Protein AF-A0A7S3L034-F1 (afdb_monomer_lite)

Structure (mmCIF, N/CA/C/O backbone):
data_AF-A0A7S3L034-F1
#
_entry.id   AF-A0A7S3L034-F1
#
loop_
_atom_site.group_PDB
_atom_site.id
_atom_site.type_symbol
_atom_site.label_atom_id
_atom_site.label_alt_id
_atom_site.label_comp_id
_atom_site.label_asym_id
_atom_site.label_entity_id
_atom_site.label_seq_id
_atom_site.pdbx_PDB_ins_code
_atom_site.Cartn_x
_atom_site.Cartn_y
_atom_site.Cartn_z
_atom_site.occupancy
_atom_site.B_iso_or_equiv
_atom_site.auth_seq_id
_atom_site.auth_comp_id
_atom_site.auth_asym_id
_atom_site.auth_atom_id
_atom_site.pdbx_PDB_model_num
ATOM 1 N N . ILE A 1 1 ? -1.288 -29.792 -8.236 1.00 24.34 1 ILE A N 1
ATOM 2 C CA . ILE A 1 1 ? -2.499 -30.625 -8.458 1.00 24.34 1 ILE A CA 1
ATOM 3 C C . ILE A 1 1 ? -3.749 -30.104 -7.711 1.00 24.34 1 ILE A C 1
ATOM 5 O O . ILE A 1 1 ? -4.840 -30.564 -7.996 1.00 24.34 1 ILE A O 1
ATOM 9 N N . VAL A 1 2 ? -3.675 -29.027 -6.911 1.00 20.14 2 VAL A N 1
ATOM 10 C CA . VAL A 1 2 ? -4.875 -28.405 -6.285 1.00 20.14 2 VAL A CA 1
ATOM 11 C C . VAL A 1 2 ? -5.527 -27.287 -7.134 1.00 20.14 2 VAL A C 1
ATOM 13 O O . VAL A 1 2 ? -6.622 -26.829 -6.835 1.00 20.14 2 VAL A O 1
ATOM 16 N N . PHE A 1 3 ? -4.926 -26.879 -8.259 1.00 25.58 3 PHE A N 1
ATOM 17 C CA . PHE A 1 3 ? -5.417 -25.747 -9.068 1.00 25.58 3 PHE A CA 1
ATOM 18 C C . PHE A 1 3 ? -6.155 -26.114 -10.374 1.00 25.58 3 PHE A C 1
ATOM 20 O O . PHE A 1 3 ? -6.435 -25.217 -11.163 1.00 25.58 3 PHE A O 1
ATOM 27 N N . SER A 1 4 ? -6.496 -27.388 -10.631 1.00 20.00 4 SER A N 1
ATOM 28 C CA . SER A 1 4 ? -7.117 -27.790 -11.914 1.00 20.00 4 SER A CA 1
ATOM 29 C C . SER A 1 4 ? -8.645 -27.966 -11.914 1.00 20.00 4 SER A C 1
ATOM 31 O O . SER A 1 4 ? -9.200 -28.223 -12.977 1.00 20.00 4 SER A O 1
ATOM 33 N N . ARG A 1 5 ? -9.357 -27.818 -10.785 1.00 21.30 5 ARG A N 1
ATOM 34 C CA . ARG A 1 5 ? -10.782 -28.222 -10.687 1.00 21.30 5 ARG A CA 1
ATOM 35 C C . ARG A 1 5 ? -11.777 -27.138 -10.255 1.00 21.30 5 ARG A C 1
ATOM 37 O O . ARG A 1 5 ? -12.669 -27.405 -9.465 1.00 21.30 5 ARG A O 1
ATOM 44 N N . PHE A 1 6 ? -11.695 -25.938 -10.823 1.00 22.09 6 PHE A N 1
ATOM 45 C CA . PHE A 1 6 ? -12.828 -24.999 -10.780 1.00 22.09 6 PHE A CA 1
ATOM 46 C C . PHE A 1 6 ? -13.059 -24.358 -12.156 1.00 22.09 6 PHE A C 1
ATOM 48 O O . PHE A 1 6 ? -12.874 -23.161 -12.361 1.00 22.09 6 PHE A O 1
ATOM 55 N N . GLN A 1 7 ? -13.436 -25.199 -13.122 1.00 25.44 7 GLN A N 1
ATOM 56 C CA . GLN A 1 7 ? -14.254 -24.799 -14.268 1.00 25.44 7 GLN A CA 1
ATOM 57 C C . GLN A 1 7 ? -15.716 -24.958 -13.849 1.00 25.44 7 GLN A C 1
ATOM 59 O O . GLN A 1 7 ? -16.091 -26.069 -13.494 1.00 25.44 7 GLN A O 1
ATOM 64 N N . LEU A 1 8 ? -16.517 -23.889 -13.886 1.00 22.59 8 LEU A N 1
ATOM 65 C CA . LEU A 1 8 ? -17.940 -23.929 -14.250 1.00 22.59 8 LEU A CA 1
ATOM 66 C C . LEU A 1 8 ? -18.542 -22.511 -14.258 1.00 22.59 8 LEU A C 1
ATOM 68 O O . LEU A 1 8 ? -18.280 -21.701 -13.373 1.00 22.59 8 LEU A O 1
ATOM 72 N N . PHE A 1 9 ? -19.368 -22.286 -15.281 1.00 22.09 9 PHE A N 1
ATOM 73 C CA . PHE A 1 9 ? -20.230 -21.139 -15.590 1.00 22.09 9 PHE A CA 1
ATOM 74 C C . PHE A 1 9 ? -19.632 -19.950 -16.357 1.00 22.09 9 PHE A C 1
ATOM 76 O O . PHE A 1 9 ? -19.078 -18.990 -15.825 1.00 22.09 9 PHE A O 1
ATOM 83 N N . SER A 1 10 ? -19.853 -20.031 -17.673 1.00 24.48 10 SER A N 1
ATOM 84 C CA . SER A 1 10 ? -19.861 -18.933 -18.629 1.00 24.48 10 SER A CA 1
ATOM 85 C C . SER A 1 10 ? -21.014 -17.964 -18.362 1.00 24.48 10 SER A C 1
ATOM 87 O O . SER A 1 10 ? -22.153 -18.392 -18.191 1.00 24.48 10 SER A O 1
ATOM 89 N N . SER A 1 11 ? -20.757 -16.666 -18.488 1.00 20.98 11 SER A N 1
ATOM 90 C CA . SER A 1 11 ? -21.754 -15.732 -19.011 1.00 20.98 11 SER A CA 1
ATOM 91 C C . SER A 1 11 ? -21.038 -14.581 -19.709 1.00 20.98 11 SER A C 1
ATOM 93 O O . SER A 1 11 ? -20.194 -13.902 -19.121 1.00 20.98 11 SER A O 1
ATOM 95 N N . GLN A 1 12 ? -21.321 -14.425 -21.002 1.00 25.33 12 GLN A N 1
ATOM 96 C CA . GLN A 1 12 ? -20.890 -13.289 -21.805 1.00 25.33 12 GLN A CA 1
ATOM 97 C C . GLN A 1 12 ? -21.634 -12.026 -21.361 1.00 25.33 12 GLN A C 1
ATOM 99 O O . GLN A 1 12 ? -22.860 -12.071 -21.288 1.00 25.33 12 GLN A O 1
ATOM 104 N N . ARG A 1 13 ? -20.929 -10.892 -21.200 1.00 22.31 13 ARG A N 1
ATOM 105 C CA . ARG A 1 13 ? -21.230 -9.633 -21.921 1.00 22.31 13 ARG A CA 1
ATOM 106 C C . ARG A 1 13 ? -20.417 -8.411 -21.461 1.00 22.31 13 ARG A C 1
ATOM 108 O O . ARG A 1 13 ? -20.105 -8.243 -20.290 1.00 22.31 13 ARG A O 1
ATOM 115 N N . HIS A 1 14 ? -20.200 -7.559 -22.466 1.00 21.97 14 HIS A N 1
ATOM 116 C CA . HIS A 1 14 ? -19.805 -6.147 -22.512 1.00 21.97 14 HIS A CA 1
ATOM 117 C C . HIS A 1 14 ? -18.415 -5.718 -22.015 1.00 21.97 14 HIS A C 1
ATOM 119 O O . HIS A 1 14 ? -18.161 -5.418 -20.853 1.00 21.97 14 HIS A O 1
ATOM 125 N N . VAL A 1 15 ? -17.540 -5.590 -23.016 1.00 27.23 15 VAL A N 1
ATOM 126 C CA . VAL A 1 15 ? -16.259 -4.886 -23.014 1.00 27.23 15 VAL A CA 1
ATOM 127 C C . VAL A 1 15 ? -16.509 -3.390 -22.797 1.00 27.23 15 VAL A C 1
ATOM 129 O O . VAL A 1 15 ? -16.807 -2.658 -23.734 1.00 27.23 15 VAL A O 1
ATOM 132 N N . SER A 1 16 ? -16.372 -2.924 -21.559 1.00 23.70 16 SER A N 1
ATOM 133 C CA . SER A 1 16 ? -15.990 -1.539 -21.282 1.00 23.70 16 SER A CA 1
ATOM 134 C C . SER A 1 16 ? -14.504 -1.545 -20.933 1.00 23.70 16 SER A C 1
ATOM 136 O O . SER A 1 16 ? -14.104 -2.178 -19.952 1.00 23.70 16 SER A O 1
ATOM 138 N N . THR A 1 17 ? -13.688 -0.888 -21.752 1.00 30.31 17 THR A N 1
ATOM 139 C CA . THR A 1 17 ? -12.233 -0.727 -21.613 1.00 30.31 17 THR A CA 1
ATOM 140 C C . THR A 1 17 ? -11.869 0.002 -20.317 1.00 30.31 17 THR A C 1
ATOM 142 O O . THR A 1 17 ? -11.610 1.200 -20.296 1.00 30.31 17 THR A O 1
ATOM 145 N N . GLN A 1 18 ? -11.848 -0.735 -19.208 1.00 25.70 18 GLN A N 1
ATOM 146 C CA . GLN A 1 18 ? -11.147 -0.346 -17.988 1.00 25.70 18 GLN A CA 1
ATOM 147 C C . GLN A 1 18 ? -9.633 -0.439 -18.263 1.00 25.70 18 GLN A C 1
ATOM 149 O O . GLN A 1 18 ? -9.199 -1.430 -18.860 1.00 25.70 18 GLN A O 1
ATOM 154 N N . PRO A 1 19 ? -8.809 0.544 -17.855 1.00 35.78 19 PRO A N 1
ATOM 155 C CA . PRO A 1 19 ? -7.370 0.502 -18.099 1.00 35.78 19 PRO A CA 1
ATOM 156 C C . PRO A 1 19 ? -6.762 -0.776 -17.498 1.00 35.78 19 PRO A C 1
ATOM 158 O O . PRO A 1 19 ? -7.001 -1.132 -16.347 1.00 35.78 19 PRO A O 1
ATOM 161 N N . ILE A 1 20 ? -5.987 -1.500 -18.304 1.00 38.66 20 ILE A N 1
ATOM 162 C CA . ILE A 1 20 ? -5.485 -2.861 -18.031 1.00 38.66 20 ILE A CA 1
ATOM 163 C C . ILE A 1 20 ? -4.745 -2.960 -16.675 1.00 38.66 20 ILE A C 1
ATOM 165 O O . ILE A 1 20 ? -4.817 -3.982 -15.988 1.00 38.66 20 ILE A O 1
ATOM 169 N N . GLU A 1 21 ? -4.109 -1.874 -16.235 1.00 38.12 21 GLU A N 1
ATOM 170 C CA . GLU A 1 21 ? -3.391 -1.752 -14.959 1.00 38.12 21 GLU A CA 1
ATOM 171 C C . GLU A 1 21 ? -4.287 -1.848 -13.719 1.00 38.12 21 GLU A C 1
ATOM 173 O O . GLU A 1 21 ? -3.927 -2.519 -12.746 1.00 38.12 21 GLU A O 1
ATOM 178 N N . THR A 1 22 ? -5.474 -1.230 -13.734 1.00 34.91 22 THR A N 1
ATOM 179 C CA . THR A 1 22 ? -6.385 -1.262 -12.576 1.00 34.91 22 THR A CA 1
ATOM 180 C C . THR A 1 22 ? -6.895 -2.679 -12.351 1.00 34.91 22 THR A C 1
ATOM 182 O O . THR A 1 22 ? -6.917 -3.169 -11.221 1.00 34.91 22 THR A O 1
ATOM 185 N N . THR A 1 23 ? -7.196 -3.396 -13.433 1.00 35.91 23 THR A N 1
ATOM 186 C CA . THR A 1 23 ? -7.656 -4.789 -13.393 1.00 35.91 23 THR A CA 1
ATOM 187 C C . THR A 1 23 ? -6.585 -5.736 -12.832 1.00 35.91 23 THR A C 1
ATOM 189 O O . THR A 1 23 ? -6.899 -6.632 -12.041 1.00 35.91 23 THR A O 1
ATOM 192 N N . ILE A 1 24 ? -5.308 -5.524 -13.177 1.00 42.19 24 ILE A N 1
ATOM 193 C CA . ILE A 1 24 ? -4.173 -6.304 -12.649 1.00 42.19 24 ILE A CA 1
ATOM 194 C C . ILE A 1 24 ? -3.970 -6.038 -11.152 1.00 42.19 24 ILE A C 1
ATOM 196 O O . ILE A 1 24 ? -3.837 -6.994 -10.378 1.00 42.19 24 ILE A O 1
ATOM 200 N N . ASN A 1 25 ? -3.996 -4.768 -10.741 1.00 38.69 25 ASN A N 1
ATOM 201 C CA . ASN A 1 25 ? -3.818 -4.370 -9.345 1.00 38.69 25 ASN A CA 1
ATOM 202 C C . ASN A 1 25 ? -4.948 -4.905 -8.458 1.00 38.69 25 ASN A C 1
ATOM 204 O O . ASN A 1 25 ? -4.686 -5.518 -7.423 1.00 38.69 25 ASN A O 1
ATOM 208 N N . HIS A 1 26 ? -6.202 -4.796 -8.907 1.00 37.38 26 HIS A N 1
ATOM 209 C CA . HIS A 1 26 ? -7.336 -5.390 -8.202 1.00 37.38 26 HIS A CA 1
ATOM 210 C C . HIS A 1 26 ? -7.196 -6.916 -8.106 1.00 37.38 26 HIS A C 1
ATOM 212 O O . HIS A 1 26 ? -7.271 -7.466 -7.011 1.00 37.38 26 HIS A O 1
ATOM 218 N N . LYS A 1 27 ? -6.919 -7.637 -9.202 1.00 35.09 27 LYS A N 1
ATOM 219 C CA . LYS A 1 27 ? -6.802 -9.116 -9.204 1.00 35.09 27 LYS A CA 1
ATOM 220 C C . LYS A 1 27 ? -5.680 -9.653 -8.297 1.00 35.09 27 LYS A C 1
ATOM 222 O O . LYS A 1 27 ? -5.785 -10.768 -7.779 1.00 35.09 27 LYS A O 1
ATOM 227 N N . ARG A 1 28 ? -4.605 -8.889 -8.102 1.00 37.16 28 ARG A N 1
ATOM 228 C CA . ARG A 1 28 ? -3.519 -9.226 -7.167 1.00 37.16 28 ARG A CA 1
ATOM 229 C C . ARG A 1 28 ? -3.922 -9.014 -5.718 1.00 37.16 28 ARG A C 1
ATOM 231 O O . ARG A 1 28 ? -3.824 -9.955 -4.937 1.00 37.16 28 ARG A O 1
ATOM 238 N N . LYS A 1 29 ? -4.462 -7.834 -5.413 1.00 33.94 29 LYS A N 1
ATOM 239 C CA . LYS A 1 29 ? -4.985 -7.469 -4.090 1.00 33.94 29 LYS A CA 1
ATOM 240 C C . LYS A 1 29 ? -6.035 -8.472 -3.580 1.00 33.94 29 LYS A C 1
ATOM 242 O O . LYS A 1 29 ? -6.099 -8.779 -2.399 1.00 33.94 29 LYS A O 1
ATOM 247 N N . ASN A 1 30 ? -6.781 -9.061 -4.511 1.00 38.53 30 ASN A N 1
ATOM 248 C CA . ASN A 1 30 ? -7.777 -10.103 -4.276 1.00 38.53 30 ASN A CA 1
ATOM 249 C C . ASN A 1 30 ? -7.272 -11.465 -3.854 1.00 38.53 30 ASN A C 1
ATOM 251 O O . ASN A 1 30 ? -7.673 -11.985 -2.823 1.00 38.53 30 ASN A O 1
ATOM 255 N N . ARG A 1 31 ? -6.443 -12.084 -4.703 1.00 38.38 31 ARG A N 1
ATOM 256 C CA . ARG A 1 31 ? -5.922 -13.427 -4.420 1.00 38.38 31 ARG A CA 1
ATOM 257 C C . ARG A 1 31 ? -5.046 -13.388 -3.185 1.00 38.38 31 ARG A C 1
ATOM 259 O O . ARG A 1 31 ? -5.025 -14.349 -2.428 1.00 38.38 31 ARG A O 1
ATOM 266 N N . MET A 1 32 ? -4.418 -12.232 -2.971 1.00 41.75 32 MET A N 1
ATOM 267 C CA . MET A 1 32 ? -3.754 -11.930 -1.733 1.00 41.75 32 MET A CA 1
ATOM 268 C C . MET A 1 32 ? -4.695 -12.075 -0.543 1.00 41.75 32 MET A C 1
ATOM 270 O O . MET A 1 32 ? -4.474 -12.841 0.384 1.00 41.75 32 MET A O 1
ATOM 274 N N . GLN A 1 33 ? -5.804 -11.368 -0.599 1.00 42.47 33 GLN A N 1
ATOM 275 C CA . GLN A 1 33 ? -6.733 -11.390 0.495 1.00 42.47 33 GLN A CA 1
ATOM 276 C C . GLN A 1 33 ? -7.393 -12.748 0.725 1.00 42.47 33 GLN A C 1
ATOM 278 O O . GLN A 1 33 ? -7.470 -13.166 1.869 1.00 42.47 33 GLN A O 1
ATOM 283 N N . THR A 1 34 ? -7.839 -13.455 -0.316 1.00 44.03 34 THR A N 1
ATOM 284 C CA . THR A 1 34 ? -8.452 -14.783 -0.151 1.00 44.03 34 THR A CA 1
ATOM 285 C C . THR A 1 34 ? -7.504 -15.761 0.543 1.00 44.03 34 THR A C 1
ATOM 287 O O . THR A 1 34 ? -7.942 -16.585 1.336 1.00 44.03 34 THR A O 1
ATOM 290 N N . MET A 1 35 ? -6.200 -15.656 0.290 1.00 43.81 35 MET A N 1
ATOM 291 C CA . MET A 1 35 ? -5.200 -16.510 0.925 1.00 43.81 35 MET A CA 1
ATOM 292 C C . MET A 1 35 ? -4.834 -16.032 2.339 1.00 43.81 35 MET A C 1
ATOM 294 O O . MET A 1 35 ? -4.639 -16.858 3.222 1.00 43.81 35 MET A O 1
ATOM 298 N N . PHE A 1 36 ? -4.833 -14.718 2.588 1.00 45.84 36 PHE A N 1
ATOM 299 C CA . PHE A 1 36 ? -4.701 -14.150 3.937 1.00 45.84 36 PHE A CA 1
ATOM 300 C C . PHE A 1 36 ? -5.840 -14.605 4.861 1.00 45.84 36 PHE A C 1
ATOM 302 O O . PHE A 1 36 ? -5.627 -14.927 6.028 1.00 45.84 36 PHE A O 1
ATOM 309 N N . LEU A 1 37 ? -7.037 -14.656 4.286 1.00 48.78 37 LEU A N 1
ATOM 310 C CA . LEU A 1 37 ? -8.289 -15.082 4.889 1.00 48.78 37 LEU A CA 1
ATOM 311 C C . LEU A 1 37 ? -8.281 -16.585 5.186 1.00 48.78 37 LEU A C 1
ATOM 313 O O . LEU A 1 37 ? -8.595 -16.999 6.295 1.00 48.78 37 LEU A O 1
ATOM 317 N N . MET A 1 38 ? -7.824 -17.396 4.224 1.00 45.72 38 MET A N 1
ATOM 318 C CA . MET A 1 38 ? -7.611 -18.836 4.410 1.00 45.72 38 MET A CA 1
ATOM 319 C C . MET A 1 38 ? -6.559 -19.125 5.487 1.00 45.72 38 MET A C 1
ATOM 321 O O . MET A 1 38 ? -6.754 -20.021 6.295 1.00 45.72 38 MET A O 1
ATOM 325 N N . TYR A 1 39 ? -5.468 -18.363 5.553 1.00 44.69 39 TYR A N 1
ATOM 326 C CA . TYR A 1 39 ? -4.448 -18.551 6.587 1.00 44.69 39 TYR A CA 1
ATOM 327 C C . TYR A 1 39 ? -4.951 -18.299 7.996 1.00 44.69 39 TYR A C 1
ATOM 329 O O . TYR A 1 39 ? -4.699 -19.108 8.883 1.00 44.69 39 TYR A O 1
ATOM 337 N N . HIS A 1 40 ? -5.654 -17.187 8.191 1.00 49.03 40 HIS A N 1
ATOM 338 C CA . HIS A 1 40 ? -6.202 -16.851 9.495 1.00 49.03 40 HIS A CA 1
ATOM 339 C C . HIS A 1 40 ? -7.314 -17.820 9.904 1.00 49.03 40 HIS A C 1
ATOM 341 O O . HIS A 1 40 ? -7.424 -18.152 11.077 1.00 49.03 40 HIS A O 1
ATOM 347 N N . TYR A 1 41 ? -8.095 -18.317 8.939 1.00 46.38 41 TYR A N 1
ATOM 348 C CA . TYR A 1 41 ? -9.170 -19.269 9.207 1.00 46.38 41 TYR A CA 1
ATOM 349 C C . TYR A 1 41 ? -8.684 -20.706 9.468 1.00 46.38 41 TYR A C 1
ATOM 351 O O . TYR A 1 41 ? -9.276 -21.402 10.286 1.00 46.38 41 TYR A O 1
ATOM 359 N N . PHE A 1 42 ? -7.631 -21.166 8.780 1.00 45.81 42 PHE A N 1
ATOM 360 C CA . PHE A 1 42 ? -7.136 -22.548 8.877 1.00 45.81 42 PHE A CA 1
ATOM 361 C C . PHE A 1 42 ? -5.881 -22.718 9.753 1.00 45.81 42 PHE A C 1
ATOM 363 O O . PHE A 1 42 ? -5.394 -23.840 9.866 1.00 45.81 42 PHE A O 1
ATOM 370 N N . HIS A 1 43 ? -5.326 -21.642 10.332 1.00 42.66 43 HIS A N 1
ATOM 371 C CA . HIS A 1 43 ? -4.088 -21.645 11.144 1.00 42.66 43 HIS A CA 1
ATOM 372 C C . HIS A 1 43 ? -2.926 -22.449 10.524 1.00 42.66 43 HIS A C 1
ATOM 374 O O . HIS A 1 43 ? -2.109 -23.043 11.225 1.00 42.66 43 HIS A O 1
ATOM 380 N N . GLY A 1 44 ? -2.834 -22.478 9.191 1.00 47.09 44 GLY A N 1
ATOM 381 C CA . GLY A 1 44 ? -1.818 -23.258 8.488 1.00 47.09 44 GLY A CA 1
ATOM 382 C C . GLY A 1 44 ? -0.439 -22.617 8.615 1.00 47.09 44 GLY A C 1
ATOM 383 O O . GLY A 1 44 ? -0.175 -21.611 7.959 1.00 47.09 44 GLY A O 1
ATOM 384 N N . ILE A 1 45 ? 0.457 -23.210 9.411 1.00 50.47 45 ILE A N 1
ATOM 385 C CA . ILE A 1 45 ? 1.859 -22.767 9.566 1.00 50.47 45 ILE A CA 1
ATOM 386 C C . ILE A 1 45 ? 2.556 -22.683 8.192 1.00 50.47 45 ILE A C 1
ATOM 388 O O . ILE A 1 45 ? 3.304 -21.743 7.925 1.00 50.47 45 ILE A O 1
ATOM 392 N N . GLU A 1 46 ? 2.209 -23.591 7.275 1.00 58.50 46 GLU A N 1
ATOM 393 C CA . GLU A 1 46 ? 2.721 -23.660 5.898 1.00 58.50 46 GLU A CA 1
ATOM 394 C C . GLU A 1 46 ? 2.345 -22.456 5.012 1.00 58.50 46 GLU A C 1
ATOM 396 O O . GLU A 1 46 ? 2.934 -22.235 3.953 1.00 58.50 46 GLU A O 1
ATOM 401 N N . LEU A 1 47 ? 1.363 -21.647 5.420 1.00 67.56 47 LEU A N 1
ATOM 402 C CA . LEU A 1 47 ? 0.893 -20.502 4.638 1.00 67.56 47 LEU A CA 1
ATOM 403 C C . LEU A 1 47 ? 1.631 -19.199 4.980 1.00 67.56 47 LEU A C 1
ATOM 405 O O . LEU A 1 47 ? 1.440 -18.207 4.274 1.00 67.56 47 LEU A O 1
ATOM 409 N N . TYR A 1 48 ? 2.514 -19.189 5.987 1.00 77.75 48 TYR A N 1
ATOM 410 C CA . TYR A 1 48 ? 3.274 -17.992 6.360 1.00 77.75 48 TYR A CA 1
ATOM 411 C C . TYR A 1 48 ? 4.105 -17.440 5.188 1.00 77.75 48 TYR A C 1
ATOM 413 O O . TYR A 1 48 ? 3.937 -16.279 4.803 1.00 77.75 48 TYR A O 1
ATOM 421 N N . ASN A 1 49 ? 4.943 -18.275 4.561 1.00 83.06 49 ASN A N 1
ATOM 422 C CA . ASN A 1 49 ? 5.815 -17.863 3.453 1.00 83.06 49 ASN A CA 1
ATOM 423 C C . ASN A 1 49 ? 5.004 -17.321 2.248 1.00 83.06 49 ASN A C 1
ATOM 425 O O . ASN A 1 49 ? 5.302 -16.220 1.772 1.00 83.06 49 ASN A O 1
ATOM 429 N N . PRO A 1 50 ? 3.926 -17.991 1.778 1.00 79.38 50 PRO A N 1
ATOM 430 C CA . PRO A 1 50 ? 3.026 -17.430 0.766 1.00 79.38 50 PRO A CA 1
ATOM 431 C C . PRO A 1 50 ? 2.443 -16.055 1.110 1.00 79.38 50 PRO A C 1
ATOM 433 O O . PRO A 1 50 ? 2.364 -15.178 0.247 1.00 79.38 50 PRO A O 1
ATOM 436 N N . ILE A 1 51 ? 2.036 -15.847 2.363 1.00 80.50 51 ILE A N 1
ATOM 437 C CA . ILE A 1 51 ? 1.425 -14.587 2.803 1.00 80.50 51 ILE A CA 1
ATOM 438 C C . ILE A 1 51 ? 2.424 -13.451 2.797 1.00 80.50 51 ILE A C 1
ATOM 440 O O . ILE A 1 51 ? 2.088 -12.329 2.422 1.00 80.50 51 ILE A O 1
ATOM 444 N N . ARG A 1 52 ? 3.661 -13.735 3.186 1.00 86.12 52 ARG A N 1
ATOM 445 C CA . ARG A 1 52 ? 4.743 -12.762 3.125 1.00 86.12 52 ARG A CA 1
ATOM 446 C C . ARG A 1 52 ? 4.977 -12.299 1.685 1.00 86.12 52 ARG A C 1
ATOM 448 O O . ARG A 1 52 ? 4.960 -11.100 1.430 1.00 86.12 52 ARG A O 1
ATOM 455 N N . VAL A 1 53 ? 5.050 -13.217 0.714 1.00 85.38 53 VAL A N 1
ATOM 456 C CA . VAL A 1 53 ? 5.163 -12.870 -0.727 1.00 85.38 53 VAL A CA 1
ATOM 457 C C . VAL A 1 53 ? 3.998 -12.007 -1.204 1.00 85.38 53 VAL A C 1
ATOM 459 O O . VAL A 1 53 ? 4.157 -11.103 -2.021 1.00 85.38 53 VAL A O 1
ATOM 462 N N . MET A 1 54 ? 2.813 -12.270 -0.679 1.00 82.62 54 MET A N 1
ATOM 463 C CA . MET A 1 54 ? 1.619 -11.472 -0.911 1.00 82.62 54 MET A CA 1
ATOM 464 C C . MET A 1 54 ? 1.740 -10.035 -0.416 1.00 82.62 54 MET A C 1
ATOM 466 O O . MET A 1 54 ? 1.434 -9.107 -1.164 1.00 82.62 54 MET A O 1
ATOM 470 N N . ILE A 1 55 ? 2.169 -9.855 0.834 1.00 85.88 55 ILE A N 1
ATOM 471 C CA . ILE A 1 55 ? 2.350 -8.532 1.434 1.00 85.88 55 ILE A CA 1
ATOM 472 C C . ILE A 1 55 ? 3.399 -7.765 0.628 1.00 85.88 55 ILE A C 1
ATOM 474 O O . ILE A 1 55 ? 3.108 -6.653 0.184 1.00 85.88 55 ILE A O 1
ATOM 478 N N . ALA A 1 56 ? 4.526 -8.402 0.301 1.00 87.75 56 ALA A N 1
ATOM 479 C CA . ALA A 1 56 ? 5.542 -7.836 -0.579 1.00 87.75 56 ALA A CA 1
ATOM 480 C C . ALA A 1 56 ? 4.956 -7.431 -1.944 1.00 87.75 56 ALA A C 1
ATOM 482 O O . ALA A 1 56 ? 5.195 -6.326 -2.426 1.00 87.75 56 ALA A O 1
ATOM 483 N N . ALA A 1 57 ? 4.105 -8.267 -2.553 1.00 85.50 57 ALA A N 1
ATOM 484 C CA . ALA A 1 57 ? 3.420 -7.937 -3.805 1.00 85.50 57 ALA A CA 1
ATOM 485 C C . ALA A 1 57 ? 2.506 -6.709 -3.679 1.00 85.50 57 ALA A C 1
ATOM 487 O O . ALA A 1 57 ? 2.349 -5.949 -4.638 1.00 85.50 57 ALA A O 1
ATOM 488 N N . TYR A 1 58 ? 1.879 -6.507 -2.522 1.00 84.88 58 TYR A N 1
ATOM 489 C CA . TYR A 1 58 ? 1.012 -5.361 -2.281 1.00 84.88 58 TYR A CA 1
ATOM 490 C C . TYR A 1 58 ? 1.801 -4.084 -2.023 1.00 84.88 58 TYR A C 1
ATOM 492 O O . TYR A 1 58 ? 1.465 -3.050 -2.597 1.00 84.88 58 TYR A O 1
ATOM 500 N N . VAL A 1 59 ? 2.881 -4.161 -1.247 1.00 89.12 59 VAL A N 1
ATOM 501 C CA . VAL A 1 59 ? 3.815 -3.046 -1.037 1.00 89.12 59 VAL A CA 1
ATOM 502 C C . VAL A 1 59 ? 4.466 -2.649 -2.367 1.00 89.12 59 VAL A C 1
ATOM 504 O O . VAL A 1 59 ? 4.495 -1.470 -2.724 1.00 89.12 59 VAL A O 1
ATOM 507 N N . TRP A 1 60 ? 4.844 -3.630 -3.188 1.00 90.81 60 TRP A N 1
ATOM 508 C CA . TRP A 1 60 ? 5.301 -3.405 -4.558 1.00 90.81 60 TRP A CA 1
ATOM 509 C C . TRP A 1 60 ? 4.256 -2.677 -5.412 1.00 90.81 60 TRP A C 1
ATOM 511 O O . TRP A 1 60 ? 4.604 -1.751 -6.140 1.00 90.81 60 TRP A O 1
ATOM 521 N N . MET A 1 61 ? 2.966 -3.031 -5.311 1.00 85.38 61 MET A N 1
ATOM 522 C CA . MET A 1 61 ? 1.894 -2.318 -6.025 1.00 85.38 61 MET A CA 1
ATOM 523 C C . MET A 1 61 ? 1.733 -0.874 -5.535 1.00 85.38 61 MET A C 1
ATOM 525 O O . MET A 1 61 ? 1.425 0.003 -6.345 1.00 85.38 61 MET A O 1
ATOM 529 N N . THR A 1 62 ? 1.955 -0.610 -4.244 1.00 88.19 62 THR A N 1
ATOM 530 C CA . THR A 1 62 ? 1.996 0.755 -3.702 1.00 88.19 62 THR A CA 1
ATOM 531 C C . THR A 1 62 ? 3.132 1.556 -4.330 1.00 88.19 62 THR A C 1
ATOM 533 O O . THR A 1 62 ? 2.881 2.676 -4.774 1.00 88.19 62 THR A O 1
ATOM 536 N N . GLY A 1 63 ? 4.335 0.985 -4.438 1.00 88.69 63 GLY A N 1
ATOM 537 C CA . GLY A 1 63 ? 5.463 1.606 -5.139 1.00 88.69 63 GLY A CA 1
ATOM 538 C C . GLY A 1 63 ? 5.167 1.845 -6.620 1.00 88.69 63 GLY A C 1
ATOM 539 O O . GLY A 1 63 ? 5.198 2.982 -7.086 1.00 88.69 63 GLY A O 1
ATOM 540 N N . PHE A 1 64 ? 4.793 0.785 -7.341 1.00 88.94 64 PHE A N 1
ATOM 541 C CA . PHE A 1 64 ? 4.519 0.801 -8.779 1.00 88.94 64 PHE A CA 1
ATOM 542 C C . PHE A 1 64 ? 3.420 1.799 -9.164 1.00 88.94 64 PHE A C 1
ATOM 544 O O . PHE A 1 64 ? 3.646 2.689 -9.979 1.00 88.94 64 PHE A O 1
ATOM 551 N N . GLY A 1 65 ? 2.227 1.672 -8.575 1.00 85.31 65 GLY A N 1
ATOM 552 C CA . GLY A 1 65 ? 1.059 2.444 -8.998 1.00 85.31 65 GLY A CA 1
ATOM 553 C C . GLY A 1 65 ? 1.167 3.930 -8.666 1.00 85.31 65 GLY A C 1
ATOM 554 O O . GLY A 1 65 ? 0.802 4.775 -9.484 1.00 85.31 65 GLY A O 1
ATOM 555 N N . ASN A 1 66 ? 1.689 4.269 -7.482 1.00 88.12 66 ASN A N 1
ATOM 556 C CA . ASN A 1 66 ? 1.842 5.671 -7.096 1.00 88.12 66 ASN A CA 1
ATOM 557 C C . ASN A 1 66 ? 2.973 6.343 -7.873 1.00 88.12 66 ASN A C 1
ATOM 559 O O . ASN A 1 66 ? 2.773 7.451 -8.367 1.00 88.12 66 ASN A O 1
ATOM 563 N N . PHE A 1 67 ? 4.115 5.671 -8.046 1.00 89.50 67 PHE A N 1
ATOM 564 C CA . PHE A 1 67 ? 5.218 6.203 -8.843 1.00 89.50 67 PHE A CA 1
ATOM 565 C C . PHE A 1 67 ? 4.818 6.403 -10.302 1.00 89.50 67 PHE A C 1
ATOM 567 O O . PHE A 1 67 ? 5.023 7.491 -10.831 1.00 89.50 67 PHE A O 1
ATOM 574 N N . LEU A 1 68 ? 4.191 5.403 -10.937 1.00 86.50 68 LEU A N 1
ATOM 575 C CA . LEU A 1 68 ? 3.739 5.507 -12.326 1.00 86.50 68 LEU A CA 1
ATOM 576 C C . LEU A 1 68 ? 2.764 6.672 -12.508 1.00 86.50 68 LEU A C 1
ATOM 578 O O . LEU A 1 68 ? 2.856 7.410 -13.488 1.00 86.50 68 LEU A O 1
ATOM 582 N N . TRP A 1 69 ? 1.855 6.873 -11.551 1.00 83.25 69 TRP A N 1
ATOM 583 C CA . TRP A 1 69 ? 0.941 8.005 -11.598 1.00 83.25 69 TRP A CA 1
ATOM 584 C C . TRP A 1 69 ? 1.680 9.345 -11.486 1.00 83.25 69 TRP A C 1
ATOM 586 O O . TRP A 1 69 ? 1.450 10.216 -12.318 1.00 83.25 69 TRP A O 1
ATOM 596 N N . PHE A 1 70 ? 2.588 9.511 -10.515 1.00 83.25 70 PHE A N 1
ATOM 597 C CA . PHE A 1 70 ? 3.354 10.758 -10.368 1.00 83.25 70 PHE A CA 1
ATOM 598 C C . PHE A 1 70 ? 4.276 11.015 -11.561 1.00 83.25 70 PHE A C 1
ATOM 600 O O . PHE A 1 70 ? 4.435 12.158 -11.968 1.00 83.25 70 PHE A O 1
ATOM 607 N N . TYR A 1 71 ? 4.850 9.966 -12.143 1.00 82.62 71 TYR A N 1
ATOM 608 C CA . TYR A 1 71 ? 5.716 10.064 -13.312 1.00 82.62 71 TYR A CA 1
ATOM 609 C C . TYR A 1 71 ? 4.935 10.456 -14.577 1.00 82.62 71 TYR A C 1
ATOM 611 O O . TYR A 1 71 ? 5.350 11.348 -15.306 1.00 82.62 71 TYR A O 1
ATOM 619 N N . SER A 1 72 ? 3.769 9.844 -14.810 1.00 78.19 72 SER A N 1
ATOM 620 C CA . SER A 1 72 ? 2.925 10.137 -15.981 1.00 78.19 72 SER A CA 1
ATOM 621 C C . SER A 1 72 ? 2.181 11.469 -15.872 1.00 78.19 72 SER A C 1
ATOM 623 O O . SER A 1 72 ? 2.175 12.254 -16.815 1.00 78.19 72 SER A O 1
ATOM 625 N N . HIS A 1 73 ? 1.560 11.746 -14.724 1.00 71.25 73 HIS A N 1
ATOM 626 C CA . HIS A 1 73 ? 0.736 12.941 -14.529 1.00 71.25 73 HIS A CA 1
ATOM 627 C C . HIS A 1 73 ? 1.554 14.138 -14.044 1.00 71.25 73 HIS A C 1
ATOM 629 O O . HIS A 1 73 ? 1.111 15.269 -14.202 1.00 71.25 73 HIS A O 1
ATOM 635 N N . GLY A 1 74 ? 2.757 13.930 -13.499 1.00 60.84 74 GLY A N 1
ATOM 636 C CA . GLY A 1 74 ? 3.685 15.016 -13.169 1.00 60.84 74 GLY A CA 1
ATOM 637 C C . GLY A 1 74 ? 4.102 15.841 -14.387 1.00 60.84 74 GLY A C 1
ATOM 638 O O . GLY A 1 74 ? 4.462 16.998 -14.224 1.00 60.84 74 GLY A O 1
ATOM 639 N N . SER A 1 75 ? 3.992 15.278 -15.598 1.00 50.72 75 SER A N 1
ATOM 640 C CA . SER A 1 75 ? 4.327 15.967 -16.845 1.00 50.72 75 SER A CA 1
ATOM 641 C C . SER A 1 75 ? 3.213 16.854 -17.410 1.00 50.72 75 SER A C 1
ATOM 643 O O . SER A 1 75 ? 3.500 17.688 -18.265 1.00 50.72 75 SER A O 1
ATOM 645 N N . SER A 1 76 ? 1.958 16.680 -16.985 1.00 48.06 76 SER A N 1
ATOM 646 C CA . SER A 1 76 ? 0.825 17.461 -17.493 1.00 48.06 76 SER A CA 1
ATOM 647 C C . SER A 1 76 ? 0.520 18.594 -16.516 1.00 48.06 76 SER A C 1
ATOM 649 O O . SER A 1 76 ? -0.301 18.461 -15.612 1.00 48.06 76 SER A O 1
ATOM 651 N N . ASN A 1 77 ? 1.226 19.714 -16.685 1.00 49.72 77 ASN A N 1
ATOM 652 C CA . ASN A 1 77 ? 0.928 20.976 -16.001 1.00 49.72 77 ASN A CA 1
ATOM 653 C C . ASN A 1 77 ? -0.170 21.782 -16.738 1.00 49.72 77 ASN A C 1
ATOM 655 O O . ASN A 1 77 ? -0.420 22.939 -16.409 1.00 49.72 77 ASN A O 1
ATOM 659 N N . ASP A 1 78 ? -0.840 21.173 -17.726 1.00 43.22 78 ASP A N 1
ATOM 660 C CA . ASP A 1 78 ? -1.699 21.855 -18.709 1.00 43.22 78 ASP A CA 1
ATOM 661 C C . ASP A 1 78 ? -3.027 22.389 -18.153 1.00 43.22 78 ASP A C 1
ATOM 663 O O . ASP A 1 78 ? -3.718 23.127 -18.842 1.00 43.22 78 ASP A O 1
ATOM 667 N N . ASN A 1 79 ? -3.390 22.073 -16.905 1.00 42.22 79 ASN A N 1
ATOM 668 C CA . ASN A 1 79 ? -4.653 22.528 -16.303 1.00 42.22 79 ASN A CA 1
ATOM 669 C C . ASN A 1 79 ? -4.489 23.271 -14.965 1.00 42.22 79 ASN A C 1
ATOM 671 O O . ASN A 1 79 ? -5.451 23.379 -14.206 1.00 42.22 79 ASN A O 1
ATOM 675 N N . GLY A 1 80 ? -3.284 23.741 -14.617 1.00 46.44 80 GLY A N 1
ATOM 676 C CA . GLY A 1 80 ? -3.042 24.493 -13.371 1.00 46.44 80 GLY A CA 1
ATOM 677 C C . GLY A 1 80 ? -3.251 23.698 -12.068 1.00 46.44 80 GLY A C 1
ATOM 678 O O . GLY A 1 80 ? -2.995 24.206 -10.976 1.00 46.44 80 GLY A O 1
ATOM 679 N N . ASN A 1 81 ? -3.666 22.431 -12.154 1.00 51.06 81 ASN A N 1
ATOM 680 C CA . ASN A 1 81 ? -3.738 21.516 -11.025 1.00 51.06 81 ASN A CA 1
ATOM 681 C C . ASN A 1 81 ? -2.373 20.861 -10.826 1.00 51.06 81 ASN A C 1
ATOM 683 O O . ASN A 1 81 ? -1.987 19.962 -11.566 1.00 51.06 81 ASN A O 1
ATOM 687 N N . ASN A 1 82 ? -1.661 21.294 -9.787 1.00 56.72 82 ASN A N 1
ATOM 688 C CA . ASN A 1 82 ? -0.395 20.701 -9.377 1.00 56.72 82 ASN A CA 1
ATOM 689 C C . ASN A 1 82 ? -0.586 19.190 -9.144 1.00 56.72 82 ASN A C 1
ATOM 691 O O . ASN A 1 82 ? -1.252 18.788 -8.187 1.00 56.72 82 ASN A O 1
ATOM 695 N N . SER A 1 83 ? 0.005 18.345 -9.992 1.00 57.66 83 SER A N 1
ATOM 696 C CA . SER A 1 83 ? -0.072 16.877 -9.881 1.00 57.66 83 SER A CA 1
ATOM 697 C C . SER A 1 83 ? 0.433 16.357 -8.529 1.00 57.66 83 SER A C 1
ATOM 699 O O . SER A 1 83 ? 0.053 15.279 -8.079 1.00 57.66 83 SER A O 1
ATOM 701 N N . TYR A 1 84 ? 1.200 17.172 -7.806 1.00 65.75 84 TYR A N 1
ATOM 702 C CA . TYR A 1 84 ? 1.656 16.930 -6.440 1.00 65.75 84 TYR A CA 1
ATOM 703 C C . TYR A 1 84 ? 0.761 17.604 -5.395 1.00 65.75 84 TYR A C 1
ATOM 705 O O . TYR A 1 84 ? 1.241 18.081 -4.367 1.00 65.75 84 TYR A O 1
ATOM 713 N N . SER A 1 85 ? -0.540 17.692 -5.667 1.00 73.94 85 SER A N 1
ATOM 714 C CA . SER A 1 85 ? -1.501 18.286 -4.748 1.00 73.94 85 SER A CA 1
ATOM 715 C C . SER A 1 85 ? -1.579 17.491 -3.446 1.00 73.94 85 SER A C 1
ATOM 717 O O . SER A 1 85 ? -1.825 16.281 -3.437 1.00 73.94 85 SER A O 1
ATOM 719 N N . THR A 1 86 ? -1.459 18.204 -2.328 1.00 81.00 86 THR A N 1
ATOM 720 C CA . THR A 1 86 ? -1.660 17.667 -0.979 1.00 81.00 86 THR A CA 1
ATOM 721 C C . THR A 1 86 ? -3.047 17.035 -0.818 1.00 81.00 86 THR A C 1
ATOM 723 O O . THR A 1 86 ? -3.191 16.065 -0.080 1.00 81.00 86 THR A O 1
ATOM 726 N N . VAL A 1 87 ? -4.061 17.496 -1.565 1.00 82.88 87 VAL A N 1
ATOM 727 C CA . VAL A 1 87 ? -5.415 16.908 -1.545 1.00 82.88 87 VAL A CA 1
ATOM 728 C C . VAL A 1 87 ? -5.385 15.435 -1.957 1.00 82.88 87 VAL A C 1
ATOM 730 O O . VAL A 1 87 ? -6.036 14.602 -1.331 1.00 82.88 87 VAL A O 1
ATOM 733 N N . ARG A 1 88 ? -4.572 15.076 -2.958 1.00 83.38 88 ARG A N 1
ATOM 734 C CA . ARG A 1 88 ? -4.407 13.679 -3.381 1.00 83.38 88 ARG A CA 1
ATOM 735 C C . ARG A 1 88 ? -3.772 12.836 -2.278 1.00 83.38 88 ARG A C 1
ATOM 737 O O . ARG A 1 88 ? -4.208 11.711 -2.045 1.00 83.38 88 ARG A O 1
ATOM 744 N N . VAL A 1 89 ? -2.748 13.370 -1.613 1.00 87.62 89 VAL A N 1
ATOM 745 C CA . VAL A 1 89 ? -2.080 12.695 -0.488 1.00 87.62 89 VAL A CA 1
ATOM 746 C C . VAL A 1 89 ? -3.096 12.416 0.617 1.00 87.62 89 VAL A C 1
ATOM 748 O O . VAL A 1 89 ? -3.214 11.272 1.048 1.00 87.62 89 VAL A O 1
ATOM 751 N N . LEU A 1 90 ? -3.910 13.410 0.985 1.00 89.00 90 LEU A N 1
ATOM 752 C CA . LEU A 1 90 ? -4.990 13.247 1.960 1.00 89.00 90 LEU A CA 1
ATOM 753 C C . LEU A 1 90 ? -6.014 12.191 1.522 1.00 89.00 90 LEU A C 1
ATOM 755 O O . LEU A 1 90 ? -6.390 11.340 2.320 1.00 89.00 90 LEU A O 1
ATOM 759 N N . GLN A 1 91 ? -6.431 12.183 0.253 1.00 87.56 91 GLN A N 1
ATOM 760 C CA . GLN A 1 91 ? -7.369 11.181 -0.272 1.00 87.56 91 GLN A CA 1
ATOM 761 C C . GLN A 1 91 ? -6.807 9.753 -0.225 1.00 87.56 91 GLN A C 1
ATOM 763 O O . GLN A 1 91 ? -7.557 8.807 0.035 1.00 87.56 91 GLN A O 1
ATOM 768 N N . MET A 1 92 ? -5.507 9.580 -0.481 1.00 86.50 92 MET A N 1
ATOM 769 C CA . MET A 1 92 ? -4.851 8.272 -0.403 1.00 86.50 92 MET A CA 1
ATOM 770 C C . MET A 1 92 ? -4.675 7.818 1.045 1.00 86.50 92 MET A C 1
ATOM 772 O O . MET A 1 92 ? -5.020 6.680 1.361 1.00 86.50 92 MET A O 1
ATOM 776 N N . LEU A 1 93 ? -4.228 8.707 1.937 1.00 90.19 93 LEU A N 1
ATOM 777 C CA . LEU A 1 93 ? -4.119 8.417 3.369 1.00 90.19 93 LEU A CA 1
ATOM 778 C C . LEU A 1 93 ? -5.484 8.106 3.988 1.00 90.19 93 LEU A C 1
ATOM 780 O O . LEU A 1 93 ? -5.592 7.176 4.782 1.00 90.19 93 LEU A O 1
ATOM 784 N N . TRP A 1 94 ? -6.538 8.814 3.577 1.00 90.00 94 TRP A N 1
ATOM 785 C CA . TRP A 1 94 ? -7.911 8.504 3.967 1.00 90.00 94 TRP A CA 1
ATOM 786 C C . TRP A 1 94 ? -8.283 7.076 3.574 1.00 90.00 94 TRP A C 1
ATOM 788 O O . TRP A 1 94 ? -8.709 6.284 4.411 1.00 90.00 94 TRP A O 1
ATOM 798 N N . ARG A 1 95 ? -8.079 6.722 2.300 1.00 86.69 95 ARG A N 1
ATOM 799 C CA . ARG A 1 95 ? -8.424 5.395 1.781 1.00 86.69 95 ARG A CA 1
ATOM 800 C C . ARG A 1 95 ? -7.694 4.271 2.518 1.00 86.69 95 ARG A C 1
ATOM 802 O O . ARG A 1 95 ? -8.265 3.198 2.656 1.00 86.69 95 ARG A O 1
ATOM 809 N N . LEU A 1 96 ? -6.442 4.489 2.919 1.00 86.31 96 LEU A N 1
ATOM 810 C CA . LEU A 1 96 ? -5.621 3.468 3.570 1.00 86.31 96 LEU A CA 1
ATOM 811 C C . LEU A 1 96 ? -5.891 3.344 5.072 1.00 86.31 96 LEU A C 1
ATOM 813 O O . LEU A 1 96 ? -5.775 2.241 5.595 1.00 86.31 96 LEU A O 1
ATOM 817 N N . ASN A 1 97 ? -6.246 4.441 5.751 1.00 90.25 97 ASN A N 1
ATOM 818 C CA . ASN A 1 97 ? -6.218 4.480 7.215 1.00 90.25 97 ASN A CA 1
ATOM 819 C C . ASN A 1 97 ? -7.579 4.703 7.877 1.00 90.25 97 ASN A C 1
ATOM 821 O O . ASN A 1 97 ? -7.719 4.340 9.042 1.00 90.25 97 ASN A O 1
ATOM 825 N N . PHE A 1 98 ? -8.577 5.269 7.186 1.00 89.06 98 PHE A N 1
ATOM 826 C CA . PHE A 1 98 ? -9.848 5.659 7.813 1.00 89.06 98 PHE A CA 1
ATOM 827 C C . PHE A 1 98 ? -10.509 4.486 8.553 1.00 89.06 98 PHE A C 1
ATOM 829 O O . PHE A 1 98 ? -10.710 4.555 9.763 1.00 89.06 98 PHE A O 1
ATOM 836 N N . SER A 1 99 ? -10.739 3.369 7.855 1.00 86.31 99 SER A N 1
ATOM 837 C CA . SER A 1 99 ? -11.371 2.180 8.439 1.00 86.31 99 SER A CA 1
ATOM 838 C C . SER A 1 99 ? -10.565 1.602 9.611 1.00 86.31 99 SER A C 1
ATOM 840 O O . SER A 1 99 ? -11.143 1.220 10.625 1.00 86.31 99 SER A O 1
ATOM 842 N N . SER A 1 100 ? -9.231 1.561 9.510 1.00 87.06 100 SER A N 1
ATOM 843 C CA . SER A 1 100 ? -8.378 1.059 10.596 1.00 87.06 100 SER A CA 1
ATOM 844 C C . SER A 1 100 ? -8.370 1.982 11.812 1.00 87.06 100 SER A C 1
ATOM 846 O O . SER A 1 100 ? -8.388 1.482 12.929 1.00 87.06 100 SER A O 1
ATOM 848 N N . VAL A 1 101 ? -8.387 3.306 11.625 1.00 87.88 101 VAL A N 1
ATOM 849 C CA . VAL A 1 101 ? -8.454 4.271 12.734 1.00 87.88 101 VAL A CA 1
ATOM 850 C C . VAL A 1 101 ? -9.794 4.154 13.456 1.00 87.88 101 VAL A C 1
ATOM 852 O O . VAL A 1 101 ? -9.807 4.067 14.680 1.00 87.88 101 VAL A O 1
ATOM 855 N N . CYS A 1 102 ? -10.907 4.059 12.722 1.00 85.38 102 CYS A N 1
ATOM 856 C CA . CYS A 1 102 ? -12.222 3.830 13.323 1.00 85.38 102 CYS A CA 1
ATOM 857 C C . CYS A 1 102 ? -12.262 2.528 14.138 1.00 85.38 102 CYS A C 1
ATOM 859 O O . CYS A 1 102 ? -12.758 2.536 15.258 1.00 85.38 102 CYS A O 1
ATOM 861 N N . LEU A 1 103 ? -11.677 1.437 13.630 1.00 83.94 103 LEU A N 1
ATOM 862 C CA . LEU A 1 103 ? -11.572 0.173 14.371 1.00 83.94 103 LEU A CA 1
ATOM 863 C C . LEU A 1 103 ? -10.683 0.279 15.615 1.00 83.94 103 LEU A C 1
ATOM 865 O O . LEU A 1 103 ? -11.001 -0.323 16.635 1.00 83.94 103 LEU A O 1
ATOM 869 N N . CYS A 1 104 ? -9.587 1.041 15.558 1.00 84.06 104 CYS A N 1
ATOM 870 C CA . CYS A 1 104 ? -8.742 1.285 16.732 1.00 84.06 104 CYS A CA 1
ATOM 871 C C . CYS A 1 104 ? -9.503 2.031 17.826 1.00 84.06 104 CYS A C 1
ATOM 873 O O . CYS A 1 104 ? -9.402 1.659 18.990 1.00 84.06 104 CYS A O 1
ATOM 875 N N . LEU A 1 105 ? -10.279 3.051 17.446 1.00 82.38 105 LEU A N 1
ATOM 876 C CA . LEU A 1 105 ? -11.101 3.825 18.375 1.00 82.38 105 LEU A CA 1
ATOM 877 C C . LEU A 1 105 ? -12.248 2.986 18.951 1.00 82.38 105 LEU A C 1
ATOM 879 O O . LEU A 1 105 ? -12.484 3.029 20.153 1.00 82.38 105 LEU A O 1
ATOM 883 N N . ALA A 1 106 ? -12.928 2.197 18.114 1.00 79.62 106 ALA A N 1
ATOM 884 C CA . ALA A 1 106 ? -14.055 1.367 18.534 1.00 79.62 106 ALA A CA 1
ATOM 885 C C . ALA A 1 106 ? -13.634 0.232 19.480 1.00 79.62 106 ALA A C 1
ATOM 887 O O . ALA A 1 106 ? -14.321 -0.050 20.456 1.00 79.62 106 ALA A O 1
ATOM 888 N N . LEU A 1 107 ? -12.494 -0.408 19.205 1.00 78.62 107 LEU A N 1
ATOM 889 C CA . LEU A 1 107 ? -12.015 -1.569 19.962 1.00 78.62 107 LEU A CA 1
ATOM 890 C C . LEU A 1 107 ? -10.972 -1.212 21.027 1.00 78.62 107 LEU A C 1
ATOM 892 O O . LEU A 1 107 ? -10.509 -2.097 21.741 1.00 78.62 107 LEU A O 1
ATOM 896 N N . ASN A 1 108 ? -10.595 0.066 21.129 1.00 79.69 108 ASN A N 1
ATOM 897 C CA . ASN A 1 108 ? -9.544 0.565 22.013 1.00 79.69 108 ASN A CA 1
ATOM 898 C C . ASN A 1 108 ? -8.234 -0.247 21.903 1.00 79.69 108 ASN A C 1
ATOM 900 O O . ASN A 1 108 ? -7.665 -0.698 22.899 1.00 79.69 108 ASN A O 1
ATOM 904 N N . VAL A 1 109 ? -7.777 -0.468 20.667 1.00 81.81 109 VAL A N 1
ATOM 905 C CA . VAL A 1 109 ? -6.548 -1.219 20.352 1.00 81.81 109 VAL A CA 1
ATOM 906 C C . VAL A 1 109 ? -5.500 -0.316 19.699 1.00 81.81 109 VAL A C 1
ATOM 908 O O . VAL A 1 109 ? -5.862 0.623 18.984 1.00 81.81 109 VAL A O 1
ATOM 911 N N . PRO A 1 110 ? -4.193 -0.582 19.897 1.00 83.06 110 PRO A N 1
ATOM 912 C CA . PRO A 1 110 ? -3.146 0.223 19.282 1.00 83.06 110 PRO A CA 1
ATOM 913 C C . PRO A 1 110 ? -3.150 0.079 17.756 1.00 83.06 110 PRO A C 1
ATOM 915 O O . PRO A 1 110 ? -3.338 -1.008 17.209 1.00 83.06 110 PRO A O 1
ATOM 918 N N . TYR A 1 111 ? -2.849 1.178 17.062 1.00 82.69 111 TYR A N 1
ATOM 919 C CA . TYR A 1 111 ? -2.850 1.243 15.597 1.00 82.69 111 TYR A CA 1
ATOM 920 C C . TYR A 1 111 ? -1.899 0.242 14.925 1.00 82.69 111 TYR A C 1
ATOM 922 O O . TYR A 1 111 ? -2.202 -0.290 13.855 1.00 82.69 111 TYR A O 1
ATOM 930 N N . LEU A 1 112 ? -0.780 -0.077 15.585 1.00 82.50 112 LEU A N 1
ATOM 931 C CA . LEU A 1 112 ? 0.210 -1.032 15.089 1.00 82.50 112 LEU A CA 1
ATOM 932 C C . LEU A 1 112 ? -0.356 -2.453 14.927 1.00 82.50 112 LEU A C 1
ATOM 934 O O . LEU A 1 112 ? 0.170 -3.224 14.130 1.00 82.50 112 LEU A O 1
ATOM 938 N N . LEU A 1 113 ? -1.468 -2.789 15.592 1.00 80.81 113 LEU A N 1
ATOM 939 C CA . LEU A 1 113 ? -2.160 -4.061 15.372 1.00 80.81 113 LEU A CA 1
ATOM 940 C C . LEU A 1 113 ? -2.600 -4.220 13.903 1.00 80.81 113 LEU A C 1
ATOM 942 O O . LEU A 1 113 ? -2.534 -5.313 13.342 1.00 80.81 113 LEU A O 1
ATOM 946 N N . TYR A 1 114 ? -2.959 -3.116 13.239 1.00 84.44 114 TYR A N 1
ATOM 947 C CA . TYR A 1 114 ? -3.279 -3.067 11.809 1.00 84.44 114 TYR A CA 1
ATOM 948 C C . TYR A 1 114 ? -2.089 -2.575 10.975 1.00 84.44 114 TYR A C 1
ATOM 950 O O . TYR A 1 114 ? -2.246 -1.747 10.073 1.00 84.44 114 TYR A O 1
ATOM 958 N N . TYR A 1 115 ? -0.891 -3.104 11.252 1.00 85.38 115 TYR A N 1
ATOM 959 C CA . TYR A 1 115 ? 0.364 -2.621 10.664 1.00 85.38 115 TYR A CA 1
ATOM 960 C C . TYR A 1 115 ? 0.361 -2.554 9.133 1.00 85.38 115 TYR A C 1
ATOM 962 O O . TYR A 1 115 ? 1.057 -1.712 8.584 1.00 85.38 115 TYR A O 1
ATOM 970 N N . ILE A 1 116 ? -0.405 -3.395 8.422 1.00 85.50 116 ILE A N 1
ATOM 971 C CA . ILE A 1 116 ? -0.467 -3.353 6.952 1.00 85.50 116 ILE A CA 1
ATOM 972 C C . ILE A 1 116 ? -0.913 -1.962 6.468 1.00 85.50 116 ILE A C 1
ATOM 974 O O . ILE A 1 116 ? -0.288 -1.405 5.568 1.00 85.50 116 ILE A O 1
ATOM 978 N N . CYS A 1 117 ? -1.927 -1.349 7.090 1.00 88.00 117 CYS A N 1
ATOM 979 C CA . CYS A 1 117 ? -2.369 0.009 6.742 1.00 88.00 117 CYS A CA 1
ATOM 980 C C . CYS A 1 117 ? -1.252 1.043 6.960 1.00 88.00 117 CYS A C 1
ATOM 982 O O . CYS A 1 117 ? -0.982 1.876 6.087 1.00 88.00 117 CYS A O 1
ATOM 984 N N . ALA A 1 118 ? -0.561 0.939 8.099 1.00 89.00 118 ALA A N 1
ATOM 985 C CA . ALA A 1 118 ? 0.580 1.782 8.441 1.00 89.00 118 ALA A CA 1
ATOM 986 C C . ALA A 1 118 ? 1.732 1.612 7.436 1.00 89.00 118 ALA A C 1
ATOM 988 O O . ALA A 1 118 ? 2.269 2.601 6.943 1.00 89.00 118 ALA A O 1
ATOM 989 N N . LEU A 1 119 ? 2.044 0.369 7.062 1.00 90.12 119 LEU A N 1
ATOM 990 C CA . LEU A 1 119 ? 3.093 -0.007 6.117 1.00 90.12 119 LEU A CA 1
ATOM 991 C C . LEU A 1 119 ? 2.854 0.615 4.737 1.00 90.12 119 LEU A C 1
ATOM 993 O O . LEU A 1 119 ? 3.749 1.248 4.177 1.00 90.12 119 LEU A O 1
ATOM 997 N N . HIS A 1 120 ? 1.632 0.511 4.204 1.00 88.75 120 HIS A N 1
ATOM 998 C CA . HIS A 1 120 ? 1.298 1.131 2.917 1.00 88.75 120 HIS A CA 1
ATOM 999 C C . HIS A 1 120 ? 1.354 2.649 2.966 1.00 88.75 120 HIS A C 1
ATOM 1001 O O . HIS A 1 120 ? 1.826 3.261 2.011 1.00 88.75 120 HIS A O 1
ATOM 1007 N N . SER A 1 121 ? 0.881 3.255 4.053 1.00 91.69 121 SER A N 1
ATOM 1008 C CA . SER A 1 121 ? 0.933 4.707 4.223 1.00 91.69 121 SER A CA 1
ATOM 1009 C C . SER A 1 121 ? 2.370 5.206 4.298 1.00 91.69 121 SER A C 1
ATOM 1011 O O . SER A 1 121 ? 2.712 6.184 3.640 1.00 91.69 121 SER A O 1
ATOM 1013 N N . TYR A 1 122 ? 3.223 4.488 5.023 1.00 91.44 122 TYR A N 1
ATOM 1014 C CA . TYR A 1 122 ? 4.637 4.795 5.158 1.00 91.44 122 TYR A CA 1
ATOM 1015 C C . TYR A 1 122 ? 5.369 4.744 3.810 1.00 91.44 122 TYR A C 1
ATOM 1017 O O . TYR A 1 122 ? 5.936 5.746 3.374 1.00 91.44 122 TYR A O 1
ATOM 1025 N N . PHE A 1 123 ? 5.280 3.627 3.079 1.00 91.75 123 PHE A N 1
ATOM 1026 C CA . PHE A 1 123 ? 5.924 3.516 1.766 1.00 91.75 123 PHE A CA 1
ATOM 1027 C C . PHE A 1 123 ? 5.306 4.440 0.713 1.00 91.75 123 PHE A C 1
ATOM 1029 O O . PHE A 1 123 ? 6.018 4.942 -0.155 1.00 91.75 123 PHE A O 1
ATOM 1036 N N . PHE A 1 124 ? 4.003 4.722 0.791 1.00 91.81 124 PHE A N 1
ATOM 1037 C CA . PHE A 1 124 ? 3.374 5.739 -0.049 1.00 91.81 124 PHE A CA 1
ATOM 1038 C C . PHE A 1 124 ? 3.978 7.128 0.192 1.00 91.81 124 PHE A C 1
ATOM 1040 O O . PHE A 1 124 ? 4.292 7.824 -0.774 1.00 91.81 124 PHE A O 1
ATOM 1047 N N . LEU A 1 125 ? 4.162 7.523 1.455 1.00 92.69 125 LEU A N 1
ATOM 1048 C CA . LEU A 1 125 ? 4.773 8.803 1.811 1.00 92.69 125 LEU A CA 1
ATOM 1049 C C . LEU A 1 125 ? 6.235 8.878 1.368 1.00 92.69 125 LEU A C 1
ATOM 1051 O O . LEU A 1 125 ? 6.644 9.924 0.871 1.00 92.69 125 LEU A O 1
ATOM 1055 N N . LEU A 1 126 ? 6.990 7.779 1.458 1.00 92.31 126 LEU A N 1
ATOM 1056 C CA . LEU A 1 126 ? 8.348 7.706 0.912 1.00 92.31 126 LEU A CA 1
ATOM 1057 C C . LEU A 1 126 ? 8.362 7.928 -0.606 1.00 92.31 126 LEU A C 1
ATOM 1059 O O . LEU A 1 126 ? 9.073 8.807 -1.084 1.00 92.31 126 LEU A O 1
ATOM 1063 N N . VAL A 1 127 ? 7.515 7.216 -1.360 1.00 91.81 127 VAL A N 1
ATOM 1064 C CA . VAL A 1 127 ? 7.386 7.396 -2.821 1.00 91.81 127 VAL A CA 1
ATOM 1065 C C . VAL A 1 127 ? 6.989 8.833 -3.165 1.00 91.81 127 VAL A C 1
ATOM 1067 O O . VAL A 1 127 ? 7.558 9.436 -4.077 1.00 91.81 127 VAL A O 1
ATOM 1070 N N . TYR A 1 128 ? 6.022 9.397 -2.436 1.00 90.31 128 TYR A N 1
ATOM 1071 C CA . TYR A 1 128 ? 5.602 10.785 -2.608 1.00 90.31 128 TYR A CA 1
ATOM 1072 C C . TYR A 1 128 ? 6.753 11.757 -2.327 1.00 90.31 128 TYR A C 1
ATOM 1074 O O . TYR A 1 128 ? 6.991 12.652 -3.135 1.00 90.31 128 TYR A O 1
ATOM 1082 N N . GLY A 1 129 ? 7.500 11.557 -1.239 1.00 90.19 129 GLY A N 1
ATOM 1083 C CA . GLY A 1 129 ? 8.673 12.350 -0.879 1.00 90.19 129 GLY A CA 1
ATOM 1084 C C . GLY A 1 129 ? 9.741 12.326 -1.970 1.00 90.19 129 GLY A C 1
ATOM 1085 O O . GLY A 1 129 ? 10.134 13.385 -2.459 1.00 90.19 129 GLY A O 1
ATOM 1086 N N . THR A 1 130 ? 10.135 11.137 -2.439 1.00 90.06 130 THR A N 1
ATOM 1087 C CA . THR A 1 130 ? 11.121 10.972 -3.521 1.00 90.06 130 THR A CA 1
ATOM 1088 C C . THR A 1 130 ? 10.704 11.703 -4.796 1.00 90.06 130 THR A C 1
ATOM 1090 O O . THR A 1 130 ? 11.530 12.351 -5.438 1.00 90.06 130 THR A O 1
ATOM 1093 N N . MET A 1 131 ? 9.420 11.637 -5.162 1.00 86.44 131 MET A N 1
ATOM 1094 C CA . MET A 1 131 ? 8.913 12.288 -6.373 1.00 86.44 131 MET A CA 1
ATOM 1095 C C . MET A 1 131 ? 8.675 13.792 -6.198 1.00 86.44 131 MET A C 1
ATOM 1097 O O . MET A 1 131 ? 8.755 14.538 -7.176 1.00 86.44 131 MET A O 1
ATOM 1101 N N . ARG A 1 132 ? 8.383 14.254 -4.977 1.00 85.25 132 ARG A N 1
ATOM 1102 C CA . ARG A 1 132 ? 8.191 15.673 -4.651 1.00 85.25 132 ARG A CA 1
ATOM 1103 C C . ARG A 1 132 ? 9.516 16.432 -4.669 1.00 85.25 132 ARG A C 1
ATOM 1105 O O . ARG A 1 132 ? 9.555 17.567 -5.147 1.00 85.25 132 ARG A O 1
ATOM 1112 N N . ILE A 1 133 ? 10.594 15.812 -4.187 1.00 83.88 133 ILE A N 1
ATOM 1113 C CA . ILE A 1 133 ? 11.947 16.377 -4.250 1.00 83.88 133 ILE A CA 1
ATOM 1114 C C . ILE A 1 133 ? 12.314 16.606 -5.719 1.00 83.88 133 ILE A C 1
ATOM 1116 O O . ILE A 1 133 ? 12.209 15.701 -6.541 1.00 83.88 133 ILE A O 1
ATOM 1120 N N . GLY A 1 134 ? 12.732 17.822 -6.075 1.00 71.50 134 GLY A N 1
ATOM 1121 C CA . GLY A 1 134 ? 13.130 18.166 -7.445 1.00 71.50 134 GLY A CA 1
ATOM 1122 C C . GLY A 1 134 ? 11.980 18.309 -8.451 1.00 71.50 134 GLY A C 1
ATOM 1123 O O . GLY A 1 134 ? 12.252 18.439 -9.642 1.00 71.50 134 GLY A O 1
ATOM 1124 N N . HIS A 1 135 ? 10.713 18.305 -8.011 1.00 74.19 135 HIS A N 1
ATOM 1125 C CA . HIS A 1 135 ? 9.581 18.596 -8.902 1.00 74.19 135 HIS A CA 1
ATOM 1126 C C . HIS A 1 135 ? 9.656 20.020 -9.478 1.00 74.19 135 HIS A C 1
ATOM 1128 O O . HIS A 1 135 ? 9.437 20.209 -10.666 1.00 74.19 135 HIS A O 1
ATOM 1134 N N . LEU A 1 136 ? 10.035 21.007 -8.657 1.00 67.38 136 LEU A N 1
ATOM 1135 C CA . LEU A 1 136 ? 10.134 22.415 -9.070 1.00 67.38 136 LEU A CA 1
ATOM 1136 C C . LEU A 1 136 ? 11.216 22.672 -10.133 1.00 67.38 136 LEU A C 1
ATOM 1138 O O . LEU A 1 136 ? 11.147 23.668 -10.841 1.00 67.38 136 LEU A O 1
ATOM 1142 N N . TYR A 1 137 ? 12.193 21.771 -10.255 1.00 66.44 137 TYR A N 1
ATOM 1143 C CA . TYR A 1 137 ? 13.315 21.883 -11.190 1.00 66.44 137 TYR A CA 1
ATOM 1144 C C . TYR A 1 137 ? 13.160 20.969 -12.417 1.00 66.44 137 TYR A C 1
ATOM 1146 O O . TYR A 1 137 ? 14.136 20.711 -13.115 1.00 66.44 137 TYR A O 1
ATOM 1154 N N . ASN A 1 138 ? 11.962 20.421 -12.668 1.00 70.81 138 ASN A N 1
ATOM 1155 C CA . ASN A 1 138 ? 11.672 19.488 -13.768 1.00 70.81 138 ASN A CA 1
ATOM 1156 C C . ASN A 1 138 ? 12.533 18.206 -13.793 1.00 70.81 138 ASN A C 1
ATOM 1158 O O . ASN A 1 138 ? 12.557 17.483 -14.789 1.00 70.81 138 ASN A O 1
ATOM 1162 N N . TRP A 1 139 ? 13.175 17.834 -12.680 1.00 74.88 139 TRP A N 1
ATOM 1163 C CA . TRP A 1 139 ? 14.018 16.628 -12.593 1.00 74.88 139 TRP A CA 1
ATOM 1164 C C . TRP A 1 139 ? 13.246 15.320 -12.780 1.00 74.88 139 TRP A C 1
ATOM 1166 O O . TRP A 1 139 ? 13.846 14.266 -12.946 1.00 74.88 139 TRP A O 1
ATOM 1176 N N . ASN A 1 140 ? 11.916 15.361 -12.717 1.00 77.38 140 ASN A N 1
ATOM 1177 C CA . ASN A 1 140 ? 11.081 14.188 -12.960 1.00 77.38 140 ASN A CA 1
ATOM 1178 C C . ASN A 1 140 ? 10.922 13.871 -14.456 1.00 77.38 140 ASN A C 1
ATOM 1180 O O . ASN A 1 140 ? 10.505 12.764 -14.784 1.00 77.38 140 ASN A O 1
ATOM 1184 N N . HIS A 1 141 ? 11.286 14.799 -15.348 1.00 74.81 141 HIS A N 1
ATOM 1185 C CA . HIS A 1 141 ? 11.246 14.589 -16.796 1.00 74.81 141 HIS A CA 1
ATOM 1186 C C . HIS A 1 141 ? 12.514 13.922 -17.332 1.00 74.81 141 HIS A C 1
ATOM 1188 O O . HIS A 1 141 ? 12.448 13.148 -18.286 1.00 74.81 141 HIS A O 1
ATOM 1194 N N . ASP A 1 142 ? 13.665 14.185 -16.712 1.00 82.25 142 ASP A N 1
ATOM 1195 C CA . ASP A 1 142 ? 14.917 13.556 -17.116 1.00 82.25 142 ASP A CA 1
ATOM 1196 C C . ASP A 1 142 ? 15.040 12.142 -16.529 1.00 82.25 142 ASP A C 1
ATOM 1198 O O . ASP A 1 142 ? 15.068 11.927 -15.313 1.00 82.25 142 ASP A O 1
ATOM 1202 N N . ALA A 1 143 ? 15.170 11.155 -17.417 1.00 81.31 143 ALA A N 1
ATOM 1203 C CA . ALA A 1 143 ? 15.365 9.763 -17.045 1.00 81.31 143 ALA A CA 1
ATOM 1204 C C . ALA A 1 143 ? 16.639 9.550 -16.210 1.00 81.31 143 ALA A C 1
ATOM 1206 O O . ALA A 1 143 ? 16.665 8.636 -15.385 1.00 81.31 143 ALA A O 1
ATOM 1207 N N . LYS A 1 144 ? 17.693 10.356 -16.403 1.00 86.12 144 LYS A N 1
ATOM 1208 C CA . LYS A 1 144 ? 18.925 10.247 -15.603 1.00 86.12 144 LYS A CA 1
ATOM 1209 C C . LYS A 1 144 ? 18.694 10.744 -14.179 1.00 86.12 144 LYS A C 1
ATOM 1211 O O . LYS A 1 144 ? 19.013 10.027 -13.233 1.00 86.12 144 LYS A O 1
ATOM 1216 N N . ALA A 1 145 ? 18.070 11.909 -14.022 1.00 87.38 145 ALA A N 1
ATOM 1217 C CA . ALA A 1 145 ? 17.734 12.461 -12.713 1.00 87.38 145 ALA A CA 1
ATOM 1218 C C . ALA A 1 145 ? 16.809 11.531 -11.904 1.00 87.38 145 ALA A C 1
ATOM 1220 O O . ALA A 1 145 ? 17.053 11.298 -10.720 1.00 87.38 145 ALA A O 1
ATOM 1221 N N . VAL A 1 146 ? 15.803 10.916 -12.537 1.00 88.81 146 VAL A N 1
ATOM 1222 C CA . VAL A 1 146 ? 14.934 9.931 -11.867 1.00 88.81 146 VAL A CA 1
ATOM 1223 C C . VAL A 1 146 ? 15.711 8.682 -11.433 1.00 88.81 146 VAL A C 1
ATOM 1225 O O . VAL A 1 146 ? 15.507 8.202 -10.319 1.00 88.81 146 VAL A O 1
ATOM 1228 N N . ARG A 1 147 ? 16.647 8.174 -12.248 1.00 90.69 147 ARG A N 1
ATOM 1229 C CA . ARG A 1 147 ? 17.512 7.047 -11.846 1.00 90.69 147 ARG A CA 1
ATOM 1230 C C . ARG A 1 147 ? 18.388 7.399 -10.649 1.00 90.69 147 ARG A C 1
ATOM 1232 O O . ARG A 1 147 ? 18.482 6.592 -9.733 1.00 90.69 147 ARG A O 1
ATOM 1239 N N . ILE A 1 148 ? 18.964 8.602 -10.618 1.00 91.62 148 ILE A N 1
ATOM 1240 C CA . ILE A 1 148 ? 19.750 9.075 -9.470 1.00 91.62 148 ILE A CA 1
ATOM 1241 C C . ILE A 1 148 ? 18.879 9.110 -8.209 1.00 91.62 148 ILE A C 1
ATOM 1243 O O . ILE A 1 148 ? 19.300 8.604 -7.173 1.00 91.62 148 ILE A O 1
ATOM 1247 N N . LYS A 1 149 ? 17.641 9.614 -8.292 1.00 91.62 149 LYS A N 1
ATOM 1248 C CA . LYS A 1 149 ? 16.701 9.594 -7.156 1.00 91.62 149 LYS A CA 1
ATOM 1249 C C . LYS A 1 149 ? 16.406 8.180 -6.665 1.00 91.62 149 LYS A C 1
ATOM 1251 O O . LYS A 1 149 ? 16.365 7.966 -5.458 1.00 91.62 149 LYS A O 1
ATOM 1256 N N . LEU A 1 150 ? 16.220 7.221 -7.574 1.00 93.25 150 LEU A N 1
ATOM 1257 C CA . LEU A 1 150 ? 16.020 5.817 -7.206 1.00 93.25 150 LEU A CA 1
ATOM 1258 C C . LEU A 1 150 ? 17.271 5.213 -6.558 1.00 93.25 150 LEU A C 1
ATOM 1260 O O . LEU A 1 150 ? 17.134 4.480 -5.586 1.00 93.25 150 LEU A O 1
ATOM 1264 N N . CYS A 1 151 ? 18.474 5.554 -7.030 1.00 94.25 151 CYS A N 1
ATOM 1265 C CA . CYS A 1 151 ? 19.722 5.136 -6.388 1.00 94.25 151 CYS A CA 1
ATOM 1266 C C . CYS A 1 151 ? 19.856 5.721 -4.976 1.00 94.25 151 CYS A C 1
ATOM 1268 O O . CYS A 1 151 ? 20.156 4.986 -4.042 1.00 94.25 151 CYS A O 1
ATOM 1270 N N . VAL A 1 152 ? 19.576 7.015 -4.790 1.00 93.88 152 VAL A N 1
ATOM 1271 C CA . VAL A 1 152 ? 19.575 7.651 -3.460 1.00 93.88 152 VAL A CA 1
ATOM 1272 C C . VAL A 1 152 ? 18.531 7.003 -2.551 1.00 93.88 152 VAL A C 1
ATOM 1274 O O . VAL A 1 152 ? 18.814 6.732 -1.389 1.00 93.88 152 VAL A O 1
ATOM 1277 N N . PHE A 1 153 ? 17.343 6.696 -3.078 1.00 93.56 153 PHE A N 1
ATOM 1278 C CA . PHE A 1 153 ? 16.304 5.992 -2.331 1.00 93.56 153 PHE A CA 1
ATOM 1279 C C . PHE A 1 153 ? 16.725 4.563 -1.949 1.00 93.56 153 PHE A C 1
ATOM 1281 O O . PHE A 1 153 ? 16.453 4.131 -0.835 1.00 93.56 153 PHE A O 1
ATOM 1288 N N . ALA A 1 154 ? 17.443 3.854 -2.824 1.00 94.06 154 ALA A N 1
ATOM 1289 C CA . ALA A 1 154 ? 18.010 2.538 -2.531 1.00 94.06 154 ALA A CA 1
ATOM 1290 C C . ALA A 1 154 ? 19.075 2.601 -1.425 1.00 94.06 154 ALA A C 1
ATOM 1292 O O . ALA A 1 154 ? 19.047 1.789 -0.506 1.00 94.06 154 ALA A O 1
ATOM 1293 N N . VAL A 1 155 ? 19.970 3.595 -1.476 1.00 93.50 155 VAL A N 1
ATOM 1294 C CA . VAL A 1 155 ? 20.965 3.836 -0.418 1.00 93.50 155 VAL A CA 1
ATOM 1295 C C . VAL A 1 155 ? 20.272 4.181 0.898 1.00 93.50 155 VAL A C 1
ATOM 1297 O O . VAL A 1 155 ? 20.643 3.643 1.933 1.00 93.50 155 VAL A O 1
ATOM 1300 N N . PHE A 1 156 ? 19.234 5.019 0.871 1.00 91.44 156 PHE A N 1
ATOM 1301 C CA . PHE A 1 156 ? 18.436 5.328 2.057 1.00 91.44 156 PHE A CA 1
ATOM 1302 C C . PHE A 1 156 ? 17.803 4.069 2.664 1.00 91.44 156 PHE A C 1
ATOM 1304 O O . PHE A 1 156 ? 17.907 3.862 3.869 1.00 91.44 156 PHE A O 1
ATOM 1311 N N . ILE A 1 157 ? 17.198 3.206 1.841 1.00 91.38 157 ILE A N 1
ATOM 1312 C CA . ILE A 1 157 ? 16.625 1.932 2.295 1.00 91.38 157 ILE A CA 1
ATOM 1313 C C . ILE A 1 157 ? 17.704 1.047 2.940 1.00 91.38 157 ILE A C 1
ATOM 1315 O O . ILE A 1 157 ? 17.520 0.575 4.058 1.00 91.38 157 ILE A O 1
ATOM 1319 N N . TYR A 1 158 ? 18.848 0.881 2.279 1.00 91.06 158 TYR A N 1
ATOM 1320 C CA . TYR A 1 158 ? 19.961 0.094 2.809 1.00 91.06 158 TYR A CA 1
ATOM 1321 C C . TYR A 1 158 ? 20.463 0.641 4.156 1.00 91.06 158 TYR A C 1
ATOM 1323 O O . TYR A 1 158 ? 20.638 -0.095 5.120 1.00 91.06 158 TYR A O 1
ATOM 1331 N N . VAL A 1 159 ? 20.630 1.959 4.260 1.00 89.44 159 VAL A N 1
ATOM 1332 C CA . VAL A 1 159 ? 21.133 2.616 5.472 1.00 89.44 159 VAL A CA 1
ATOM 1333 C C . VAL A 1 159 ? 20.146 2.536 6.646 1.00 89.44 159 VAL A C 1
ATOM 1335 O O . VAL A 1 159 ? 20.576 2.487 7.796 1.00 89.44 159 VAL A O 1
ATOM 1338 N N . VAL A 1 160 ? 18.835 2.538 6.384 1.00 87.19 160 VAL A N 1
ATOM 1339 C CA . VAL A 1 160 ? 17.805 2.523 7.437 1.00 87.19 160 VAL A CA 1
ATOM 1340 C C . VAL A 1 160 ? 17.478 1.112 7.933 1.00 87.19 160 VAL A C 1
ATOM 1342 O O . VAL A 1 160 ? 17.200 0.967 9.124 1.00 87.19 160 VAL A O 1
ATOM 1345 N N . TRP A 1 161 ? 17.484 0.100 7.056 1.00 88.12 161 TRP A N 1
ATOM 1346 C CA . TRP A 1 161 ? 17.051 -1.265 7.399 1.00 88.12 161 TRP A CA 1
ATOM 1347 C C . TRP A 1 161 ? 18.167 -2.318 7.408 1.00 88.12 161 TRP A C 1
ATOM 1349 O O . TRP A 1 161 ? 18.084 -3.227 8.227 1.00 88.12 161 TRP A O 1
ATOM 1359 N N . ASP A 1 162 ? 19.187 -2.206 6.550 1.00 86.50 162 ASP A N 1
ATOM 1360 C CA . ASP A 1 162 ? 20.241 -3.233 6.417 1.00 86.50 162 ASP A CA 1
ATOM 1361 C C . ASP A 1 162 ? 21.511 -2.897 7.215 1.00 86.50 162 ASP A C 1
ATOM 1363 O O . ASP A 1 162 ? 22.272 -3.787 7.594 1.00 86.50 162 ASP A O 1
ATOM 1367 N N . LEU A 1 163 ? 21.752 -1.615 7.501 1.00 83.50 163 LEU A N 1
ATOM 1368 C CA . LEU A 1 163 ? 22.817 -1.194 8.407 1.00 83.50 163 LEU A CA 1
ATOM 1369 C C . LEU A 1 163 ? 22.362 -1.375 9.859 1.00 83.50 163 LEU A C 1
ATOM 1371 O O . LEU A 1 163 ? 21.504 -0.640 10.348 1.00 83.50 163 LEU A O 1
ATOM 1375 N N . ASP A 1 164 ? 23.011 -2.299 10.567 1.00 65.44 164 ASP A N 1
ATOM 1376 C CA . ASP A 1 164 ? 22.744 -2.689 11.965 1.00 65.44 164 ASP A CA 1
ATOM 1377 C C . ASP A 1 164 ? 23.028 -1.578 13.003 1.00 65.44 164 ASP A C 1
ATOM 1379 O O . ASP A 1 164 ? 23.148 -1.806 14.202 1.00 65.44 164 ASP A O 1
ATOM 1383 N N . ASN A 1 165 ? 23.147 -0.325 12.559 1.00 65.50 165 ASN A N 1
ATOM 1384 C CA . ASN A 1 165 ? 23.469 0.795 13.428 1.00 65.50 165 ASN A CA 1
ATOM 1385 C C . ASN A 1 165 ? 22.330 1.126 14.397 1.00 65.50 165 ASN A C 1
ATOM 1387 O O . ASN A 1 165 ? 22.596 1.791 15.394 1.00 65.50 165 ASN A O 1
ATOM 1391 N N . GLY A 1 166 ? 21.077 0.740 14.099 1.00 66.69 166 GLY A N 1
ATOM 1392 C CA . GLY A 1 166 ? 19.866 0.971 14.910 1.00 66.69 166 GLY A CA 1
ATOM 1393 C C . GLY A 1 166 ? 19.494 2.447 15.155 1.00 66.69 166 GLY A C 1
ATOM 1394 O O . GLY A 1 166 ? 18.327 2.790 15.339 1.00 66.69 166 GLY A O 1
ATOM 1395 N N . PHE A 1 167 ? 20.474 3.346 15.112 1.00 74.38 167 PHE A N 1
ATOM 1396 C CA . PHE A 1 167 ? 20.431 4.750 15.476 1.00 74.38 167 PHE A CA 1
ATOM 1397 C C . PHE A 1 167 ? 19.574 5.561 14.513 1.00 74.38 167 PHE A C 1
ATOM 1399 O O . PHE A 1 167 ? 18.739 6.347 14.942 1.00 74.38 167 PHE A O 1
ATOM 1406 N N . LEU A 1 168 ? 19.719 5.349 13.204 1.00 77.25 168 LEU A N 1
ATOM 1407 C CA . LEU A 1 168 ? 18.894 6.058 12.226 1.00 77.25 168 LEU A CA 1
ATOM 1408 C C . LEU A 1 168 ? 17.433 5.625 12.324 1.00 77.25 168 LEU A C 1
ATOM 1410 O O . LEU A 1 168 ? 16.542 6.472 12.356 1.00 77.25 168 LEU A O 1
ATOM 1414 N N . PHE A 1 169 ? 17.181 4.321 12.453 1.00 80.94 169 PHE A N 1
ATOM 1415 C CA . PHE A 1 169 ? 15.823 3.811 12.590 1.00 80.94 169 PHE A CA 1
ATOM 1416 C C . PHE A 1 169 ? 15.137 4.356 13.851 1.00 80.94 169 PHE A C 1
ATOM 1418 O O . PHE A 1 169 ? 14.027 4.884 13.768 1.00 80.94 169 PHE A O 1
ATOM 1425 N N . THR A 1 170 ? 15.817 4.274 14.998 1.00 79.38 170 THR A N 1
ATOM 1426 C CA . THR A 1 170 ? 15.343 4.785 16.296 1.00 79.38 170 THR A CA 1
ATOM 1427 C C . THR A 1 170 ? 15.202 6.303 16.312 1.00 79.38 170 THR A C 1
ATOM 1429 O O . THR A 1 170 ? 14.235 6.801 16.869 1.00 79.38 170 THR A O 1
ATOM 1432 N N . THR A 1 171 ? 16.082 7.053 15.651 1.00 80.88 171 THR A N 1
ATOM 1433 C CA . THR A 1 171 ? 15.970 8.518 15.578 1.00 80.88 171 THR A CA 1
ATOM 1434 C C . THR A 1 171 ? 14.754 8.942 14.754 1.00 80.88 171 THR A C 1
ATOM 1436 O O . THR A 1 171 ? 13.983 9.795 15.187 1.00 80.88 171 THR A O 1
ATOM 1439 N N . PHE A 1 172 ? 14.531 8.327 13.587 1.00 77.94 172 PHE A N 1
ATOM 1440 C CA . PHE A 1 172 ? 13.396 8.679 12.728 1.00 77.94 172 PHE A CA 1
ATOM 1441 C C . PHE A 1 172 ? 12.047 8.195 13.275 1.00 77.94 172 PHE A C 1
ATOM 1443 O O . PHE A 1 172 ? 11.037 8.873 13.091 1.00 77.94 172 PHE A O 1
ATOM 1450 N N . HIS A 1 173 ? 12.008 7.034 13.936 1.00 81.88 173 HIS A N 1
ATOM 1451 C CA . HIS A 1 173 ? 10.753 6.407 14.367 1.00 81.88 173 HIS A CA 1
ATOM 1452 C C . HIS A 1 173 ? 10.488 6.498 15.873 1.00 81.88 173 HIS A C 1
ATOM 1454 O O . HIS A 1 173 ? 9.329 6.451 16.282 1.00 81.88 173 HIS A O 1
ATOM 1460 N N . GLY A 1 174 ? 11.515 6.680 16.702 1.00 73.69 174 GLY A N 1
ATOM 1461 C CA . GLY A 1 174 ? 11.401 6.764 18.163 1.00 73.69 174 GLY A CA 1
ATOM 1462 C C . GLY A 1 174 ? 10.683 8.018 18.663 1.00 73.69 174 GLY A C 1
ATOM 1463 O O . GLY A 1 174 ? 10.187 8.025 19.783 1.00 73.69 174 GLY A O 1
ATOM 1464 N N . MET A 1 175 ? 10.545 9.055 17.827 1.00 73.88 175 MET A N 1
ATOM 1465 C CA . MET A 1 175 ? 9.697 10.215 18.139 1.00 73.88 175 MET A CA 1
ATOM 1466 C C . MET A 1 175 ? 8.200 9.858 18.151 1.00 73.88 175 MET A C 1
ATOM 1468 O O . MET A 1 175 ? 7.417 10.493 18.852 1.00 73.88 175 MET A O 1
ATOM 1472 N N . PHE A 1 176 ? 7.797 8.848 17.376 1.00 74.69 176 PHE A N 1
ATOM 1473 C CA . PHE A 1 176 ? 6.394 8.458 17.200 1.00 74.69 176 PHE A CA 1
ATOM 1474 C C . PHE A 1 176 ? 6.048 7.117 17.855 1.00 74.69 176 PHE A C 1
ATOM 1476 O O . PHE A 1 176 ? 4.879 6.856 18.133 1.00 74.69 176 PHE A O 1
ATOM 1483 N N . LEU A 1 177 ? 7.041 6.255 18.079 1.00 79.75 177 LEU A N 1
ATOM 1484 C CA . LEU A 1 177 ? 6.871 4.900 18.594 1.00 79.75 177 LEU A CA 1
ATOM 1485 C C . LEU A 1 177 ? 7.674 4.709 19.877 1.00 79.75 177 LEU A C 1
ATOM 1487 O O . LEU A 1 177 ? 8.820 5.132 19.984 1.00 79.75 177 LEU A O 1
ATOM 1491 N N . SER A 1 178 ? 7.066 4.023 20.841 1.00 74.19 178 SER A N 1
ATOM 1492 C CA . SER A 1 178 ? 7.659 3.756 22.150 1.00 74.19 178 SER A CA 1
ATOM 1493 C C . SER A 1 178 ? 8.227 2.338 22.244 1.00 74.19 178 SER A C 1
ATOM 1495 O O . SER A 1 178 ? 7.729 1.403 21.607 1.00 74.19 178 SER A O 1
ATOM 1497 N N . ASN A 1 179 ? 9.234 2.168 23.102 1.00 75.44 179 ASN A N 1
ATOM 1498 C CA . ASN A 1 179 ? 9.781 0.863 23.485 1.00 75.44 179 ASN A CA 1
ATOM 1499 C C . ASN A 1 179 ? 8.921 0.143 24.537 1.00 75.44 179 ASN A C 1
ATOM 1501 O O . ASN A 1 179 ? 9.195 -1.004 24.873 1.00 75.44 179 ASN A O 1
ATOM 1505 N N . GLN A 1 180 ? 7.875 0.795 25.052 1.00 72.75 180 GLN A N 1
ATOM 1506 C CA . GLN A 1 180 ? 6.967 0.190 26.024 1.00 72.75 180 GLN A CA 1
ATOM 1507 C C . GLN A 1 180 ? 6.104 -0.907 25.376 1.00 72.75 180 GLN A C 1
ATOM 1509 O O . GLN A 1 180 ? 5.615 -0.711 24.252 1.00 72.75 180 GLN A O 1
ATOM 1514 N N . PRO A 1 181 ? 5.886 -2.044 26.063 1.00 72.94 181 PRO A N 1
ATOM 1515 C CA . PRO A 1 181 ? 5.055 -3.124 25.556 1.00 72.94 181 PRO A CA 1
ATOM 1516 C C . PRO A 1 181 ? 3.605 -2.653 25.415 1.00 72.94 181 PRO A C 1
ATOM 1518 O O . PRO A 1 181 ? 3.052 -1.990 26.291 1.00 72.94 181 PRO A O 1
ATOM 1521 N N . THR A 1 182 ? 2.975 -3.005 24.299 1.00 71.31 182 THR A N 1
ATOM 1522 C CA . THR A 1 182 ? 1.567 -2.683 24.019 1.00 71.31 182 THR A CA 1
ATOM 1523 C C . THR A 1 182 ? 0.829 -3.933 23.552 1.00 71.31 182 THR A C 1
ATOM 1525 O O . THR A 1 182 ? 1.446 -4.948 23.220 1.00 71.31 182 THR A O 1
ATOM 1528 N N . VAL A 1 183 ? -0.506 -3.900 23.544 1.00 66.00 183 VAL A N 1
ATOM 1529 C CA . VAL A 1 183 ? -1.326 -5.039 23.101 1.00 66.00 183 VAL A CA 1
ATOM 1530 C C . VAL A 1 183 ? -0.969 -5.396 21.651 1.00 66.00 183 VAL A C 1
ATOM 1532 O O . VAL A 1 183 ? -1.221 -4.618 20.738 1.00 66.00 183 VAL A O 1
ATOM 1535 N N . GLY A 1 184 ? -0.367 -6.570 21.439 1.00 61.16 184 GLY A N 1
ATOM 1536 C CA . GLY A 1 184 ? 0.114 -7.014 20.123 1.00 61.16 184 GLY A CA 1
ATOM 1537 C C . GLY A 1 184 ? 1.585 -6.696 19.810 1.00 61.16 184 GLY A C 1
ATOM 1538 O O . GLY A 1 184 ? 2.062 -7.127 18.767 1.00 61.16 184 GLY A O 1
ATOM 1539 N N . ALA A 1 185 ? 2.310 -6.017 20.705 1.00 67.00 185 ALA A N 1
ATOM 1540 C CA . ALA A 1 185 ? 3.749 -5.764 20.605 1.00 67.00 185 ALA A CA 1
ATOM 1541 C C . ALA A 1 185 ? 4.422 -5.967 21.977 1.00 67.00 185 ALA A C 1
ATOM 1543 O O . ALA A 1 185 ? 4.609 -5.022 22.747 1.00 67.00 185 ALA A O 1
ATOM 1544 N N . SER A 1 186 ? 4.774 -7.219 22.289 1.00 63.97 186 SER A N 1
ATOM 1545 C CA . SER A 1 186 ? 5.380 -7.611 23.574 1.00 63.97 186 SER A CA 1
ATOM 1546 C C . SER A 1 186 ? 6.775 -7.024 23.792 1.00 63.97 186 SER A C 1
ATOM 1548 O O . SER A 1 186 ? 7.155 -6.775 24.928 1.00 63.97 186 SER A O 1
ATOM 1550 N N . SER A 1 187 ? 7.514 -6.777 22.709 1.00 71.56 187 SER A N 1
ATOM 1551 C CA . SER A 1 187 ? 8.875 -6.214 22.729 1.00 71.56 187 SER A CA 1
ATOM 1552 C C . SER A 1 187 ? 8.901 -4.692 22.529 1.00 71.56 187 SER A C 1
ATOM 1554 O O . SER A 1 187 ? 9.962 -4.112 22.320 1.00 71.56 187 SER A O 1
ATOM 1556 N N . GLY A 1 188 ? 7.732 -4.046 22.548 1.00 80.62 188 GLY A N 1
ATOM 1557 C CA . GLY A 1 188 ? 7.580 -2.620 22.285 1.00 80.62 188 GLY A CA 1
ATOM 1558 C C . GLY A 1 188 ? 7.151 -2.297 20.854 1.00 80.62 188 GLY A C 1
ATOM 1559 O O . GLY A 1 188 ? 7.438 -3.025 19.901 1.00 80.62 188 GLY A O 1
ATOM 1560 N N . SER A 1 189 ? 6.440 -1.179 20.701 1.00 82.50 189 SER A N 1
ATOM 1561 C CA . SER A 1 189 ? 5.885 -0.755 19.406 1.00 82.50 189 SER A CA 1
ATOM 1562 C C . SER A 1 189 ? 6.961 -0.408 18.368 1.00 82.50 189 SER A C 1
ATOM 1564 O O . SER A 1 189 ? 6.758 -0.632 17.175 1.00 82.50 189 SER A O 1
ATOM 1566 N N . LEU A 1 190 ? 8.123 0.083 18.811 1.00 85.06 190 LEU A N 1
ATOM 1567 C CA . LEU A 1 190 ? 9.241 0.418 17.928 1.00 85.06 190 LEU A CA 1
ATOM 1568 C C . LEU A 1 190 ? 9.885 -0.830 17.313 1.00 85.06 190 LEU A C 1
ATOM 1570 O O . LEU A 1 190 ? 10.094 -0.873 16.101 1.00 85.06 190 LEU A O 1
ATOM 1574 N N . TRP A 1 191 ? 10.169 -1.848 18.131 1.00 83.94 191 TRP A N 1
ATOM 1575 C CA . TRP A 1 191 ? 10.768 -3.096 17.654 1.00 83.94 191 TRP A CA 1
ATOM 1576 C C . TRP A 1 191 ? 9.815 -3.855 16.733 1.00 83.94 191 TRP A C 1
ATOM 1578 O O . TRP A 1 191 ? 10.224 -4.342 15.683 1.00 83.94 191 TRP A O 1
ATOM 1588 N N . GLU A 1 192 ? 8.528 -3.902 17.081 1.00 84.44 192 GLU A N 1
ATOM 1589 C CA . GLU A 1 192 ? 7.526 -4.536 16.226 1.00 84.44 192 GLU A CA 1
ATOM 1590 C C . GLU A 1 192 ? 7.432 -3.806 14.875 1.00 84.44 192 GLU A C 1
ATOM 1592 O O . GLU A 1 192 ? 7.406 -4.447 13.826 1.00 84.44 192 GLU A O 1
ATOM 1597 N N . TRP A 1 193 ? 7.466 -2.469 14.857 1.00 88.00 193 TRP A N 1
ATOM 1598 C CA . TRP A 1 193 ? 7.501 -1.710 13.604 1.00 88.00 193 TRP A CA 1
ATOM 1599 C C . TRP A 1 193 ? 8.777 -1.955 12.789 1.00 88.00 193 TRP A C 1
ATOM 1601 O O . TRP A 1 193 ? 8.692 -2.139 11.571 1.00 88.00 193 TRP A O 1
ATOM 1611 N N . TYR A 1 194 ? 9.941 -2.001 13.443 1.00 88.38 194 TYR A N 1
ATOM 1612 C CA . TYR A 1 194 ? 11.206 -2.377 12.810 1.00 88.38 194 TYR A CA 1
ATOM 1613 C C . TYR A 1 194 ? 11.070 -3.736 12.134 1.00 88.38 194 TYR A C 1
ATOM 1615 O O . TYR A 1 194 ? 11.105 -3.815 10.911 1.00 88.38 194 TYR A O 1
ATOM 1623 N N . PHE A 1 195 ? 10.752 -4.773 12.906 1.00 87.56 195 PHE A N 1
ATOM 1624 C CA . PHE A 1 195 ? 10.596 -6.133 12.409 1.00 87.56 195 PHE A CA 1
ATOM 1625 C C . PHE A 1 195 ? 9.634 -6.216 11.215 1.00 87.56 195 PHE A C 1
ATOM 1627 O O . PHE A 1 195 ? 9.943 -6.851 10.211 1.00 87.56 195 PHE A O 1
ATOM 1634 N N . ARG A 1 196 ? 8.475 -5.548 11.272 1.00 88.19 196 ARG A N 1
ATOM 1635 C CA . ARG A 1 196 ? 7.483 -5.591 10.182 1.00 88.19 196 ARG A CA 1
ATOM 1636 C C . ARG A 1 196 ? 7.933 -4.841 8.932 1.00 88.19 196 ARG A C 1
ATOM 1638 O O . ARG A 1 196 ? 7.657 -5.313 7.831 1.00 88.19 196 ARG A O 1
ATOM 1645 N N . SER A 1 197 ? 8.587 -3.691 9.090 1.00 88.81 197 SER A N 1
ATOM 1646 C CA . SER A 1 197 ? 9.048 -2.871 7.964 1.00 88.81 197 SER A CA 1
ATOM 1647 C C . SER A 1 197 ? 10.292 -3.455 7.284 1.00 88.81 197 SER A C 1
ATOM 1649 O O . SER A 1 197 ? 10.353 -3.451 6.052 1.00 88.81 197 SER A O 1
ATOM 1651 N N . THR A 1 198 ? 11.207 -4.069 8.044 1.00 90.06 198 THR A N 1
ATOM 1652 C CA . THR A 1 198 ? 12.392 -4.774 7.524 1.00 90.06 198 THR A CA 1
ATOM 1653 C C . THR A 1 198 ? 12.024 -5.952 6.624 1.00 90.06 198 THR A C 1
ATOM 1655 O O . THR A 1 198 ? 12.778 -6.306 5.732 1.00 90.06 198 THR A O 1
ATOM 1658 N N . LEU A 1 199 ? 10.848 -6.562 6.752 1.00 89.94 199 LEU A N 1
ATOM 1659 C CA . LEU A 1 199 ? 10.517 -7.700 5.887 1.00 89.94 199 LEU A CA 1
ATOM 1660 C C . LEU A 1 199 ? 10.167 -7.290 4.440 1.00 89.94 199 LEU A C 1
ATOM 1662 O O . LEU A 1 199 ? 10.316 -8.102 3.533 1.00 89.94 199 LEU A O 1
ATOM 1666 N N . ASP A 1 200 ? 9.713 -6.052 4.202 1.00 89.62 200 ASP A N 1
ATOM 1667 C CA . ASP A 1 200 ? 9.180 -5.598 2.899 1.00 89.62 200 ASP A CA 1
ATOM 1668 C C . ASP A 1 200 ? 9.883 -4.347 2.327 1.00 89.62 200 ASP A C 1
ATOM 1670 O O . ASP A 1 200 ? 9.451 -3.806 1.304 1.00 89.62 200 ASP A O 1
ATOM 1674 N N . HIS A 1 201 ? 10.960 -3.870 2.958 1.00 89.88 201 HIS A N 1
ATOM 1675 C CA . HIS A 1 201 ? 11.617 -2.592 2.639 1.00 89.88 201 HIS A CA 1
ATOM 1676 C C . HIS A 1 201 ? 12.071 -2.443 1.174 1.00 89.88 201 HIS A C 1
ATOM 1678 O O . HIS A 1 201 ? 11.866 -1.384 0.574 1.00 89.88 201 HIS A O 1
ATOM 1684 N N . TRP A 1 202 ? 12.575 -3.507 0.540 1.00 92.75 202 TRP A N 1
ATOM 1685 C CA . TRP A 1 202 ? 12.977 -3.487 -0.876 1.00 92.75 202 TRP A CA 1
ATOM 1686 C C . TRP A 1 202 ? 11.808 -3.531 -1.871 1.00 92.75 202 TRP A C 1
ATOM 1688 O O . TRP A 1 202 ? 11.955 -3.107 -3.023 1.00 92.75 202 TRP A O 1
ATOM 1698 N N . ALA A 1 203 ? 10.631 -4.021 -1.467 1.00 91.88 203 ALA A N 1
ATOM 1699 C CA . ALA A 1 203 ? 9.517 -4.268 -2.385 1.00 91.88 203 ALA A CA 1
ATOM 1700 C C . ALA A 1 203 ? 9.029 -2.979 -3.071 1.00 91.88 203 ALA A C 1
ATOM 1702 O O . ALA A 1 203 ? 8.725 -2.979 -4.269 1.00 91.88 203 ALA A O 1
ATOM 1703 N N . THR A 1 204 ? 9.006 -1.864 -2.333 1.00 93.31 204 THR A N 1
ATOM 1704 C CA . THR A 1 204 ? 8.602 -0.548 -2.853 1.00 93.31 204 THR A CA 1
ATOM 1705 C C . THR A 1 204 ? 9.555 -0.049 -3.935 1.00 93.31 204 THR A C 1
ATOM 1707 O O . THR A 1 204 ? 9.092 0.375 -4.997 1.00 93.31 204 THR A O 1
ATOM 1710 N N . LEU A 1 205 ? 10.872 -0.142 -3.705 1.00 94.38 205 LEU A N 1
ATOM 1711 C CA . LEU A 1 205 ? 11.892 0.281 -4.669 1.00 94.38 205 LEU A CA 1
ATOM 1712 C C . LEU A 1 205 ? 11.753 -0.494 -5.981 1.00 94.38 205 LEU A C 1
ATOM 1714 O O . LEU A 1 205 ? 11.690 0.110 -7.052 1.00 94.38 205 LEU A O 1
ATOM 1718 N N . TRP A 1 206 ? 11.630 -1.821 -5.908 1.00 93.19 206 TRP A N 1
ATOM 1719 C CA . TRP A 1 206 ? 11.424 -2.648 -7.096 1.00 93.19 206 TRP A CA 1
ATOM 1720 C C . TRP A 1 206 ? 10.136 -2.296 -7.849 1.00 93.19 206 TRP A C 1
ATOM 1722 O O . TRP A 1 206 ? 10.095 -2.382 -9.079 1.00 93.19 206 TRP A O 1
ATOM 1732 N N . GLY A 1 207 ? 9.091 -1.868 -7.134 1.00 90.94 207 GLY A N 1
ATOM 1733 C CA . GLY A 1 207 ? 7.865 -1.331 -7.727 1.00 90.94 207 GLY A CA 1
ATOM 1734 C C . GLY A 1 207 ? 8.119 -0.068 -8.546 1.00 90.94 207 GLY A C 1
ATOM 1735 O O . GLY A 1 207 ? 7.665 0.029 -9.687 1.00 90.94 207 GLY A O 1
ATOM 1736 N N . MET A 1 208 ? 8.888 0.873 -7.997 1.00 92.06 208 MET A N 1
ATOM 1737 C CA . MET A 1 208 ? 9.254 2.124 -8.671 1.00 92.06 208 MET A CA 1
ATOM 1738 C C . MET A 1 208 ? 10.150 1.878 -9.892 1.00 92.06 208 MET A C 1
ATOM 1740 O O . MET A 1 208 ? 9.895 2.426 -10.964 1.00 92.06 208 MET A O 1
ATOM 1744 N N . VAL A 1 209 ? 11.159 1.008 -9.765 1.00 93.38 209 VAL A N 1
ATOM 1745 C CA . VAL A 1 209 ? 12.045 0.622 -10.878 1.00 93.38 209 VAL A CA 1
ATOM 1746 C C . VAL A 1 209 ? 11.235 -0.004 -12.013 1.00 93.38 209 VAL A C 1
ATOM 1748 O O . VAL A 1 209 ? 11.388 0.376 -13.174 1.00 93.38 209 VAL A O 1
ATOM 1751 N N . PHE A 1 210 ? 10.316 -0.920 -11.693 1.00 90.62 210 PHE A N 1
ATOM 1752 C CA . PHE A 1 210 ? 9.452 -1.520 -12.706 1.00 90.62 210 PHE A CA 1
ATOM 1753 C C . PHE A 1 210 ? 8.540 -0.482 -13.372 1.00 90.62 210 PHE A C 1
ATOM 1755 O O . PHE A 1 210 ? 8.375 -0.513 -14.589 1.00 90.62 210 PHE A O 1
ATOM 1762 N N . ALA A 1 211 ? 7.987 0.466 -12.610 1.00 89.06 211 ALA A N 1
ATOM 1763 C CA . ALA A 1 211 ? 7.166 1.547 -13.153 1.00 89.06 211 ALA A CA 1
ATOM 1764 C C . ALA A 1 211 ? 7.941 2.452 -14.126 1.00 89.06 211 ALA A C 1
ATOM 1766 O O . ALA A 1 211 ? 7.396 2.822 -15.164 1.00 89.06 211 ALA A O 1
ATOM 1767 N N . LEU A 1 212 ? 9.214 2.749 -13.848 1.00 90.19 212 LEU A N 1
ATOM 1768 C CA . LEU A 1 212 ? 10.072 3.520 -14.754 1.00 90.19 21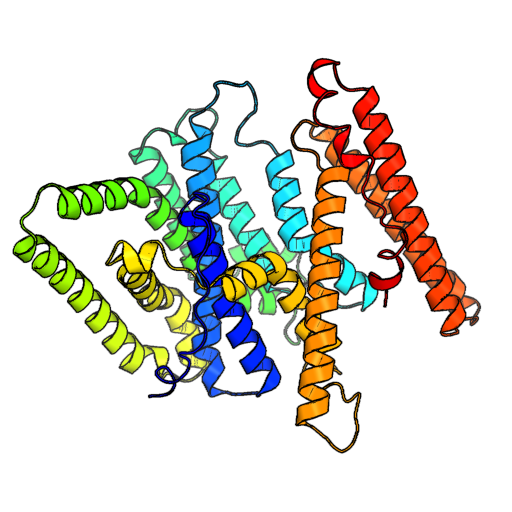2 LEU A CA 1
ATOM 1769 C C . LEU A 1 212 ? 10.276 2.807 -16.104 1.00 90.19 212 LEU A C 1
ATOM 1771 O O . LEU A 1 212 ? 10.242 3.435 -17.160 1.00 90.19 212 LEU A O 1
ATOM 1775 N N . HIS A 1 213 ? 10.463 1.485 -16.082 1.00 89.50 213 HIS A N 1
ATOM 1776 C CA . HIS A 1 213 ? 10.690 0.676 -17.286 1.00 89.50 213 HIS A CA 1
ATOM 1777 C C . HIS A 1 213 ? 9.406 0.159 -17.948 1.00 89.50 213 HIS A C 1
ATOM 1779 O O . HIS A 1 213 ? 9.459 -0.440 -19.027 1.00 89.50 213 HIS A O 1
ATOM 1785 N N . TYR A 1 214 ? 8.245 0.389 -17.341 1.00 87.12 214 TYR A N 1
ATOM 1786 C CA . TYR A 1 214 ? 6.971 -0.136 -17.815 1.00 87.12 214 TYR A CA 1
ATOM 1787 C C . TYR A 1 214 ? 6.591 0.346 -19.231 1.00 87.12 214 TYR A C 1
ATOM 1789 O O . TYR A 1 214 ? 6.272 -0.516 -20.057 1.00 87.12 214 TYR A O 1
ATOM 1797 N N . PRO A 1 215 ? 6.700 1.646 -19.593 1.00 85.94 215 PRO A N 1
ATOM 1798 C CA . PRO A 1 215 ? 6.401 2.099 -20.956 1.00 85.94 215 PRO A CA 1
ATOM 1799 C C . PRO A 1 215 ? 7.307 1.444 -22.006 1.00 85.94 215 PRO A C 1
ATOM 1801 O O . PRO A 1 215 ? 6.837 0.990 -23.048 1.00 85.94 215 PRO A O 1
ATOM 1804 N N . VAL A 1 216 ? 8.604 1.317 -21.702 1.00 87.00 216 VAL A N 1
ATOM 1805 C CA . VAL A 1 216 ? 9.589 0.660 -22.578 1.00 87.00 216 VAL A CA 1
ATOM 1806 C C . VAL A 1 216 ? 9.247 -0.817 -22.763 1.00 87.00 216 VAL A C 1
ATOM 1808 O O . VAL A 1 216 ? 9.286 -1.329 -23.881 1.00 87.00 216 VAL A O 1
ATOM 1811 N N . THR A 1 217 ? 8.852 -1.491 -21.683 1.00 86.31 217 THR A N 1
ATOM 1812 C CA . THR A 1 217 ? 8.453 -2.904 -21.707 1.00 86.31 217 THR A CA 1
ATOM 1813 C C . THR A 1 217 ? 7.180 -3.112 -22.530 1.00 86.31 217 THR A C 1
ATOM 1815 O O . THR A 1 217 ? 7.104 -4.058 -23.313 1.00 86.31 217 THR A O 1
ATOM 1818 N N . CYS A 1 218 ? 6.20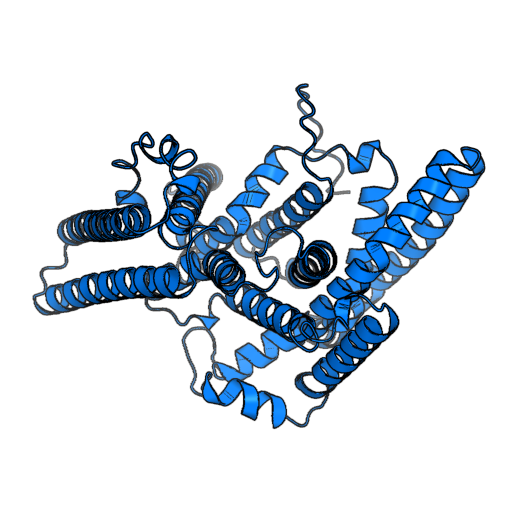1 -2.209 -22.417 1.00 85.06 218 CYS A N 1
ATOM 1819 C CA . CYS A 1 218 ? 4.979 -2.244 -23.223 1.00 85.06 218 CYS A CA 1
ATOM 1820 C C . CYS A 1 218 ? 5.281 -2.066 -24.715 1.00 85.06 218 CYS A C 1
ATOM 1822 O O . CYS A 1 218 ? 4.793 -2.842 -25.535 1.00 85.06 218 CYS A O 1
ATOM 1824 N N . LEU A 1 219 ? 6.136 -1.100 -25.066 1.00 86.69 219 LEU A N 1
ATOM 1825 C CA . LEU A 1 219 ? 6.566 -0.874 -26.448 1.00 86.69 219 LEU A CA 1
ATOM 1826 C C . LEU A 1 219 ? 7.346 -2.065 -27.010 1.00 86.69 219 LEU A C 1
ATOM 1828 O O . LEU A 1 219 ? 7.153 -2.440 -28.165 1.00 86.69 219 LEU A O 1
ATOM 1832 N N . TRP A 1 220 ? 8.223 -2.673 -26.208 1.00 86.69 220 TRP A N 1
ATOM 1833 C CA . TRP A 1 220 ? 8.939 -3.885 -26.596 1.00 86.69 220 TRP A CA 1
ATOM 1834 C C . TRP A 1 220 ? 7.969 -5.037 -26.874 1.00 86.69 220 TRP A C 1
ATOM 1836 O O . TRP A 1 220 ? 8.047 -5.659 -27.932 1.00 86.69 220 TRP A O 1
ATOM 1846 N N . LEU A 1 221 ? 7.003 -5.267 -25.980 1.00 84.31 221 LEU A N 1
ATOM 1847 C CA . LEU A 1 221 ? 6.008 -6.324 -26.141 1.00 84.31 221 LEU A CA 1
ATOM 1848 C C . LEU A 1 221 ? 5.135 -6.097 -27.381 1.00 84.31 221 LEU A C 1
ATOM 1850 O O . LEU A 1 221 ? 4.904 -7.033 -28.142 1.00 84.31 221 LEU A O 1
ATOM 1854 N N . GLN A 1 222 ? 4.722 -4.853 -27.631 1.00 84.81 222 GLN A N 1
ATOM 1855 C CA . GLN A 1 222 ? 3.969 -4.488 -28.828 1.00 84.81 222 GLN A CA 1
ATOM 1856 C C . GLN A 1 222 ? 4.785 -4.720 -30.109 1.00 84.81 222 GLN A C 1
ATOM 1858 O O . GLN A 1 222 ? 4.262 -5.271 -31.075 1.00 84.81 222 GLN A O 1
ATOM 1863 N N . LYS A 1 223 ? 6.076 -4.362 -30.121 1.00 86.12 223 LYS A N 1
ATOM 1864 C CA . LYS A 1 223 ? 6.970 -4.640 -31.259 1.00 86.12 223 LYS A CA 1
ATOM 1865 C C . LYS A 1 223 ? 7.108 -6.141 -31.517 1.00 86.12 223 LYS A C 1
ATOM 1867 O O . LYS A 1 223 ? 7.058 -6.550 -32.672 1.00 86.12 223 LYS A O 1
ATOM 1872 N N . VAL A 1 224 ? 7.248 -6.950 -30.465 1.00 84.81 224 VAL A N 1
ATOM 1873 C CA . VAL A 1 224 ? 7.348 -8.417 -30.568 1.00 84.81 224 VAL A CA 1
ATOM 1874 C C . VAL A 1 224 ? 6.051 -9.026 -31.107 1.00 84.81 224 VAL A C 1
ATOM 1876 O O . VAL A 1 224 ? 6.108 -9.934 -31.927 1.00 84.81 224 VAL A O 1
ATOM 1879 N N . GLU A 1 225 ? 4.892 -8.523 -30.675 1.00 84.19 225 GLU A N 1
ATOM 1880 C CA . GLU A 1 225 ? 3.579 -9.039 -31.085 1.00 84.19 225 GLU A CA 1
ATOM 1881 C C . GLU A 1 225 ? 3.158 -8.592 -32.496 1.00 84.19 225 GLU A C 1
ATOM 1883 O O . GLU A 1 225 ? 2.456 -9.340 -33.168 1.00 84.19 225 GLU A O 1
ATOM 1888 N N . GLN A 1 226 ? 3.565 -7.399 -32.948 1.00 84.19 226 GLN A N 1
ATOM 1889 C CA . GLN A 1 226 ? 3.092 -6.815 -34.215 1.00 84.19 226 GLN A CA 1
ATOM 1890 C C . GLN A 1 226 ? 4.080 -6.932 -35.381 1.00 84.19 226 GLN A C 1
ATOM 1892 O O . GLN A 1 226 ? 3.649 -6.890 -36.529 1.00 84.19 226 GLN A O 1
ATOM 1897 N N . ARG A 1 227 ? 5.394 -7.017 -35.125 1.00 76.12 227 ARG A N 1
ATOM 1898 C CA . ARG A 1 227 ? 6.419 -6.937 -36.187 1.00 76.12 227 ARG A CA 1
ATOM 1899 C C . ARG A 1 227 ? 7.120 -8.256 -36.507 1.00 76.12 227 ARG A C 1
ATOM 1901 O O . ARG A 1 227 ? 7.881 -8.295 -37.467 1.00 76.12 227 ARG A O 1
ATOM 1908 N N . LEU A 1 228 ? 6.940 -9.299 -35.697 1.00 83.06 228 LEU A N 1
ATOM 1909 C CA . LEU A 1 228 ? 7.624 -10.583 -35.873 1.00 83.06 228 LEU A CA 1
ATOM 1910 C C . LEU A 1 228 ? 6.648 -11.689 -36.274 1.00 83.06 228 LEU A C 1
ATOM 1912 O O . LEU A 1 228 ? 5.496 -11.702 -35.846 1.00 83.06 228 LEU A O 1
ATOM 1916 N N . ASP A 1 229 ? 7.162 -12.675 -37.011 1.00 86.19 229 ASP A N 1
ATOM 1917 C CA . ASP A 1 229 ? 6.443 -13.916 -37.289 1.00 86.19 229 ASP A CA 1
ATOM 1918 C C . ASP A 1 229 ? 6.012 -14.603 -35.990 1.00 86.19 229 ASP A C 1
ATOM 1920 O O . ASP A 1 229 ? 6.772 -14.661 -35.014 1.00 86.19 229 ASP A O 1
ATOM 1924 N N . TRP A 1 230 ? 4.830 -15.226 -36.008 1.00 83.19 230 TRP A N 1
ATOM 1925 C CA . TRP A 1 230 ? 4.270 -15.957 -34.866 1.00 83.19 230 TRP A CA 1
ATOM 1926 C C . TRP A 1 230 ? 5.284 -16.907 -34.206 1.00 83.19 230 TRP A C 1
ATOM 1928 O O . TRP A 1 230 ? 5.429 -16.905 -32.984 1.00 83.19 230 TRP A O 1
ATOM 1938 N N . ARG A 1 231 ? 6.051 -17.667 -35.006 1.00 86.81 231 ARG A N 1
ATOM 1939 C CA . ARG A 1 231 ? 7.065 -18.613 -34.501 1.00 86.81 231 ARG A CA 1
ATOM 1940 C C . ARG A 1 231 ? 8.165 -17.913 -33.699 1.00 86.81 231 ARG A C 1
ATOM 1942 O O . ARG A 1 231 ? 8.536 -18.390 -32.630 1.00 86.81 231 ARG A O 1
ATOM 1949 N N . ARG A 1 232 ? 8.660 -16.769 -34.183 1.00 86.75 232 ARG A N 1
ATOM 1950 C CA . ARG A 1 232 ? 9.709 -15.988 -33.507 1.00 86.75 232 ARG A CA 1
ATOM 1951 C C . ARG A 1 232 ? 9.166 -15.298 -32.257 1.00 86.75 232 ARG A C 1
ATOM 1953 O O . ARG A 1 232 ? 9.832 -15.303 -31.227 1.00 86.75 232 ARG A O 1
ATOM 1960 N N . CYS A 1 233 ? 7.939 -14.776 -32.311 1.00 86.06 233 CYS A N 1
ATOM 1961 C CA . CYS A 1 233 ? 7.253 -14.219 -31.144 1.00 86.06 233 CYS A CA 1
ATOM 1962 C C . CYS A 1 233 ? 7.099 -15.267 -30.030 1.00 86.06 233 CYS A C 1
ATOM 1964 O O . CYS A 1 233 ? 7.458 -15.006 -28.880 1.00 86.06 233 CYS A O 1
ATOM 1966 N N . VAL A 1 234 ? 6.606 -16.467 -30.360 1.00 87.44 234 VAL A N 1
ATOM 1967 C CA . VAL A 1 234 ? 6.470 -17.565 -29.392 1.00 87.44 234 VAL A CA 1
ATOM 1968 C C . VAL A 1 234 ? 7.833 -17.992 -28.855 1.00 87.44 234 VAL A C 1
ATOM 1970 O O . VAL A 1 234 ? 7.954 -18.154 -27.647 1.00 87.44 234 VAL A O 1
ATOM 1973 N N . ALA A 1 235 ? 8.863 -18.104 -29.699 1.00 90.31 235 ALA A N 1
ATOM 1974 C CA . ALA A 1 235 ? 10.210 -18.467 -29.259 1.00 90.31 235 ALA A CA 1
ATOM 1975 C C . ALA A 1 235 ? 10.785 -17.457 -28.251 1.00 90.31 235 ALA A C 1
ATOM 1977 O O . ALA A 1 235 ? 11.203 -17.849 -27.165 1.00 90.31 235 ALA A O 1
ATOM 1978 N N . ILE A 1 236 ? 10.736 -16.154 -28.553 1.00 89.00 236 ILE A N 1
ATOM 1979 C CA . ILE A 1 236 ? 11.222 -15.101 -27.645 1.00 89.00 236 ILE A CA 1
ATOM 1980 C C . ILE A 1 236 ? 10.456 -15.139 -26.318 1.00 89.00 236 ILE A C 1
ATOM 1982 O O . ILE A 1 236 ? 11.058 -15.078 -25.245 1.00 89.00 236 ILE A O 1
ATOM 1986 N N . LYS A 1 237 ? 9.126 -15.282 -26.373 1.00 89.50 237 LYS A N 1
ATOM 1987 C CA . LYS A 1 237 ? 8.303 -15.381 -25.164 1.00 89.50 237 LYS A CA 1
ATOM 1988 C C . LYS A 1 237 ? 8.595 -16.658 -24.364 1.00 89.50 237 LYS A C 1
ATOM 1990 O O . LYS A 1 237 ? 8.670 -16.624 -23.140 1.00 89.50 237 LYS A O 1
ATOM 1995 N N . ALA A 1 238 ? 8.812 -17.783 -25.035 1.00 91.00 238 ALA A N 1
ATOM 1996 C CA . ALA A 1 238 ? 9.154 -19.043 -24.388 1.00 91.00 238 ALA A CA 1
ATOM 1997 C C . ALA A 1 238 ? 10.517 -18.970 -23.687 1.00 91.00 238 ALA A C 1
ATOM 1999 O O . ALA A 1 238 ? 10.631 -19.445 -22.563 1.00 91.00 238 ALA A O 1
ATOM 2000 N N . VAL A 1 239 ? 11.518 -18.319 -24.292 1.00 93.81 239 VAL A N 1
ATOM 2001 C CA . VAL A 1 239 ? 12.843 -18.129 -23.678 1.00 93.81 239 VAL A CA 1
ATOM 2002 C C . VAL A 1 239 ? 12.740 -17.284 -22.407 1.00 93.81 239 VAL A C 1
ATOM 2004 O O . VAL A 1 239 ? 13.185 -17.718 -21.346 1.00 93.81 239 VAL A O 1
ATOM 2007 N N . VAL A 1 240 ? 12.094 -16.114 -22.475 1.00 91.25 240 VAL A N 1
ATOM 2008 C CA . VAL A 1 240 ? 11.927 -15.241 -21.298 1.00 91.25 240 VAL A CA 1
ATOM 2009 C C . VAL A 1 240 ? 11.098 -15.935 -20.211 1.00 91.25 240 VAL A C 1
ATOM 2011 O O . VAL A 1 240 ? 11.467 -15.915 -19.036 1.00 91.25 240 VAL A O 1
ATOM 2014 N N . GLY A 1 241 ? 10.005 -16.599 -20.595 1.00 92.88 241 GLY A N 1
ATOM 2015 C CA . GLY A 1 241 ? 9.180 -17.381 -19.676 1.00 92.88 241 GLY A CA 1
ATOM 2016 C C . GLY A 1 241 ? 9.938 -18.541 -19.034 1.00 92.88 241 GLY A C 1
ATOM 2017 O O . GLY A 1 241 ? 9.788 -18.770 -17.838 1.00 92.88 241 GLY A O 1
ATOM 2018 N N . GLY A 1 242 ? 10.785 -19.232 -19.799 1.00 95.00 242 GLY A N 1
ATOM 2019 C CA . GLY A 1 242 ? 11.635 -20.319 -19.323 1.00 95.00 242 GLY A CA 1
ATOM 2020 C C . GLY A 1 242 ? 12.625 -19.849 -18.262 1.00 95.00 242 GLY A C 1
ATOM 2021 O O . GLY A 1 242 ? 12.686 -20.443 -17.189 1.00 95.00 242 GLY A O 1
ATOM 2022 N N . VAL A 1 243 ? 13.325 -18.734 -18.501 1.00 95.44 243 VAL A N 1
ATOM 2023 C CA . VAL A 1 243 ? 14.249 -18.135 -17.518 1.00 95.44 243 VAL A CA 1
ATOM 2024 C C . VAL A 1 243 ? 13.526 -17.767 -16.219 1.00 95.44 243 VAL A C 1
ATOM 2026 O O . VAL A 1 243 ? 13.992 -18.112 -15.133 1.00 95.44 243 VAL A O 1
ATOM 2029 N N . LEU A 1 244 ? 12.350 -17.137 -16.309 1.00 93.56 244 LEU A N 1
ATOM 2030 C CA . LEU A 1 244 ? 11.556 -16.771 -15.131 1.00 93.56 244 LEU A CA 1
ATOM 2031 C C . LEU A 1 244 ? 11.024 -17.995 -14.369 1.00 93.56 244 LEU A C 1
ATOM 2033 O O . LEU A 1 244 ? 11.020 -18.005 -13.135 1.00 93.56 244 LEU A O 1
ATOM 2037 N N . LEU A 1 245 ? 10.608 -19.051 -15.076 1.00 94.06 245 LEU A N 1
ATOM 2038 C CA . LEU A 1 245 ? 10.202 -20.309 -14.444 1.00 94.06 245 LEU A CA 1
ATOM 2039 C C . LEU A 1 245 ? 11.371 -21.002 -13.758 1.00 94.06 245 LEU A C 1
ATOM 2041 O O . LEU A 1 245 ? 11.190 -21.472 -12.641 1.00 94.06 245 LEU A O 1
ATOM 2045 N N . MET A 1 246 ? 12.556 -21.030 -14.372 1.00 95.19 246 MET A N 1
ATOM 2046 C CA . MET A 1 246 ? 13.755 -21.594 -13.750 1.00 95.19 246 MET A CA 1
ATOM 2047 C C . MET A 1 246 ? 14.120 -20.838 -12.470 1.00 95.19 246 MET A C 1
ATOM 2049 O O . MET A 1 246 ? 14.297 -21.467 -11.429 1.00 95.19 246 MET A O 1
ATOM 2053 N N . ALA A 1 247 ? 14.127 -19.502 -12.507 1.00 94.50 247 ALA A N 1
ATOM 2054 C CA . ALA A 1 247 ? 14.370 -18.678 -11.322 1.00 94.50 247 ALA A CA 1
ATOM 2055 C C . ALA A 1 247 ? 13.328 -18.929 -10.217 1.00 94.50 247 ALA A C 1
ATOM 2057 O O . ALA A 1 247 ? 13.669 -19.055 -9.043 1.00 94.50 247 ALA A O 1
ATOM 2058 N N . THR A 1 248 ? 12.053 -19.070 -10.589 1.00 91.81 248 THR A N 1
ATOM 2059 C CA . THR A 1 248 ? 10.976 -19.370 -9.631 1.00 91.81 248 THR A CA 1
ATOM 2060 C C . THR A 1 248 ? 11.092 -20.783 -9.075 1.00 91.81 248 THR A C 1
ATOM 2062 O O . THR A 1 248 ? 10.855 -20.993 -7.893 1.00 91.81 248 THR A O 1
ATOM 2065 N N . ALA A 1 249 ? 11.479 -21.757 -9.894 1.00 92.75 249 ALA A N 1
ATOM 2066 C CA . ALA A 1 249 ? 11.672 -23.135 -9.468 1.00 92.75 249 ALA A CA 1
ATOM 2067 C C . ALA A 1 249 ? 12.887 -23.280 -8.540 1.00 92.75 249 ALA A C 1
ATOM 2069 O O . ALA A 1 249 ? 12.852 -24.096 -7.623 1.00 92.75 249 ALA A O 1
ATOM 2070 N N . TRP A 1 250 ? 13.936 -22.483 -8.753 1.00 94.50 250 TRP A N 1
ATOM 2071 C CA . TRP A 1 250 ? 15.053 -22.352 -7.819 1.00 94.50 250 TRP A CA 1
ATOM 2072 C C . TRP A 1 250 ? 14.594 -21.715 -6.500 1.00 94.50 250 TRP A C 1
ATOM 2074 O O . TRP A 1 250 ? 14.817 -22.284 -5.435 1.00 94.50 250 TRP A O 1
ATOM 2084 N N . TRP A 1 251 ? 13.848 -20.609 -6.568 1.00 93.12 251 TRP A N 1
ATOM 2085 C CA . TRP A 1 251 ? 13.307 -19.933 -5.386 1.00 93.12 251 TRP A CA 1
ATOM 2086 C C . TRP A 1 251 ? 12.369 -20.828 -4.552 1.00 93.12 251 TRP A C 1
ATOM 2088 O O . TRP A 1 251 ? 12.478 -20.851 -3.327 1.00 93.12 251 TRP A O 1
ATOM 2098 N N . ILE A 1 252 ? 11.494 -21.607 -5.206 1.00 88.94 252 ILE A N 1
ATOM 2099 C CA . ILE A 1 252 ? 10.579 -22.560 -4.551 1.00 88.94 252 ILE A CA 1
ATOM 2100 C C . ILE A 1 252 ? 11.339 -23.683 -3.844 1.00 88.94 252 ILE A C 1
ATOM 2102 O O . ILE A 1 252 ? 10.845 -24.170 -2.835 1.00 88.94 252 ILE A O 1
ATOM 2106 N N . ARG A 1 253 ? 12.484 -24.130 -4.379 1.00 88.31 253 ARG A N 1
ATOM 2107 C CA . ARG A 1 253 ? 13.273 -25.234 -3.805 1.00 88.31 253 ARG A CA 1
ATOM 2108 C C . ARG A 1 253 ? 14.255 -24.791 -2.724 1.00 88.31 253 ARG A C 1
ATOM 2110 O O . ARG A 1 253 ? 14.594 -25.607 -1.881 1.00 88.31 253 ARG A O 1
ATOM 2117 N N . GLY A 1 254 ? 14.732 -23.550 -2.782 1.00 89.00 254 GLY A N 1
ATOM 2118 C CA . GLY A 1 254 ? 15.666 -22.993 -1.806 1.00 89.00 254 GLY A CA 1
ATOM 2119 C C . GLY A 1 254 ? 14.950 -22.077 -0.811 1.00 89.00 254 GLY A C 1
ATOM 2120 O O . GLY A 1 254 ? 14.299 -22.588 0.099 1.00 89.00 254 GLY A O 1
ATOM 2121 N N . PRO A 1 255 ? 15.018 -20.740 -0.989 1.00 86.88 255 PRO A N 1
ATOM 2122 C CA . PRO A 1 255 ? 14.529 -19.771 -0.006 1.00 86.88 255 PRO A CA 1
ATOM 2123 C C . PRO A 1 255 ? 13.107 -20.028 0.501 1.00 86.88 255 PRO A C 1
ATOM 2125 O O . PRO A 1 255 ? 12.842 -19.896 1.684 1.00 86.88 255 PRO A O 1
ATOM 2128 N N . PHE A 1 256 ? 12.168 -20.421 -0.361 1.00 85.88 256 PHE A N 1
ATOM 2129 C CA . PHE A 1 256 ? 10.768 -20.585 0.039 1.00 85.88 256 PHE A CA 1
ATOM 2130 C C . PHE A 1 256 ? 10.503 -21.756 1.004 1.00 85.88 256 PHE A C 1
ATOM 2132 O O . PHE A 1 256 ? 9.505 -21.706 1.720 1.00 85.88 256 PHE A O 1
ATOM 2139 N N . GLN A 1 257 ? 11.355 -22.789 1.030 1.00 85.62 257 GLN A N 1
ATOM 2140 C CA . GLN A 1 257 ? 11.218 -23.936 1.949 1.00 85.62 257 GLN A CA 1
ATOM 2141 C C . GLN A 1 257 ? 11.891 -23.697 3.303 1.00 85.62 257 GLN A C 1
ATOM 2143 O O . GLN A 1 257 ? 11.802 -24.549 4.181 1.00 85.62 257 GLN A O 1
ATOM 2148 N N . GLN A 1 258 ? 12.582 -22.568 3.473 1.00 86.44 258 GLN A N 1
ATOM 2149 C CA . GLN A 1 258 ? 13.260 -22.258 4.724 1.00 86.44 258 GLN A CA 1
ATOM 2150 C C . GLN A 1 258 ? 12.262 -22.075 5.867 1.00 86.44 258 GLN A C 1
ATOM 2152 O O . GLN A 1 258 ? 11.130 -21.608 5.674 1.00 86.44 258 GLN A O 1
ATOM 2157 N N . GLU A 1 259 ? 12.717 -22.401 7.075 1.00 85.62 259 GLU A N 1
ATOM 2158 C CA . GLU A 1 259 ? 11.963 -22.115 8.286 1.00 85.62 259 GLU A CA 1
ATOM 2159 C C . GLU A 1 259 ? 11.733 -20.611 8.451 1.00 85.62 259 GLU A C 1
ATOM 2161 O O . GLU A 1 259 ? 12.471 -19.770 7.932 1.00 85.62 259 GLU A O 1
ATOM 2166 N N . ARG A 1 260 ? 10.702 -20.259 9.226 1.00 82.69 260 ARG A N 1
ATOM 2167 C CA . ARG A 1 260 ? 10.236 -18.878 9.407 1.00 82.69 260 ARG A CA 1
ATOM 2168 C C . ARG A 1 260 ? 11.364 -17.888 9.717 1.00 82.69 260 ARG A C 1
ATOM 2170 O O . ARG A 1 260 ? 11.319 -16.764 9.227 1.00 82.69 260 ARG A O 1
ATOM 2177 N N . PHE A 1 261 ? 12.324 -18.268 10.558 1.00 85.44 261 PHE A N 1
ATOM 2178 C CA . PHE A 1 261 ? 13.402 -17.372 10.977 1.00 85.44 261 PHE A CA 1
ATOM 2179 C C . PHE A 1 261 ? 14.373 -17.060 9.832 1.00 85.44 261 PHE A C 1
ATOM 2181 O O . PHE A 1 261 ? 14.588 -15.891 9.521 1.00 85.44 261 PHE A O 1
ATOM 2188 N N . GLU A 1 262 ? 14.886 -18.089 9.158 1.00 87.69 262 GLU A N 1
ATOM 2189 C CA . GLU A 1 262 ? 15.788 -17.933 8.011 1.00 87.69 262 GLU A CA 1
ATOM 2190 C C . GLU A 1 262 ? 15.088 -17.264 6.826 1.00 87.69 262 GLU A C 1
ATOM 2192 O O . GLU A 1 262 ? 15.635 -16.358 6.195 1.00 87.69 262 GLU A O 1
ATOM 2197 N N . TYR A 1 263 ? 13.834 -17.645 6.567 1.00 88.38 263 TYR A N 1
ATOM 2198 C CA . TYR A 1 263 ? 13.041 -17.050 5.499 1.00 88.38 263 TYR A CA 1
ATOM 2199 C C . TYR A 1 263 ? 12.878 -15.542 5.688 1.00 88.38 263 TYR A C 1
ATOM 2201 O O . TYR A 1 263 ? 12.967 -14.784 4.727 1.00 88.38 263 TYR A O 1
ATOM 2209 N N . ASN A 1 264 ? 12.677 -15.077 6.922 1.00 89.06 264 ASN A N 1
ATOM 2210 C CA . ASN A 1 264 ? 12.515 -13.652 7.207 1.00 89.06 264 ASN A CA 1
ATOM 2211 C C . ASN A 1 264 ? 13.748 -12.818 6.840 1.00 89.06 264 ASN A C 1
ATOM 2213 O O . ASN A 1 264 ? 13.588 -11.667 6.441 1.00 89.06 264 ASN A O 1
ATOM 2217 N N . GLN A 1 265 ? 14.948 -13.392 6.924 1.00 87.50 265 GLN A N 1
ATOM 2218 C CA . GLN A 1 265 ? 16.191 -12.708 6.560 1.00 87.50 265 GLN A CA 1
ATOM 2219 C C . GLN A 1 265 ? 16.358 -12.596 5.039 1.00 87.50 265 GLN A C 1
ATOM 2221 O O . GLN A 1 265 ? 16.845 -11.593 4.527 1.00 87.50 265 GLN A O 1
ATOM 2226 N N . THR A 1 266 ? 15.925 -13.613 4.291 1.00 89.50 266 THR A N 1
ATOM 2227 C CA . THR A 1 266 ? 16.125 -13.680 2.834 1.00 89.50 266 THR A CA 1
ATOM 2228 C C . THR A 1 266 ? 14.939 -13.113 2.041 1.00 89.50 266 THR A C 1
ATOM 2230 O O . THR A 1 266 ? 15.089 -12.665 0.898 1.00 89.50 266 THR A O 1
ATOM 2233 N N . HIS A 1 267 ? 13.745 -13.086 2.637 1.00 90.19 267 HIS A N 1
ATOM 2234 C CA . HIS A 1 267 ? 12.480 -12.751 1.984 1.00 90.19 267 HIS A CA 1
ATOM 2235 C C . HIS A 1 267 ? 12.483 -11.381 1.295 1.00 90.19 267 HIS A C 1
ATOM 2237 O O . HIS A 1 267 ? 12.025 -11.276 0.150 1.00 90.19 267 HIS A O 1
ATOM 2243 N N . ALA A 1 268 ? 13.013 -10.348 1.955 1.00 89.69 268 ALA A N 1
ATOM 2244 C CA . ALA A 1 268 ? 13.012 -8.984 1.427 1.00 89.69 268 ALA A CA 1
ATOM 2245 C C . ALA A 1 268 ? 13.716 -8.892 0.058 1.00 89.69 268 ALA A C 1
ATOM 2247 O O . ALA A 1 268 ? 13.258 -8.165 -0.825 1.00 89.69 268 ALA A O 1
ATOM 2248 N N . TYR A 1 269 ? 14.758 -9.702 -0.157 1.00 90.62 269 TYR A N 1
ATOM 2249 C CA . TYR A 1 269 ? 15.547 -9.724 -1.389 1.00 90.62 269 TYR A CA 1
ATOM 2250 C C . TYR A 1 269 ? 14.932 -10.612 -2.479 1.00 90.62 269 TYR A C 1
ATOM 2252 O O . TYR A 1 269 ? 14.855 -10.216 -3.643 1.00 90.62 269 TYR A O 1
ATOM 2260 N N . PHE A 1 270 ? 14.456 -11.811 -2.124 1.00 90.81 270 PHE A N 1
ATOM 2261 C CA . PHE A 1 270 ? 14.008 -12.801 -3.114 1.00 90.81 270 PHE A CA 1
ATOM 2262 C C . PHE A 1 270 ? 12.513 -12.746 -3.456 1.00 90.81 270 PHE A C 1
ATOM 2264 O O . PHE A 1 270 ? 12.089 -13.351 -4.445 1.00 90.81 270 PHE A O 1
ATOM 2271 N N . SER A 1 271 ? 11.696 -12.003 -2.700 1.00 87.81 271 SER A N 1
ATOM 2272 C CA . SER A 1 271 ? 10.245 -11.871 -2.936 1.00 87.81 271 SER A CA 1
ATOM 2273 C C . SER A 1 271 ? 9.880 -11.327 -4.328 1.00 87.81 271 SER A C 1
ATOM 2275 O O . SER A 1 271 ? 8.769 -11.558 -4.818 1.00 87.81 271 SER A O 1
ATOM 2277 N N . ILE A 1 272 ? 10.819 -10.665 -5.011 1.00 90.12 272 ILE A N 1
ATOM 2278 C CA . ILE A 1 272 ? 10.633 -10.116 -6.358 1.00 90.12 272 ILE A CA 1
ATOM 2279 C C . ILE A 1 272 ? 10.545 -11.193 -7.450 1.00 90.12 272 ILE A C 1
ATOM 2281 O O . ILE A 1 272 ? 9.869 -10.989 -8.461 1.00 90.12 272 ILE A O 1
ATOM 2285 N N . ILE A 1 273 ? 11.169 -12.357 -7.245 1.00 91.19 273 ILE A N 1
ATOM 2286 C CA . ILE A 1 273 ? 11.220 -13.455 -8.223 1.00 91.19 273 ILE A CA 1
ATOM 2287 C C . ILE A 1 273 ? 9.813 -13.978 -8.556 1.00 91.19 273 ILE A C 1
ATOM 2289 O O . ILE A 1 273 ? 9.397 -13.863 -9.715 1.00 91.19 273 ILE A O 1
ATOM 2293 N N . PRO A 1 274 ? 9.024 -14.498 -7.588 1.00 88.69 274 PRO A N 1
ATOM 2294 C CA . PRO A 1 274 ? 7.672 -14.977 -7.878 1.00 88.69 274 PRO A CA 1
ATOM 2295 C C . PRO A 1 274 ? 6.766 -13.856 -8.405 1.00 88.69 274 PRO A C 1
ATOM 2297 O O . PRO A 1 274 ? 5.845 -14.108 -9.190 1.00 88.69 274 PRO A O 1
ATOM 2300 N N . LEU A 1 275 ? 7.037 -12.604 -8.020 1.00 86.31 275 LEU A N 1
ATOM 2301 C CA . LEU A 1 275 ? 6.277 -11.453 -8.479 1.00 86.31 275 LEU A CA 1
ATOM 2302 C C . LEU A 1 275 ? 6.475 -11.193 -9.974 1.00 86.31 275 LEU A C 1
ATOM 2304 O O . LEU A 1 275 ? 5.476 -11.069 -10.687 1.00 86.31 275 LEU A O 1
ATOM 2308 N N . MET A 1 276 ? 7.724 -11.134 -10.443 1.00 87.00 276 MET A N 1
ATOM 2309 C CA . MET A 1 276 ? 8.069 -10.897 -11.850 1.00 87.00 276 MET A CA 1
ATOM 2310 C C . MET A 1 276 ? 7.548 -12.014 -12.747 1.00 87.00 276 MET A C 1
ATOM 2312 O O . MET A 1 276 ? 6.893 -11.744 -13.756 1.00 87.00 276 MET A O 1
ATOM 2316 N N . THR A 1 277 ? 7.729 -13.265 -12.323 1.00 88.00 277 THR A N 1
ATOM 2317 C CA . THR A 1 277 ? 7.183 -14.439 -13.010 1.00 88.00 277 THR A CA 1
ATOM 2318 C C . THR A 1 277 ? 5.673 -14.333 -13.160 1.00 88.00 277 THR A C 1
ATOM 2320 O O . THR A 1 277 ? 5.140 -14.486 -14.261 1.00 88.00 277 THR A O 1
ATOM 2323 N N . TYR A 1 278 ? 4.958 -13.981 -12.088 1.00 84.69 278 TYR A N 1
ATOM 2324 C CA . TYR A 1 278 ? 3.514 -13.806 -12.170 1.00 84.69 278 TYR A CA 1
ATOM 2325 C C . TYR A 1 278 ? 3.101 -12.680 -13.139 1.00 84.69 278 TYR A C 1
ATOM 2327 O O . TYR A 1 278 ? 2.152 -12.875 -13.902 1.00 84.69 278 TYR A O 1
ATOM 2335 N N . ILE A 1 279 ? 3.779 -11.518 -13.142 1.00 83.25 279 ILE A N 1
ATOM 2336 C CA . ILE A 1 279 ? 3.479 -10.422 -14.096 1.00 83.25 279 ILE A CA 1
ATOM 2337 C C . ILE A 1 279 ? 3.634 -10.920 -15.521 1.00 83.25 279 ILE A C 1
ATOM 2339 O O . ILE A 1 279 ? 2.752 -10.692 -16.349 1.00 83.25 279 ILE A O 1
ATOM 2343 N N . TYR A 1 280 ? 4.748 -11.590 -15.790 1.00 86.25 280 TYR A N 1
ATOM 234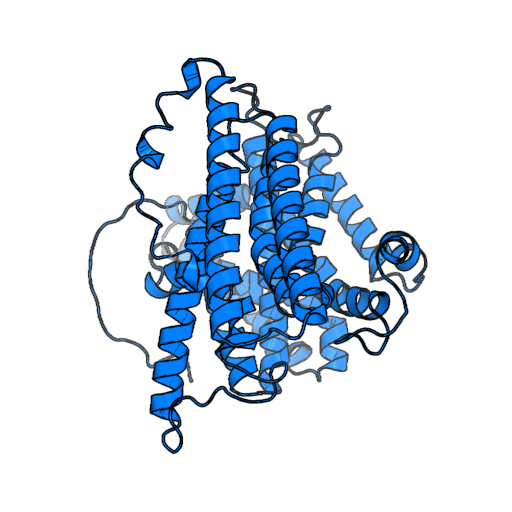4 C CA . TYR A 1 280 ? 5.094 -12.049 -17.118 1.00 86.25 280 TYR A CA 1
ATOM 2345 C C . TYR A 1 280 ? 4.047 -13.020 -17.666 1.00 86.25 280 TYR A C 1
ATOM 2347 O O . TYR A 1 280 ? 3.419 -12.743 -18.688 1.00 86.25 280 TYR A O 1
ATOM 2355 N N . PHE A 1 281 ? 3.762 -14.103 -16.934 1.00 84.62 281 PHE A N 1
ATOM 2356 C CA . PHE A 1 281 ? 2.781 -15.100 -17.369 1.00 84.62 281 PHE A CA 1
ATOM 2357 C C . PHE A 1 281 ? 1.375 -14.524 -17.478 1.00 84.62 281 PHE A C 1
ATOM 2359 O O . PHE A 1 281 ? 0.636 -14.858 -18.402 1.00 84.62 281 PHE A O 1
ATOM 2366 N N . ARG A 1 282 ? 1.006 -13.597 -16.588 1.00 80.94 282 ARG A N 1
ATOM 2367 C CA . ARG A 1 282 ? -0.290 -12.919 -16.661 1.00 80.94 282 ARG A CA 1
ATOM 2368 C C . ARG A 1 282 ? -0.446 -12.067 -17.926 1.00 80.94 282 ARG A C 1
ATOM 2370 O O . ARG A 1 282 ? -1.577 -11.867 -18.362 1.00 80.94 282 ARG A O 1
ATOM 2377 N N . ASN A 1 283 ? 0.654 -11.586 -18.502 1.00 80.94 283 ASN A N 1
ATOM 2378 C CA . ASN A 1 283 ? 0.672 -10.725 -19.684 1.00 80.94 283 ASN A CA 1
ATOM 2379 C C . ASN A 1 283 ? 1.152 -11.431 -20.966 1.00 80.94 283 ASN A C 1
ATOM 2381 O O . ASN A 1 283 ? 1.281 -10.765 -21.996 1.00 80.94 283 ASN A O 1
ATOM 2385 N N . LEU A 1 284 ? 1.371 -12.752 -20.916 1.00 81.50 284 LEU A N 1
ATOM 2386 C CA . LEU A 1 284 ? 1.970 -13.550 -21.991 1.00 81.50 284 LEU A CA 1
ATOM 2387 C C . LEU A 1 284 ? 1.164 -13.511 -23.299 1.00 81.50 284 LEU A C 1
ATOM 2389 O O . LEU A 1 284 ? 1.738 -13.414 -24.388 1.00 81.50 284 LEU A O 1
ATOM 2393 N N . THR A 1 285 ? -0.165 -13.578 -23.192 1.00 79.50 285 THR A N 1
ATOM 2394 C CA . THR A 1 285 ? -1.083 -13.533 -24.337 1.00 79.50 285 THR A CA 1
ATOM 2395 C C . THR A 1 285 ? -2.163 -12.465 -24.146 1.00 79.50 285 THR A C 1
ATOM 2397 O O . THR A 1 285 ? -2.541 -12.165 -23.006 1.00 79.50 285 THR A O 1
ATOM 2400 N N . PRO A 1 286 ? -2.723 -11.918 -25.243 1.00 76.56 286 PRO A N 1
ATOM 2401 C CA . PRO A 1 286 ? -3.853 -10.990 -25.173 1.00 76.56 286 PRO A CA 1
ATOM 2402 C C . PRO A 1 286 ? -5.070 -11.582 -24.450 1.00 76.56 286 PRO A C 1
ATOM 2404 O O . PRO A 1 286 ? -5.769 -10.871 -23.727 1.00 76.56 286 PRO A O 1
ATOM 2407 N N . TRP A 1 287 ? -5.295 -12.895 -24.578 1.00 77.81 287 TRP A N 1
ATOM 2408 C CA . TRP A 1 287 ? -6.362 -13.602 -23.866 1.00 77.81 287 TRP A CA 1
ATOM 2409 C C . TRP A 1 287 ? -6.148 -13.570 -22.348 1.00 77.81 287 TRP A C 1
ATOM 2411 O O . TRP A 1 287 ? -7.031 -13.131 -21.609 1.00 77.81 287 TRP A O 1
ATOM 2421 N N . LEU A 1 288 ? -4.947 -13.931 -21.873 1.00 74.75 288 LEU A N 1
ATOM 2422 C CA . LEU A 1 288 ? -4.626 -13.839 -20.448 1.00 74.75 288 LEU A CA 1
ATOM 2423 C C . LEU A 1 288 ? -4.690 -12.387 -19.954 1.00 74.75 288 LEU A C 1
ATOM 2425 O O . LEU A 1 288 ? -5.165 -12.160 -18.846 1.00 74.75 288 LEU A O 1
ATOM 2429 N N . ARG A 1 289 ? -4.283 -11.399 -20.756 1.00 75.50 289 ARG A N 1
ATOM 2430 C CA . ARG A 1 289 ? -4.339 -9.977 -20.377 1.00 75.50 289 ARG A CA 1
ATOM 2431 C C . ARG A 1 289 ? -5.777 -9.475 -20.203 1.00 75.50 289 ARG A C 1
ATOM 2433 O O . ARG A 1 289 ? -6.070 -8.810 -19.212 1.00 75.50 289 ARG A O 1
ATOM 2440 N N . SER A 1 290 ? -6.663 -9.835 -21.131 1.00 72.88 290 SER A N 1
ATOM 2441 C CA . SER A 1 290 ? -8.057 -9.368 -21.191 1.00 72.88 290 SER A CA 1
ATOM 2442 C C . SER A 1 290 ? -8.998 -10.072 -20.211 1.00 72.88 290 SER A C 1
ATOM 2444 O O . SER A 1 290 ? -9.955 -9.462 -19.745 1.00 72.88 290 SER A O 1
ATOM 2446 N N . HIS A 1 291 ? -8.731 -11.329 -19.847 1.00 68.31 291 HIS A N 1
ATOM 2447 C CA . HIS A 1 291 ? -9.652 -12.104 -19.013 1.00 68.31 291 HIS A CA 1
ATOM 2448 C C . HIS A 1 291 ? -9.313 -11.990 -17.524 1.00 68.31 291 HIS A C 1
ATOM 2450 O O . HIS A 1 291 ? -8.363 -12.609 -17.022 1.00 68.31 291 HIS A O 1
ATOM 2456 N N . SER A 1 292 ? -10.085 -11.204 -16.777 1.00 63.22 292 SER A N 1
ATOM 2457 C CA . SER A 1 292 ? -10.143 -11.227 -15.310 1.00 63.22 292 SER A CA 1
ATOM 2458 C C . SER A 1 292 ? -11.436 -11.899 -14.845 1.00 63.22 292 SER A C 1
ATOM 2460 O O . SER A 1 292 ? -12.480 -11.784 -15.474 1.00 63.22 292 SER A O 1
ATOM 2462 N N . LEU A 1 293 ? -11.372 -12.614 -13.719 1.00 56.84 293 LEU A N 1
ATOM 2463 C CA . LEU A 1 293 ? -12.586 -13.087 -13.057 1.00 56.84 293 LEU A CA 1
ATOM 2464 C C . LEU A 1 293 ? -13.262 -11.872 -12.413 1.00 56.84 293 LEU A C 1
ATOM 2466 O O . LEU A 1 293 ? -12.677 -11.269 -11.510 1.00 56.84 293 LEU A O 1
ATOM 2470 N N . GLY A 1 294 ? -14.465 -11.521 -12.875 1.00 54.41 294 GLY A N 1
ATOM 2471 C CA . GLY A 1 294 ? -15.214 -10.356 -12.390 1.00 54.41 294 GLY A CA 1
ATOM 2472 C C . GLY A 1 294 ? -15.517 -10.420 -10.891 1.00 54.41 294 GLY A C 1
ATOM 2473 O O . GLY A 1 294 ? -15.363 -9.424 -10.188 1.00 54.41 294 GLY A O 1
ATOM 2474 N N . LEU A 1 295 ? -15.830 -11.615 -10.374 1.00 53.62 295 LEU A N 1
ATOM 2475 C CA . LEU A 1 295 ? -16.035 -11.845 -8.939 1.00 53.62 295 LEU A CA 1
ATOM 2476 C C . LEU A 1 295 ? -14.783 -11.520 -8.121 1.00 53.62 295 LEU A C 1
ATOM 2478 O O . LEU A 1 295 ? -14.877 -10.826 -7.111 1.00 53.62 295 LEU A O 1
ATOM 2482 N N . LEU A 1 296 ? -13.609 -11.964 -8.588 1.00 56.81 296 LEU A N 1
ATOM 2483 C CA . LEU A 1 296 ? -12.353 -11.579 -7.955 1.00 56.81 296 LEU A CA 1
ATOM 2484 C C . LEU A 1 296 ? -12.205 -10.066 -8.059 1.00 56.81 296 LEU A C 1
ATOM 2486 O O . LEU A 1 296 ? -12.150 -9.407 -7.039 1.00 56.81 296 LEU A O 1
ATOM 2490 N N . GLN A 1 297 ? -12.247 -9.475 -9.251 1.00 58.78 297 GLN A N 1
ATOM 2491 C CA . GLN A 1 297 ? -12.098 -8.026 -9.427 1.00 58.78 297 GLN A CA 1
ATOM 2492 C C . GLN A 1 297 ? -12.976 -7.191 -8.477 1.00 58.78 297 GLN A C 1
ATOM 2494 O O . GLN A 1 297 ? -12.468 -6.229 -7.901 1.00 58.78 297 GLN A O 1
ATOM 2499 N N . HIS A 1 298 ? -14.227 -7.597 -8.255 1.00 57.75 298 HIS A N 1
ATOM 2500 C CA . HIS A 1 298 ? -15.149 -6.927 -7.342 1.00 57.75 298 HIS A CA 1
ATOM 2501 C C . HIS A 1 298 ? -14.756 -7.062 -5.863 1.00 57.75 298 HIS A C 1
ATOM 2503 O O . HIS A 1 298 ? -14.726 -6.057 -5.155 1.00 57.75 298 HIS A O 1
ATOM 2509 N N . LEU A 1 299 ? -14.345 -8.253 -5.411 1.00 58.59 299 LEU A N 1
ATOM 2510 C CA . LEU A 1 299 ? -13.731 -8.423 -4.083 1.00 58.59 299 LEU A CA 1
ATOM 2511 C C . LEU A 1 299 ? -12.482 -7.529 -3.918 1.00 58.59 299 LEU A C 1
ATOM 2513 O O . LEU A 1 299 ? -12.158 -7.102 -2.816 1.00 58.59 299 LEU A O 1
ATOM 2517 N N . GLY A 1 300 ? -11.852 -7.156 -5.040 1.00 56.31 300 GLY A N 1
ATOM 2518 C CA . GLY A 1 300 ? -10.570 -6.438 -5.134 1.00 56.31 300 GLY A CA 1
ATOM 2519 C C . GLY A 1 300 ? -10.656 -4.981 -4.795 1.00 56.31 300 GLY A C 1
ATOM 2520 O O . GLY A 1 300 ? -9.652 -4.314 -4.533 1.00 56.31 300 GLY A O 1
ATOM 2521 N N . GLN A 1 301 ? -11.871 -4.473 -4.894 1.00 62.69 301 GLN A N 1
ATOM 2522 C CA . GLN A 1 301 ? -12.198 -3.094 -4.626 1.00 62.69 301 GLN A CA 1
ATOM 2523 C C . GLN A 1 301 ? -12.383 -2.905 -3.120 1.00 62.69 301 GLN A C 1
ATOM 2525 O O . GLN A 1 301 ? -11.829 -1.947 -2.588 1.00 62.69 301 GLN A O 1
ATOM 2530 N N . THR A 1 302 ? -13.005 -3.875 -2.438 1.00 63.97 302 THR A N 1
ATOM 2531 C CA . THR A 1 302 ? -13.323 -3.858 -0.994 1.00 63.97 302 THR A CA 1
ATOM 2532 C C . THR A 1 302 ? -12.248 -4.478 -0.104 1.00 63.97 302 THR A C 1
ATOM 2534 O O . THR A 1 302 ? -12.485 -4.778 1.058 1.00 63.97 302 THR A O 1
ATOM 2537 N N . THR A 1 303 ? -11.071 -4.729 -0.674 1.00 70.75 303 THR A N 1
ATOM 2538 C CA . THR A 1 303 ? -10.017 -5.533 -0.030 1.00 70.75 303 THR A CA 1
ATOM 2539 C C . THR A 1 303 ? -9.506 -5.047 1.317 1.00 70.75 303 THR A C 1
ATOM 2541 O O . THR A 1 303 ? -8.987 -5.841 2.090 1.00 70.75 303 THR A O 1
ATOM 2544 N N . LEU A 1 304 ? -9.561 -3.751 1.602 1.00 77.69 304 LEU A N 1
ATOM 2545 C CA . LEU A 1 304 ? -9.042 -3.272 2.877 1.00 77.69 304 LEU A CA 1
ATOM 2546 C C . LEU A 1 304 ? -10.036 -3.606 3.993 1.00 77.69 304 LEU A C 1
ATOM 2548 O O . LEU A 1 304 ? -9.661 -4.103 5.047 1.00 77.69 304 LEU A O 1
ATOM 2552 N N . GLU A 1 305 ? -11.315 -3.389 3.713 1.00 83.12 305 GLU A N 1
ATOM 2553 C CA . GLU A 1 305 ? -12.429 -3.579 4.629 1.00 83.12 305 GLU A CA 1
ATOM 2554 C C . GLU A 1 305 ? -12.607 -5.053 4.972 1.00 83.12 305 GLU A C 1
ATOM 2556 O O . GLU A 1 305 ? -12.658 -5.401 6.147 1.00 83.12 305 GLU A O 1
ATOM 2561 N N . THR A 1 306 ? -12.575 -5.929 3.966 1.00 80.31 306 THR A N 1
ATOM 2562 C CA . THR A 1 306 ? -12.558 -7.380 4.180 1.00 80.31 306 THR A CA 1
ATOM 2563 C C . THR A 1 306 ? -11.349 -7.795 5.041 1.00 80.31 306 THR A C 1
ATOM 2565 O O . THR A 1 306 ? -11.468 -8.593 5.963 1.00 80.31 306 THR A O 1
ATOM 2568 N N . TYR A 1 307 ? -10.173 -7.192 4.846 1.00 81.06 307 TYR A N 1
ATOM 2569 C CA . TYR A 1 307 ? -8.962 -7.579 5.581 1.00 81.06 307 TYR A CA 1
ATOM 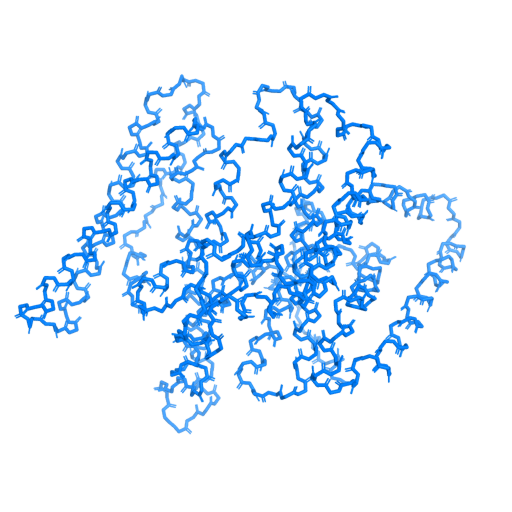2570 C C . TYR A 1 307 ? -9.055 -7.184 7.055 1.00 81.06 307 TYR A C 1
ATOM 2572 O O . TYR A 1 307 ? -8.638 -7.927 7.941 1.00 81.06 307 TYR A O 1
ATOM 2580 N N . LEU A 1 308 ? -9.577 -5.995 7.324 1.00 81.19 308 LEU A N 1
ATOM 2581 C CA . LEU A 1 308 ? -9.721 -5.511 8.684 1.00 81.19 308 LEU A CA 1
ATOM 2582 C C . LEU A 1 308 ? -10.817 -6.293 9.415 1.00 81.19 308 LEU A C 1
ATOM 2584 O O . LEU A 1 308 ? -10.586 -6.779 10.519 1.00 81.19 308 LEU A O 1
ATOM 2588 N N . LEU A 1 309 ? -11.970 -6.484 8.769 1.00 82.56 309 LEU A N 1
ATOM 2589 C CA . LEU A 1 309 ? -13.140 -7.108 9.381 1.00 82.56 309 LEU A CA 1
ATOM 2590 C C . LEU A 1 309 ? -13.019 -8.623 9.566 1.00 82.56 309 LEU A C 1
ATOM 2592 O O . LEU A 1 309 ? -13.706 -9.167 10.427 1.00 82.56 309 LEU A O 1
ATOM 2596 N N . GLN A 1 310 ? -12.144 -9.322 8.832 1.00 78.44 310 GLN A N 1
ATOM 2597 C CA . GLN A 1 310 ? -11.962 -10.767 9.036 1.00 78.44 310 GLN A CA 1
ATOM 2598 C C . GLN A 1 310 ? -11.557 -11.096 10.485 1.00 78.44 310 GLN A C 1
ATOM 2600 O O . GLN A 1 310 ? -11.997 -12.099 11.034 1.00 78.44 310 GLN A O 1
ATOM 2605 N N . HIS A 1 311 ? -10.766 -10.230 11.127 1.00 70.25 311 HIS A N 1
ATOM 2606 C CA . HIS A 1 311 ? -10.264 -10.461 12.483 1.00 70.25 311 HIS A CA 1
ATOM 2607 C C . HIS A 1 311 ? -11.307 -10.219 13.576 1.00 70.25 311 HIS A C 1
ATOM 2609 O O . HIS A 1 311 ? -11.058 -10.601 14.715 1.00 70.25 311 HIS A O 1
ATOM 2615 N N . HIS A 1 312 ? -12.439 -9.603 13.221 1.00 76.25 312 HIS A N 1
ATOM 2616 C CA . HIS A 1 312 ? -13.481 -9.179 14.161 1.00 76.25 312 HIS A CA 1
ATOM 2617 C C . HIS A 1 312 ? -14.815 -9.881 13.934 1.00 76.25 312 HIS A C 1
ATOM 2619 O O . HIS A 1 312 ? -15.542 -10.140 14.884 1.00 76.25 312 HIS A O 1
ATOM 2625 N N . ILE A 1 313 ? -15.147 -10.181 12.676 1.00 75.12 313 ILE A N 1
ATOM 2626 C CA . ILE A 1 313 ? -16.400 -10.849 12.307 1.00 75.12 313 ILE A CA 1
ATOM 2627 C C . ILE A 1 313 ? -16.184 -12.353 12.184 1.00 75.12 313 ILE A C 1
ATOM 2629 O O . ILE A 1 313 ? -17.000 -13.147 12.638 1.00 75.12 313 ILE A O 1
ATOM 2633 N N . TRP A 1 314 ? -15.099 -12.757 11.525 1.00 68.50 314 TRP A N 1
ATOM 2634 C CA . TRP A 1 314 ? -14.859 -14.169 11.254 1.00 68.50 314 TRP A CA 1
ATOM 2635 C C . TRP A 1 314 ? -14.187 -14.859 12.438 1.00 68.50 314 TRP A C 1
ATOM 2637 O O . TRP A 1 314 ? -14.522 -15.993 12.788 1.00 68.50 314 TRP A O 1
ATOM 2647 N N . MET A 1 315 ? -13.265 -14.148 13.079 1.00 63.91 315 MET A N 1
ATOM 2648 C CA . MET A 1 315 ? -12.578 -14.610 14.270 1.00 63.91 315 MET A CA 1
ATOM 2649 C C . MET A 1 315 ? -12.949 -13.746 15.470 1.00 63.91 315 MET A C 1
ATOM 2651 O O . MET A 1 315 ? -13.126 -12.539 15.356 1.00 63.91 315 MET A O 1
ATOM 2655 N N . THR A 1 316 ? -13.033 -14.378 16.630 1.00 61.50 316 THR A N 1
ATOM 2656 C CA . THR A 1 316 ? -13.217 -13.758 17.937 1.00 61.50 316 THR A CA 1
ATOM 2657 C C . THR A 1 316 ? -11.918 -13.861 18.749 1.00 61.50 316 THR A C 1
ATOM 2659 O O . THR A 1 316 ? -11.005 -14.630 18.423 1.00 61.50 316 THR A O 1
ATOM 2662 N N . THR A 1 317 ? -11.789 -13.038 19.796 1.00 58.69 317 THR A N 1
ATOM 2663 C CA . THR A 1 317 ? -10.649 -13.066 20.738 1.00 58.69 317 THR A CA 1
ATOM 2664 C C . THR A 1 317 ? -9.274 -12.920 20.056 1.00 58.69 317 THR A C 1
ATOM 2666 O O . THR A 1 317 ? -8.386 -13.753 20.239 1.00 58.69 317 THR A O 1
ATOM 2669 N N . ASN A 1 318 ? -9.071 -11.859 19.264 1.00 56.12 318 ASN A N 1
ATOM 2670 C CA . ASN A 1 318 ? -7.798 -11.575 18.579 1.00 56.12 318 ASN A CA 1
ATOM 2671 C C . ASN A 1 318 ? -7.304 -12.732 17.685 1.00 56.12 318 ASN A C 1
ATOM 2673 O O . ASN A 1 318 ? -6.137 -13.119 17.752 1.00 56.12 318 ASN A O 1
ATOM 2677 N N . SER A 1 319 ? -8.168 -13.258 16.811 1.00 53.38 319 SER A N 1
ATOM 2678 C CA . SER A 1 319 ? -7.812 -14.294 15.816 1.00 53.38 319 SER A CA 1
ATOM 2679 C C . SER A 1 319 ? -7.558 -15.699 16.378 1.00 53.38 319 SER A C 1
ATOM 2681 O O . SER A 1 319 ? -6.864 -16.505 15.753 1.00 53.38 319 SER A O 1
ATOM 2683 N N . ARG A 1 320 ? -8.081 -16.001 17.574 1.00 52.28 320 ARG A N 1
ATOM 2684 C CA . ARG A 1 320 ? -7.863 -17.297 18.243 1.00 52.28 320 ARG A CA 1
ATOM 2685 C C . ARG A 1 320 ? -9.066 -18.227 18.195 1.00 52.28 320 ARG A C 1
ATOM 2687 O O . ARG A 1 320 ? -8.885 -19.436 18.263 1.00 52.28 320 ARG A O 1
ATOM 2694 N N . THR A 1 321 ? -10.275 -17.688 18.091 1.00 57.03 321 THR A N 1
ATOM 2695 C CA . THR A 1 321 ? -11.515 -18.472 18.095 1.00 57.03 321 THR A CA 1
ATOM 2696 C C . THR A 1 321 ? -12.381 -18.092 16.899 1.00 57.03 321 THR A C 1
ATOM 2698 O O . THR A 1 321 ? -12.239 -17.000 16.357 1.00 57.03 321 THR A O 1
ATOM 2701 N N . LEU A 1 322 ? -13.241 -18.999 16.434 1.00 70.88 322 LEU A N 1
ATOM 2702 C CA . LEU A 1 322 ? -14.168 -18.730 15.331 1.00 70.88 322 LEU A CA 1
ATOM 2703 C C . LEU A 1 322 ? -15.515 -18.268 15.882 1.00 70.88 322 LEU A C 1
ATOM 2705 O O . LEU A 1 322 ? -16.024 -18.860 16.837 1.00 70.88 322 LEU A O 1
ATOM 2709 N N . LEU A 1 323 ? -16.119 -17.260 15.246 1.00 74.50 323 LEU A N 1
ATOM 2710 C CA . LEU A 1 323 ? -17.476 -16.848 15.594 1.00 74.50 323 LEU A CA 1
ATOM 2711 C C . LEU A 1 323 ? -18.455 -17.985 15.270 1.00 74.50 323 LEU A C 1
ATOM 2713 O O . LEU A 1 323 ? -18.510 -18.470 14.136 1.00 74.50 323 LEU A O 1
ATOM 2717 N N . THR A 1 324 ? -19.240 -18.404 16.262 1.00 75.56 324 THR A N 1
ATOM 2718 C CA . THR A 1 324 ? -20.247 -19.464 16.124 1.00 75.56 324 THR A CA 1
ATOM 2719 C C . THR A 1 324 ? -21.648 -18.886 16.311 1.00 75.56 324 THR A C 1
ATOM 2721 O O . THR A 1 324 ? -22.085 -18.613 17.421 1.00 75.56 324 THR A O 1
ATOM 2724 N N . LEU A 1 325 ? -22.349 -18.673 15.196 1.00 79.44 325 LEU A N 1
ATOM 2725 C CA . LEU A 1 325 ? -23.757 -18.271 15.149 1.00 79.44 325 LEU A CA 1
ATOM 2726 C C . LEU A 1 325 ? -24.696 -19.482 15.201 1.00 79.44 325 LEU A C 1
ATOM 2728 O O . LEU A 1 325 ? -25.750 -19.416 15.824 1.00 79.44 325 LEU A O 1
ATOM 2732 N N . ILE A 1 326 ? -24.316 -20.588 14.548 1.00 80.94 326 ILE A N 1
ATOM 2733 C CA . ILE A 1 326 ? -25.101 -21.829 14.513 1.00 80.94 326 ILE A CA 1
ATOM 2734 C C . ILE A 1 326 ? -24.317 -22.930 15.241 1.00 80.94 326 ILE A C 1
ATOM 2736 O O . ILE A 1 326 ? -23.390 -23.503 14.654 1.00 80.94 326 ILE A O 1
ATOM 2740 N N . PRO A 1 327 ? -24.647 -23.241 16.507 1.00 78.62 327 PRO A N 1
ATOM 2741 C CA . PRO A 1 327 ? -24.001 -24.336 17.220 1.00 78.62 327 PRO A CA 1
ATOM 2742 C C . PRO A 1 327 ? -24.328 -25.684 16.551 1.00 78.62 327 PRO A C 1
ATOM 2744 O O . PRO A 1 327 ? -25.442 -25.907 16.083 1.00 78.62 327 PRO A O 1
ATOM 2747 N N . GLY A 1 328 ? -23.344 -26.585 16.473 1.00 79.00 328 GLY A N 1
ATOM 2748 C CA . GLY A 1 328 ? -23.509 -27.955 15.955 1.00 79.00 328 GLY A CA 1
ATOM 2749 C C . GLY A 1 328 ? -23.332 -28.150 14.440 1.00 79.00 328 GLY A C 1
ATOM 2750 O O . GLY A 1 328 ? -23.075 -29.273 14.017 1.00 79.00 328 GLY A O 1
ATOM 2751 N N . TYR A 1 329 ? -23.376 -27.090 13.620 1.00 85.25 329 TYR A N 1
ATOM 2752 C CA . TYR A 1 329 ? -23.246 -27.192 12.154 1.00 85.25 329 TYR A CA 1
ATOM 2753 C C . TYR A 1 329 ? -22.133 -26.286 11.593 1.00 85.25 329 TYR A C 1
ATOM 2755 O O . TYR A 1 329 ? -22.408 -25.173 11.130 1.00 85.25 329 TYR A O 1
ATOM 2763 N N . PRO A 1 330 ? -20.866 -26.744 11.562 1.00 78.31 330 PRO A N 1
ATOM 2764 C CA . PRO A 1 330 ? -19.721 -25.894 11.220 1.00 78.31 330 PRO A CA 1
ATOM 2765 C C . PRO A 1 330 ? -19.758 -25.349 9.783 1.00 78.31 330 PRO A C 1
ATOM 2767 O O . PRO A 1 330 ? -19.373 -24.206 9.549 1.00 78.31 330 PRO A O 1
ATOM 2770 N N . GLN A 1 331 ? -20.266 -26.121 8.816 1.00 82.00 331 GLN A N 1
ATOM 2771 C CA . GLN A 1 331 ? -20.356 -25.687 7.414 1.00 82.00 331 GLN A CA 1
ATOM 2772 C C . GLN A 1 331 ? -21.424 -24.605 7.197 1.00 82.00 331 GLN A C 1
ATOM 2774 O O . GLN A 1 331 ? -21.198 -23.648 6.457 1.00 82.00 331 GLN A O 1
ATOM 2779 N N . MET A 1 332 ? -22.576 -24.731 7.863 1.00 83.31 332 MET A N 1
ATOM 2780 C CA . MET A 1 332 ? -23.643 -23.726 7.805 1.00 83.31 332 MET A CA 1
ATOM 2781 C C . MET A 1 332 ? -23.233 -22.453 8.538 1.00 83.31 332 MET A C 1
ATOM 2783 O O . MET A 1 332 ? -23.441 -21.355 8.023 1.00 83.31 332 MET A O 1
ATOM 2787 N N . ASN A 1 333 ? -22.563 -22.599 9.684 1.00 83.88 333 ASN A N 1
ATOM 2788 C CA . ASN A 1 333 ? -21.977 -21.478 10.401 1.00 83.88 333 ASN A CA 1
ATOM 2789 C C . ASN A 1 333 ? -20.971 -20.714 9.525 1.00 83.88 333 ASN A C 1
ATOM 2791 O O . ASN A 1 333 ? -21.068 -19.498 9.393 1.00 83.88 333 ASN A O 1
ATOM 2795 N N . PHE A 1 334 ? -20.057 -21.426 8.859 1.00 81.50 334 PHE A N 1
ATOM 2796 C CA . PHE A 1 334 ? -19.105 -20.823 7.927 1.00 81.50 334 PHE A CA 1
ATOM 2797 C C . PHE A 1 334 ? -19.802 -20.046 6.807 1.00 81.50 334 PHE A C 1
ATOM 2799 O O . PHE A 1 334 ? -19.439 -18.900 6.540 1.00 81.50 334 PHE A O 1
ATOM 2806 N N . LEU A 1 335 ? -20.807 -20.645 6.160 1.00 85.62 335 LEU A N 1
ATOM 2807 C CA . LEU A 1 335 ? -21.536 -20.004 5.067 1.00 85.62 335 LEU A CA 1
ATOM 2808 C C . LEU A 1 335 ? -22.241 -18.726 5.542 1.00 85.62 335 LEU A C 1
ATOM 2810 O O . LEU A 1 335 ? -22.129 -17.686 4.892 1.00 85.62 335 LEU A O 1
ATOM 2814 N N . MET A 1 336 ? -22.920 -18.790 6.689 1.00 85.25 336 MET A N 1
ATOM 2815 C CA . MET A 1 336 ? -23.660 -17.666 7.260 1.00 85.25 336 MET A CA 1
ATOM 2816 C C . MET A 1 336 ? -22.730 -16.530 7.698 1.00 85.25 336 MET A C 1
ATOM 2818 O O . MET A 1 336 ? -22.925 -15.387 7.285 1.00 85.25 336 MET A O 1
ATOM 2822 N N . VAL A 1 337 ? -21.684 -16.836 8.472 1.00 84.50 337 VAL A N 1
ATOM 2823 C CA . VAL A 1 337 ? -20.695 -15.845 8.928 1.00 84.50 337 VAL A CA 1
ATOM 2824 C C . VAL A 1 337 ? -19.995 -15.203 7.731 1.00 84.50 337 VAL A C 1
ATOM 2826 O O . VAL A 1 337 ? -19.858 -13.982 7.689 1.00 84.50 337 VAL A O 1
ATOM 2829 N N . THR A 1 338 ? -19.638 -15.986 6.707 1.00 84.81 338 THR A N 1
ATOM 2830 C CA . THR A 1 338 ? -19.031 -15.460 5.473 1.00 84.81 338 THR A CA 1
ATOM 2831 C C . THR A 1 338 ? -19.986 -14.530 4.724 1.00 84.81 338 THR A C 1
ATOM 2833 O O . THR A 1 338 ? -19.560 -13.478 4.243 1.00 84.81 338 THR A O 1
ATOM 2836 N N . ALA A 1 339 ? -21.276 -14.871 4.633 1.00 86.69 339 ALA A N 1
ATOM 2837 C CA . ALA A 1 339 ? -22.273 -14.023 3.983 1.00 86.69 339 ALA A CA 1
ATOM 2838 C C . ALA A 1 339 ? -22.416 -12.670 4.699 1.00 86.69 339 ALA A C 1
ATOM 2840 O O . ALA A 1 339 ? -22.329 -11.622 4.054 1.00 86.69 339 ALA A O 1
ATOM 2841 N N . VAL A 1 340 ? -22.548 -12.689 6.029 1.00 86.81 340 VAL A N 1
ATOM 2842 C CA . VAL A 1 340 ? -22.621 -11.479 6.865 1.00 86.81 340 VAL A CA 1
ATOM 2843 C C . VAL A 1 340 ? -21.354 -10.636 6.705 1.00 86.81 340 VAL A C 1
ATOM 2845 O O . VAL A 1 340 ? -21.428 -9.453 6.375 1.00 86.81 340 VAL A O 1
ATOM 2848 N N . TYR A 1 341 ? -20.182 -11.256 6.831 1.00 86.19 341 TYR A N 1
ATOM 2849 C CA . TYR A 1 341 ? -18.881 -10.609 6.671 1.00 86.19 341 TYR A CA 1
ATOM 2850 C C . TYR A 1 341 ? -18.714 -9.905 5.312 1.00 86.19 341 TYR A C 1
ATOM 2852 O O . TYR A 1 341 ? -18.275 -8.751 5.259 1.00 86.19 341 TYR A O 1
ATOM 2860 N N . VAL A 1 342 ? -19.084 -10.556 4.202 1.00 84.94 342 VAL A N 1
ATOM 2861 C CA . VAL A 1 342 ? -18.969 -9.966 2.856 1.00 84.94 342 VAL A CA 1
ATOM 2862 C C . VAL A 1 342 ? -19.923 -8.781 2.685 1.00 84.94 342 VAL A C 1
ATOM 2864 O O . VAL A 1 342 ? -19.536 -7.767 2.096 1.00 84.94 342 VAL A O 1
ATOM 2867 N N . VAL A 1 343 ? -21.152 -8.879 3.201 1.00 88.19 343 VAL A N 1
ATOM 2868 C CA . VAL A 1 343 ? -22.137 -7.786 3.146 1.00 88.19 343 VAL A CA 1
ATOM 2869 C C . VAL A 1 343 ? -21.653 -6.581 3.952 1.00 88.19 343 VAL A C 1
ATOM 2871 O O . VAL A 1 343 ? -21.619 -5.469 3.418 1.00 88.19 343 VAL A O 1
ATOM 2874 N N . LEU A 1 344 ? -21.203 -6.799 5.189 1.00 86.75 344 LEU A N 1
ATOM 2875 C CA . LEU A 1 344 ? -20.694 -5.742 6.065 1.00 86.75 344 LEU A CA 1
ATOM 2876 C C . LEU A 1 344 ? -19.450 -5.065 5.480 1.00 86.75 344 LEU A C 1
ATOM 2878 O O . LEU A 1 344 ? -19.374 -3.838 5.437 1.00 86.75 344 LEU A O 1
ATOM 2882 N N . SER A 1 345 ? -18.528 -5.840 4.903 1.00 87.31 345 SER A N 1
ATOM 2883 C CA . SER A 1 345 ? -17.337 -5.289 4.244 1.00 87.31 345 SER A CA 1
ATOM 2884 C C . SER A 1 345 ? -17.680 -4.398 3.046 1.00 87.31 345 SER A C 1
ATOM 2886 O O . SER A 1 345 ? -17.063 -3.350 2.843 1.00 87.31 345 SER A O 1
ATOM 2888 N N . ARG A 1 346 ? -18.691 -4.772 2.251 1.00 85.56 346 ARG A N 1
ATOM 2889 C CA . ARG A 1 346 ? -19.173 -3.942 1.131 1.00 85.56 346 ARG A CA 1
ATOM 2890 C C . ARG A 1 346 ? -19.885 -2.682 1.609 1.00 85.56 346 ARG A C 1
ATOM 2892 O O . ARG A 1 346 ? -19.744 -1.638 0.972 1.00 85.56 346 ARG A O 1
ATOM 2899 N N . CYS A 1 347 ? -20.646 -2.786 2.695 1.00 86.88 347 CYS A N 1
ATOM 2900 C CA . CYS A 1 347 ? -21.302 -1.653 3.337 1.00 86.88 347 CYS A CA 1
ATOM 2901 C C . CYS A 1 347 ? -20.258 -0.619 3.783 1.00 86.88 347 CYS A C 1
ATOM 2903 O O . CYS A 1 347 ? -20.294 0.526 3.328 1.00 86.88 347 CYS A O 1
ATOM 2905 N N . LEU A 1 348 ? -19.253 -1.065 4.546 1.00 85.81 348 LEU A N 1
ATOM 2906 C CA . LEU A 1 348 ? -18.156 -0.225 5.023 1.00 85.81 348 LEU A CA 1
ATOM 2907 C C . LEU A 1 348 ? -17.404 0.441 3.864 1.00 85.81 348 LEU A C 1
ATOM 2909 O O . LEU A 1 348 ? -17.195 1.651 3.880 1.00 85.81 348 LEU A O 1
ATOM 2913 N N . PHE A 1 349 ? -17.071 -0.315 2.811 1.00 85.38 349 PHE A N 1
ATOM 2914 C CA . PHE A 1 349 ? -16.384 0.232 1.638 1.00 85.38 349 PHE A CA 1
ATOM 2915 C C . PHE A 1 349 ? -17.166 1.378 0.976 1.00 85.38 349 PHE A C 1
ATOM 2917 O O . PHE A 1 349 ? -16.585 2.409 0.624 1.00 85.38 349 PHE A O 1
ATOM 2924 N N . ARG A 1 350 ? -18.489 1.221 0.811 1.00 85.62 350 ARG A N 1
ATOM 2925 C CA . ARG A 1 350 ? -19.346 2.268 0.232 1.00 85.62 350 ARG A CA 1
ATOM 2926 C C . ARG A 1 350 ? -19.353 3.515 1.105 1.00 85.62 350 ARG A C 1
ATOM 2928 O O . ARG A 1 350 ? -19.165 4.607 0.576 1.00 85.62 350 ARG A O 1
ATOM 2935 N N . VAL A 1 351 ? -19.507 3.355 2.419 1.00 84.38 351 VAL A N 1
ATOM 2936 C CA . VAL A 1 351 ? -19.515 4.490 3.351 1.00 84.38 351 VAL A CA 1
ATOM 2937 C C . VAL A 1 351 ? -18.182 5.229 3.319 1.00 84.38 351 VAL A C 1
ATOM 2939 O O . VAL A 1 351 ? -18.173 6.445 3.137 1.00 84.38 351 VAL A O 1
ATOM 2942 N N . THR A 1 352 ? -17.057 4.517 3.397 1.00 85.69 352 THR A N 1
ATOM 2943 C CA . THR A 1 352 ? -15.718 5.122 3.344 1.00 85.69 352 THR A CA 1
ATOM 2944 C C . THR A 1 352 ? -15.495 5.907 2.051 1.00 85.69 352 THR A C 1
ATOM 2946 O O . THR A 1 352 ? -14.899 6.989 2.072 1.00 85.69 352 THR A O 1
ATOM 2949 N N . LEU A 1 353 ? -15.986 5.394 0.916 1.00 84.00 353 LEU A N 1
ATOM 2950 C CA . LEU A 1 353 ? -15.853 6.053 -0.382 1.00 84.00 353 LEU A CA 1
ATOM 2951 C C . LEU A 1 353 ? -16.734 7.304 -0.495 1.00 84.00 353 LEU A C 1
ATOM 2953 O O . LEU A 1 353 ? -16.254 8.336 -0.973 1.00 84.00 353 LEU A O 1
ATOM 2957 N N . THR A 1 354 ? -17.989 7.223 -0.051 1.00 83.88 354 THR A N 1
ATOM 2958 C CA . THR A 1 354 ? -18.917 8.360 -0.037 1.00 83.88 354 THR A CA 1
ATOM 2959 C C . THR A 1 354 ? -18.408 9.450 0.899 1.00 83.88 354 THR A C 1
ATOM 2961 O O . THR A 1 354 ? -18.299 10.605 0.489 1.00 83.88 354 THR A O 1
ATOM 2964 N N . LEU A 1 355 ? -17.984 9.090 2.111 1.00 83.88 355 LEU A N 1
ATOM 2965 C CA . LEU A 1 355 ? -17.469 10.041 3.094 1.00 83.88 355 LEU A CA 1
ATOM 2966 C C . LEU A 1 355 ? -16.193 10.739 2.597 1.00 83.88 355 LEU A C 1
ATOM 2968 O O . LEU A 1 355 ? -16.075 11.956 2.711 1.00 83.88 355 LEU A O 1
ATOM 2972 N N . ARG A 1 356 ? -15.294 10.009 1.921 1.00 86.56 356 ARG A N 1
ATOM 2973 C CA . ARG A 1 356 ? -14.133 10.605 1.237 1.00 86.56 356 ARG A CA 1
ATOM 2974 C C . ARG A 1 356 ? -14.550 11.665 0.219 1.00 86.56 356 ARG A C 1
ATOM 2976 O O . ARG A 1 356 ? -13.909 12.704 0.135 1.00 86.56 356 ARG A O 1
ATOM 2983 N N . SER A 1 357 ? -15.571 11.386 -0.593 1.00 81.62 357 SER A N 1
ATOM 2984 C CA . SER A 1 357 ? -16.007 12.310 -1.650 1.00 81.62 357 SER A CA 1
ATOM 2985 C C . SER A 1 357 ? -16.619 13.602 -1.101 1.00 81.62 357 SER A C 1
ATOM 2987 O O . SER A 1 357 ? -16.479 14.645 -1.732 1.00 81.62 357 SER A O 1
ATOM 2989 N N . ILE A 1 358 ? -17.230 13.526 0.085 1.00 81.19 358 ILE A N 1
ATOM 2990 C CA . ILE A 1 358 ? -17.817 14.661 0.805 1.00 81.19 358 ILE A CA 1
ATOM 2991 C C . ILE A 1 358 ? -16.721 15.486 1.492 1.00 81.19 358 ILE A C 1
ATOM 2993 O O . ILE A 1 358 ? -16.675 16.702 1.340 1.00 81.19 358 ILE A O 1
ATOM 2997 N N . LEU A 1 359 ? -15.816 14.832 2.227 1.00 81.25 359 LEU A N 1
ATOM 2998 C CA . LEU A 1 359 ? -14.815 15.522 3.048 1.00 81.25 359 LEU A CA 1
ATOM 2999 C C . LEU A 1 359 ? -13.596 15.997 2.252 1.00 81.25 359 LEU A C 1
ATOM 3001 O O . LEU A 1 359 ? -13.035 17.046 2.564 1.00 81.25 359 LEU A O 1
ATOM 3005 N N . LEU A 1 360 ? -13.188 15.231 1.236 1.00 83.19 360 LEU A N 1
ATOM 3006 C CA . LEU A 1 360 ? -11.985 15.456 0.430 1.00 83.19 360 LEU A CA 1
ATOM 3007 C C . LEU A 1 360 ? -12.313 15.504 -1.077 1.00 83.19 360 LEU A C 1
ATOM 3009 O O . LEU A 1 360 ? -11.825 14.659 -1.841 1.00 83.19 360 LEU A O 1
ATOM 3013 N N . PRO A 1 361 ? -13.138 16.457 -1.544 1.00 79.69 361 PRO A N 1
ATOM 3014 C CA . PRO A 1 361 ? -13.445 16.603 -2.964 1.00 79.69 361 PRO A CA 1
ATOM 3015 C C . PRO A 1 361 ? -12.207 17.035 -3.771 1.00 79.69 361 PRO A C 1
ATOM 3017 O O . PRO A 1 361 ? -11.370 17.810 -3.314 1.00 79.69 361 PRO A O 1
ATOM 3020 N N . SER A 1 362 ? -12.081 16.534 -5.003 1.00 69.31 362 SER A N 1
ATOM 3021 C CA . SER A 1 362 ? -10.888 16.724 -5.849 1.00 69.31 362 SER A CA 1
ATOM 3022 C C . SER A 1 362 ? -10.672 18.154 -6.346 1.00 69.31 362 SER A C 1
ATOM 3024 O O . SER A 1 362 ? -9.580 18.467 -6.806 1.00 69.31 362 SER A O 1
ATOM 3026 N N . THR A 1 363 ? -11.696 19.004 -6.283 1.00 64.88 363 THR A N 1
ATOM 3027 C CA . THR A 1 363 ? -11.649 20.395 -6.759 1.00 64.88 363 THR A CA 1
ATOM 3028 C C . THR A 1 363 ? -11.506 21.412 -5.625 1.00 64.88 363 THR A C 1
ATOM 3030 O O . THR A 1 363 ? -11.539 22.608 -5.888 1.00 64.88 363 THR A O 1
ATOM 3033 N N . SER A 1 364 ? -11.413 20.964 -4.370 1.00 66.81 364 SER A N 1
ATOM 3034 C CA . SER A 1 364 ? -11.329 21.860 -3.213 1.00 66.81 364 SER A CA 1
ATOM 3035 C C . SER A 1 364 ? -9.900 22.244 -2.871 1.00 66.81 364 SER A C 1
ATOM 3037 O O . SER A 1 364 ? -8.944 21.523 -3.161 1.00 66.81 364 SER A O 1
ATOM 3039 N N . THR A 1 365 ? -9.762 23.385 -2.201 1.00 77.31 365 THR A N 1
ATOM 3040 C CA . THR A 1 365 ? -8.476 23.827 -1.669 1.00 77.31 365 THR A CA 1
ATOM 3041 C C . THR A 1 365 ? -8.039 22.939 -0.502 1.00 77.31 365 THR A C 1
ATOM 3043 O O . THR A 1 365 ? -8.848 22.328 0.204 1.00 77.31 365 THR A O 1
ATOM 3046 N N . VAL A 1 366 ? -6.725 22.873 -0.274 1.00 80.94 366 VAL A N 1
ATOM 3047 C CA . VAL A 1 366 ? -6.123 22.078 0.811 1.00 80.94 366 VAL A CA 1
ATOM 3048 C C . VAL A 1 366 ? -6.687 22.482 2.178 1.00 80.94 366 VAL A C 1
ATOM 3050 O O . VAL A 1 366 ? -6.972 21.623 3.008 1.00 80.94 366 VAL A O 1
ATOM 3053 N N . TRP A 1 367 ? -6.911 23.780 2.392 1.00 80.56 367 TRP A N 1
ATOM 3054 C CA . TRP A 1 367 ? -7.460 24.299 3.643 1.00 80.56 367 TRP A CA 1
ATOM 3055 C C . TRP A 1 367 ? -8.892 23.814 3.911 1.00 80.56 367 TRP A C 1
ATOM 3057 O O . TRP A 1 367 ? -9.187 23.377 5.022 1.00 80.56 367 TRP A O 1
ATOM 3067 N N . GLN A 1 368 ? -9.761 23.793 2.891 1.00 80.88 368 GLN A N 1
ATOM 3068 C CA . GLN A 1 368 ? -11.117 23.240 3.021 1.00 80.88 368 GLN A CA 1
ATOM 3069 C C . GLN A 1 368 ? -11.082 21.761 3.432 1.00 80.88 368 GLN A C 1
ATOM 3071 O O . GLN A 1 368 ? -11.842 21.343 4.303 1.00 80.88 368 GLN A O 1
ATOM 3076 N N . CYS A 1 369 ? -10.158 20.983 2.859 1.00 83.94 369 CYS A N 1
ATOM 3077 C CA . CYS A 1 369 ? -9.971 19.577 3.215 1.00 83.94 369 CYS A CA 1
ATOM 3078 C C . CYS A 1 369 ? -9.568 19.408 4.690 1.00 83.94 369 CYS A C 1
ATOM 3080 O O . CYS A 1 369 ? -10.153 18.588 5.396 1.00 83.94 369 CYS A O 1
ATOM 3082 N N . PHE A 1 370 ? -8.606 20.199 5.179 1.00 86.69 370 PHE A N 1
ATOM 3083 C CA . PHE A 1 370 ? -8.193 20.153 6.587 1.00 86.69 370 PHE A CA 1
ATOM 3084 C C . PHE A 1 370 ? -9.303 20.590 7.542 1.00 86.69 370 PHE A C 1
ATOM 3086 O O . PHE A 1 370 ? -9.498 19.946 8.570 1.00 86.69 370 PHE A O 1
ATOM 3093 N N . ARG A 1 371 ? -10.072 21.626 7.188 1.00 85.69 371 ARG A N 1
ATOM 3094 C CA . ARG A 1 371 ? -11.239 22.061 7.965 1.00 85.69 371 ARG A CA 1
ATOM 3095 C C . ARG A 1 371 ? -12.264 20.934 8.107 1.00 85.69 371 ARG A C 1
ATOM 3097 O O . ARG A 1 371 ? -12.685 20.631 9.219 1.00 85.69 371 ARG A O 1
ATOM 3104 N N . ASN A 1 372 ? -12.616 20.277 7.001 1.00 86.19 372 ASN A N 1
ATOM 3105 C CA . ASN A 1 372 ? -13.575 19.169 6.995 1.00 86.19 372 ASN A CA 1
ATOM 3106 C C . ASN A 1 372 ? -13.086 17.979 7.839 1.00 86.19 372 ASN A C 1
ATOM 3108 O O . ASN A 1 372 ? -13.858 17.404 8.605 1.00 86.19 372 ASN A O 1
ATOM 3112 N N . LEU A 1 373 ? -11.794 17.637 7.750 1.00 87.50 373 LEU A N 1
ATOM 3113 C CA . LEU A 1 373 ? -11.185 16.608 8.601 1.00 87.50 373 LEU A CA 1
ATOM 3114 C C . LEU A 1 373 ? -11.185 17.002 10.086 1.00 87.50 373 LEU A C 1
ATOM 3116 O O . LEU A 1 373 ? -11.435 16.153 10.942 1.00 87.50 373 LEU A O 1
ATOM 3120 N N . GLY A 1 374 ? -10.940 18.276 10.397 1.00 86.50 374 GLY A N 1
ATOM 3121 C CA . GLY A 1 374 ? -11.006 18.807 11.758 1.00 86.50 374 GLY A CA 1
ATOM 3122 C C . GLY A 1 374 ? -12.405 18.677 12.362 1.00 86.50 374 GLY A C 1
ATOM 3123 O O . GLY A 1 374 ? -12.543 18.202 13.485 1.00 86.50 374 GLY A O 1
ATOM 3124 N N . ILE A 1 375 ? -13.446 19.000 11.591 1.00 85.00 375 ILE A N 1
ATOM 3125 C CA . ILE A 1 375 ? -14.851 18.863 12.010 1.00 85.00 375 ILE A CA 1
ATOM 3126 C C . ILE A 1 375 ? -15.211 17.398 12.273 1.00 85.00 375 ILE A C 1
ATOM 3128 O O . ILE A 1 375 ? -15.824 17.086 13.296 1.00 85.00 375 ILE A O 1
ATOM 3132 N N . LEU A 1 376 ? -14.804 16.485 11.387 1.00 86.50 376 LEU A N 1
ATOM 3133 C CA . LEU A 1 376 ? -15.008 15.051 11.598 1.00 86.50 376 LEU A CA 1
ATOM 3134 C C . LEU A 1 376 ? -14.325 14.579 12.887 1.00 86.50 376 LEU A C 1
ATOM 3136 O O . LEU A 1 376 ? -14.937 13.890 13.700 1.00 86.50 376 LEU A O 1
ATOM 3140 N N . THR A 1 377 ? -13.066 14.974 13.083 1.00 86.88 377 THR A N 1
ATOM 3141 C CA . THR A 1 377 ? -12.285 14.600 14.268 1.00 86.88 377 THR A CA 1
ATOM 3142 C C . THR A 1 377 ? -12.940 15.140 15.539 1.00 86.88 377 THR A C 1
ATOM 3144 O O . THR A 1 377 ? -13.114 14.394 16.498 1.00 86.88 377 THR A O 1
ATOM 3147 N N . GLY A 1 378 ? -13.396 16.397 15.527 1.00 86.31 378 GLY A N 1
ATOM 3148 C CA . GLY A 1 378 ? -14.167 16.984 16.624 1.00 86.31 378 GLY A CA 1
ATOM 3149 C C . GLY A 1 378 ? -15.460 16.217 16.907 1.00 86.31 378 GLY A C 1
ATOM 3150 O O . GLY A 1 378 ? -15.763 15.931 18.061 1.00 86.31 378 GLY A O 1
ATOM 3151 N N . SER A 1 379 ? -16.176 15.791 15.863 1.00 84.69 379 SER A N 1
ATOM 3152 C CA . SER A 1 379 ? -17.399 14.986 16.001 1.00 84.69 379 SER A CA 1
ATOM 3153 C C . SER A 1 379 ? -17.121 13.631 16.666 1.00 84.69 379 SER A C 1
ATOM 3155 O O . SER A 1 379 ? -17.880 13.207 17.536 1.00 84.69 379 SER A O 1
ATOM 3157 N N . PHE A 1 380 ? -16.013 12.968 16.314 1.00 85.69 380 PHE A N 1
ATOM 3158 C CA . PHE A 1 380 ? -15.584 11.734 16.979 1.00 85.69 380 PHE A CA 1
ATOM 3159 C C . PHE A 1 380 ? -15.185 11.955 18.435 1.00 85.69 380 PHE A C 1
ATOM 3161 O O . PHE A 1 380 ? -15.557 11.144 19.278 1.00 85.69 380 PHE A O 1
ATOM 3168 N N . ILE A 1 381 ? -14.492 13.051 18.752 1.00 86.69 381 ILE A N 1
ATOM 3169 C CA . ILE A 1 381 ? -14.134 13.391 20.136 1.00 86.69 381 ILE A CA 1
ATOM 3170 C C . ILE A 1 381 ? -15.395 13.596 20.983 1.00 86.69 381 ILE A C 1
ATOM 3172 O O . ILE A 1 381 ? -15.469 13.053 22.080 1.00 86.69 381 ILE A O 1
ATOM 3176 N N . VAL A 1 382 ? -16.402 14.308 20.462 1.00 86.31 382 VAL A N 1
ATOM 3177 C CA . VAL A 1 382 ? -17.691 14.517 21.146 1.00 86.31 382 VAL A CA 1
ATOM 3178 C C . VAL A 1 382 ? -18.439 13.199 21.359 1.00 86.31 382 VAL A C 1
ATOM 3180 O O . VAL A 1 382 ? -18.959 12.951 22.444 1.00 86.31 382 VAL A O 1
ATOM 3183 N N . CYS A 1 383 ? -18.477 12.321 20.353 1.00 83.50 383 CYS A N 1
ATOM 3184 C CA . CYS A 1 383 ? -19.110 11.009 20.508 1.00 83.50 383 CYS A CA 1
ATOM 3185 C C . CYS A 1 383 ? -18.368 10.149 21.542 1.00 83.50 383 CYS A C 1
ATOM 3187 O O . CYS A 1 383 ? -18.994 9.504 22.380 1.00 83.50 383 CYS A O 1
ATOM 3189 N N . TYR A 1 384 ? -17.035 10.158 21.512 1.00 83.25 384 TYR A N 1
ATOM 3190 C CA . TYR A 1 384 ? -16.209 9.387 22.435 1.00 83.25 384 TYR A CA 1
ATOM 3191 C C . TYR A 1 384 ? -16.333 9.891 23.879 1.00 83.25 384 TYR A C 1
ATOM 3193 O O . TYR A 1 384 ? -16.497 9.089 24.796 1.00 83.25 384 TYR A O 1
ATOM 3201 N N . SER A 1 385 ? -16.332 11.210 24.095 1.00 84.44 385 SER A N 1
ATOM 3202 C CA . SER A 1 385 ? -16.530 11.792 25.426 1.00 84.44 385 SER A CA 1
ATOM 3203 C C . SER A 1 385 ? -17.932 11.518 25.974 1.00 84.44 385 SER A C 1
ATOM 3205 O O . SER A 1 385 ? -18.062 11.205 27.155 1.00 84.44 385 SER A O 1
ATOM 3207 N N . ALA A 1 386 ? -18.968 11.541 25.127 1.00 83.06 386 ALA A N 1
ATOM 3208 C CA . ALA A 1 386 ? -20.323 11.159 25.521 1.00 83.06 386 ALA A CA 1
ATOM 3209 C C . ALA A 1 386 ? -20.397 9.693 25.985 1.00 83.06 386 ALA A C 1
ATOM 3211 O O . ALA A 1 386 ? -21.038 9.396 26.992 1.00 83.06 386 ALA A O 1
ATOM 3212 N N . VAL A 1 387 ? -19.702 8.778 25.300 1.00 81.06 387 VAL A N 1
ATOM 3213 C CA . VAL A 1 387 ? -19.625 7.365 25.710 1.00 81.06 387 VAL A CA 1
ATOM 3214 C C . VAL A 1 387 ? -18.895 7.209 27.047 1.00 81.06 387 VAL A C 1
ATOM 3216 O O . VAL A 1 387 ? -19.364 6.455 27.899 1.00 81.06 387 VAL A O 1
ATOM 3219 N N . LEU A 1 388 ? -17.788 7.928 27.262 1.00 82.56 388 LEU A N 1
ATOM 3220 C CA . LEU A 1 388 ? -17.076 7.913 28.546 1.00 82.56 388 LEU A CA 1
ATOM 3221 C C . LEU A 1 388 ? -17.957 8.429 29.688 1.00 82.56 388 LEU A C 1
ATOM 3223 O O . LEU A 1 388 ? -18.067 7.770 30.716 1.00 82.56 388 LEU A O 1
ATOM 3227 N N . PHE A 1 389 ? -18.662 9.538 29.470 1.00 85.44 389 PHE A N 1
ATOM 3228 C CA . PHE A 1 389 ? -19.594 10.081 30.453 1.00 85.44 389 PHE A CA 1
ATOM 3229 C C . PHE A 1 389 ? -20.696 9.072 30.812 1.00 85.44 389 PHE A C 1
ATOM 3231 O O . PHE A 1 389 ? -20.975 8.832 31.981 1.00 85.44 389 PHE A O 1
ATOM 3238 N N . ILE A 1 390 ? -21.293 8.407 29.821 1.00 82.75 390 ILE A N 1
ATOM 3239 C CA . ILE A 1 390 ? -22.359 7.417 30.056 1.00 82.75 390 ILE A CA 1
ATOM 3240 C C . ILE A 1 390 ? -21.831 6.162 30.760 1.00 82.75 390 ILE A C 1
ATOM 3242 O O . ILE A 1 390 ? -22.546 5.558 31.567 1.00 82.75 390 ILE A O 1
ATOM 3246 N N . LYS A 1 391 ? -20.576 5.785 30.492 1.00 80.56 391 LYS A N 1
ATOM 3247 C CA . LYS A 1 391 ? -19.881 4.721 31.220 1.00 80.56 391 LYS A CA 1
ATOM 3248 C C . LYS A 1 391 ? -19.748 5.061 32.703 1.00 80.56 391 LYS A C 1
ATOM 3250 O O . LYS A 1 391 ? -20.022 4.193 33.532 1.00 80.56 391 LYS A O 1
ATOM 3255 N N . ASP A 1 392 ? -19.414 6.304 33.033 1.00 83.62 392 ASP A N 1
ATOM 3256 C CA . ASP A 1 392 ? -19.290 6.755 34.423 1.00 83.62 392 ASP A CA 1
ATOM 3257 C C . ASP A 1 392 ? -20.647 6.773 35.148 1.00 83.62 392 ASP A C 1
ATOM 3259 O O . ASP A 1 392 ? -20.733 6.402 36.319 1.00 83.62 392 ASP A O 1
ATOM 3263 N N . VAL A 1 393 ? -21.734 7.090 34.435 1.00 85.00 393 VAL A N 1
ATOM 3264 C CA . VAL A 1 393 ? -23.112 7.072 34.973 1.00 85.00 393 VAL A CA 1
ATOM 3265 C C . VAL A 1 393 ? -23.695 5.640 35.058 1.00 85.00 393 VAL A C 1
ATOM 3267 O O . VAL A 1 393 ? -24.800 5.445 35.557 1.00 85.00 393 VAL A O 1
ATOM 3270 N N . LYS A 1 394 ? -22.955 4.601 34.634 1.00 80.38 394 LYS A N 1
ATOM 3271 C CA . LYS A 1 394 ? -23.342 3.171 34.692 1.00 80.38 394 LYS A CA 1
ATOM 3272 C C . LYS A 1 394 ? -24.659 2.814 33.975 1.00 80.38 394 LYS A C 1
ATOM 3274 O O . LYS A 1 394 ? -25.277 1.803 34.295 1.00 80.38 394 LYS A O 1
ATOM 3279 N N . VAL A 1 395 ? -25.073 3.578 32.961 1.00 76.62 395 VAL A N 1
ATOM 3280 C CA . VAL A 1 395 ? -26.321 3.334 32.187 1.00 76.62 395 VAL A CA 1
ATOM 3281 C C . VAL A 1 395 ? -26.054 2.524 30.906 1.00 76.62 395 VAL A C 1
ATOM 3283 O O . VAL A 1 395 ? -26.718 2.682 29.876 1.00 76.62 395 VAL A O 1
ATOM 3286 N N . LEU A 1 396 ? -25.025 1.676 30.926 1.00 76.00 396 LEU A N 1
ATOM 3287 C CA . LEU A 1 396 ? -24.539 0.979 29.737 1.00 76.00 396 LEU A CA 1
ATOM 3288 C C . LEU A 1 396 ? -25.345 -0.306 29.503 1.00 76.00 396 LEU A C 1
ATOM 3290 O O . LEU A 1 396 ? -24.998 -1.380 29.983 1.00 76.00 396 LEU A O 1
ATOM 3294 N N . ASN A 1 397 ? -26.433 -0.169 28.747 1.00 79.62 397 ASN A N 1
ATOM 3295 C CA . ASN A 1 397 ? -27.260 -1.258 28.243 1.00 79.62 397 ASN A CA 1
ATOM 3296 C C . ASN A 1 397 ? -27.056 -1.387 26.725 1.00 79.62 397 ASN A C 1
ATOM 3298 O O . ASN A 1 397 ? -26.714 -0.421 26.042 1.00 79.62 397 ASN A O 1
ATOM 3302 N N . LEU A 1 398 ? -27.316 -2.569 26.159 1.00 77.69 398 LEU A N 1
ATOM 3303 C CA . LEU A 1 398 ? -27.185 -2.788 24.709 1.00 77.69 398 LEU A CA 1
ATOM 3304 C C . LEU A 1 398 ? -28.077 -1.829 23.895 1.00 77.69 398 LEU A C 1
ATOM 3306 O O . LEU A 1 398 ? -27.691 -1.357 22.828 1.00 77.69 398 LEU A O 1
ATOM 3310 N N . THR A 1 399 ? -29.254 -1.497 24.427 1.00 80.06 399 THR A N 1
ATOM 3311 C CA . THR A 1 399 ? -30.202 -0.554 23.822 1.00 80.06 399 THR A CA 1
ATOM 3312 C C . THR A 1 399 ? -29.698 0.887 23.851 1.00 80.06 399 THR A C 1
ATOM 3314 O O . THR A 1 399 ? -29.808 1.585 22.843 1.00 80.06 399 THR A O 1
ATOM 3317 N N . THR A 1 400 ? -29.105 1.333 24.964 1.00 77.25 400 THR A N 1
ATOM 3318 C CA . THR A 1 400 ? -28.523 2.680 25.061 1.00 77.25 400 THR A CA 1
ATOM 3319 C C . THR A 1 400 ? -27.307 2.812 24.153 1.00 77.25 400 THR A C 1
ATOM 3321 O O . THR A 1 400 ? -27.171 3.825 23.471 1.00 77.25 400 THR A O 1
ATOM 3324 N N . LEU A 1 401 ? -26.491 1.760 24.038 1.00 76.38 401 LEU A N 1
ATOM 3325 C CA . LEU A 1 401 ? -25.375 1.702 23.094 1.00 76.38 401 LEU A CA 1
ATOM 3326 C C . LEU A 1 401 ? -25.845 1.793 21.632 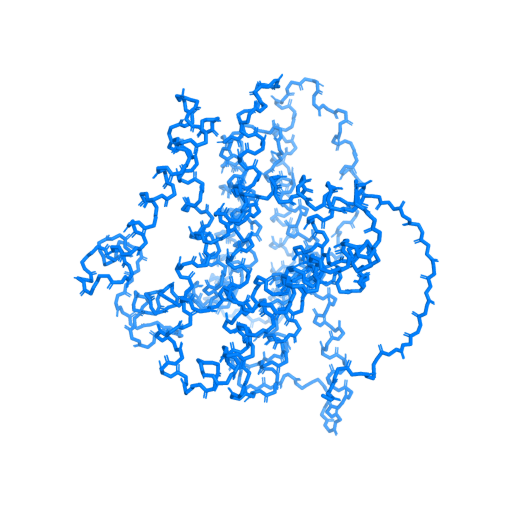1.00 76.38 401 LEU A C 1
ATOM 3328 O O . LEU A 1 401 ? -25.304 2.587 20.864 1.00 76.38 401 LEU A O 1
ATOM 3332 N N . GLY A 1 402 ? -26.879 1.031 21.255 1.00 78.12 402 GLY A N 1
ATOM 3333 C CA . GLY A 1 402 ? -27.459 1.077 19.909 1.00 78.12 402 GLY A CA 1
ATOM 3334 C C . GLY A 1 402 ? -28.024 2.456 19.555 1.00 78.12 402 GLY A C 1
ATOM 3335 O O . GLY A 1 402 ? -27.772 2.970 18.466 1.00 78.12 402 GLY A O 1
ATOM 3336 N N . PHE A 1 403 ? -28.718 3.101 20.496 1.00 80.06 403 PHE A N 1
ATOM 3337 C CA . PHE A 1 403 ? -29.231 4.458 20.306 1.00 80.06 403 PHE A CA 1
ATOM 3338 C C . PHE A 1 403 ? -28.107 5.494 20.153 1.00 80.06 403 PHE A C 1
ATOM 3340 O O . PHE A 1 403 ? -28.140 6.297 19.223 1.00 80.06 403 PHE A O 1
ATOM 3347 N N . LEU A 1 404 ? -27.084 5.454 21.016 1.00 78.25 404 LEU A N 1
ATOM 3348 C CA . LEU A 1 404 ? -25.916 6.344 20.941 1.00 78.25 404 LEU A CA 1
ATOM 3349 C C . LEU A 1 404 ? -25.153 6.185 19.628 1.00 78.25 404 LEU A C 1
ATOM 3351 O O . LEU A 1 404 ? -24.745 7.174 19.026 1.00 78.25 404 LEU A O 1
ATOM 3355 N N . SER A 1 405 ? -25.002 4.945 19.170 1.00 75.56 405 SER A N 1
ATOM 3356 C CA . SER A 1 405 ? -24.420 4.603 17.876 1.00 75.56 405 SER A CA 1
ATOM 3357 C C . SER A 1 405 ? -25.193 5.257 16.722 1.00 75.56 405 SER A C 1
ATOM 3359 O O . SER A 1 405 ? -24.611 5.984 15.912 1.00 75.56 405 SER A O 1
ATOM 3361 N N . MET A 1 406 ? -26.521 5.100 16.686 1.00 80.38 406 MET A N 1
ATOM 3362 C CA . MET A 1 406 ? -27.364 5.700 15.645 1.00 80.38 406 MET A CA 1
ATOM 3363 C C . MET A 1 406 ? -27.375 7.233 15.699 1.00 80.38 406 MET A C 1
ATOM 3365 O O . MET A 1 406 ? -27.286 7.889 14.656 1.00 80.38 406 MET A O 1
ATOM 3369 N N . ALA A 1 407 ? -27.465 7.812 16.898 1.00 79.50 407 ALA A N 1
ATOM 3370 C CA . ALA A 1 407 ? -27.458 9.256 17.104 1.00 79.50 407 ALA A CA 1
ATOM 3371 C C . ALA A 1 407 ? -26.103 9.871 16.720 1.00 79.50 407 ALA A C 1
ATOM 3373 O O . ALA A 1 407 ? -26.059 10.842 15.964 1.00 79.50 407 ALA A O 1
ATOM 3374 N N . GLY A 1 408 ? -24.998 9.264 17.161 1.00 79.12 408 GLY A N 1
ATOM 3375 C CA . GLY A 1 408 ? -23.639 9.680 16.820 1.00 79.12 408 GLY A CA 1
ATOM 3376 C C . GLY A 1 408 ? -23.358 9.568 15.322 1.00 79.12 408 GLY A C 1
ATOM 3377 O O . GLY A 1 408 ? -22.853 10.511 14.715 1.00 79.12 408 GLY A O 1
ATOM 3378 N N . GLY A 1 409 ? -23.766 8.465 14.687 1.00 78.00 409 GLY A N 1
ATOM 3379 C CA . GLY A 1 409 ? -23.654 8.292 13.237 1.00 78.00 409 GLY A CA 1
ATOM 3380 C C . GLY A 1 409 ? -24.446 9.344 12.452 1.00 78.00 409 GLY A C 1
ATOM 3381 O O . GLY A 1 409 ? -23.933 9.921 11.490 1.00 78.00 409 GLY A O 1
ATOM 3382 N N . SER A 1 410 ? -25.669 9.648 12.894 1.00 78.69 410 SER A N 1
ATOM 3383 C CA . SER A 1 410 ? -26.520 10.677 12.280 1.00 78.69 410 SER A CA 1
ATOM 3384 C C . SER A 1 410 ? -25.931 12.079 12.442 1.00 78.69 410 SER A C 1
ATOM 3386 O O . SER A 1 410 ? -25.919 12.851 11.484 1.00 78.69 410 SER A O 1
ATOM 3388 N N . LEU A 1 411 ? -25.374 12.388 13.617 1.00 79.69 411 LEU A N 1
ATOM 3389 C CA . LEU A 1 411 ? -24.690 13.650 13.893 1.00 79.69 411 LEU A CA 1
ATOM 3390 C C . LEU A 1 411 ? -23.459 13.826 12.997 1.00 79.69 411 LEU A C 1
ATOM 3392 O O . LEU A 1 411 ? -23.320 14.851 12.332 1.00 79.69 411 LEU A O 1
ATOM 3396 N N . VAL A 1 412 ? -22.591 12.812 12.927 1.00 80.00 412 VAL A N 1
ATOM 3397 C CA . VAL A 1 412 ? -21.397 12.832 12.070 1.00 80.00 412 VAL A CA 1
ATOM 3398 C C . VAL A 1 412 ? -21.788 13.043 10.608 1.00 80.00 412 VAL A C 1
ATOM 3400 O O . VAL A 1 412 ? -21.148 13.831 9.908 1.00 80.00 412 VAL A O 1
ATOM 3403 N N . HIS A 1 413 ? -22.852 12.385 10.141 1.00 79.50 413 HIS A N 1
ATOM 3404 C CA . HIS A 1 413 ? -23.356 12.559 8.782 1.00 79.50 413 HIS A CA 1
ATOM 3405 C C . HIS A 1 413 ? -23.900 13.973 8.534 1.00 79.50 413 HIS A C 1
ATOM 3407 O O . HIS A 1 413 ? -23.524 14.607 7.545 1.00 79.50 413 HIS A O 1
ATOM 3413 N N . ALA A 1 414 ? -24.745 14.485 9.431 1.00 80.38 414 ALA A N 1
ATOM 3414 C CA . ALA A 1 414 ? -25.340 15.813 9.319 1.00 80.38 414 ALA A CA 1
ATOM 3415 C C . ALA A 1 414 ? -24.269 16.914 9.311 1.00 80.38 414 ALA A C 1
ATOM 3417 O O . ALA A 1 414 ? -24.278 17.774 8.434 1.00 80.38 414 ALA A O 1
ATOM 3418 N N . LEU A 1 415 ? -23.290 16.842 10.217 1.00 77.81 415 LEU A N 1
ATOM 3419 C CA . LEU A 1 415 ? -22.187 17.804 10.271 1.00 77.81 415 LEU A CA 1
ATOM 3420 C C . LEU A 1 415 ? -21.310 17.707 9.017 1.00 77.81 415 LEU A C 1
ATOM 3422 O O . LEU A 1 415 ? -21.053 18.713 8.356 1.00 77.81 415 LEU A O 1
ATOM 3426 N N . SER A 1 416 ? -20.897 16.496 8.636 1.00 72.81 416 SER A N 1
ATOM 3427 C CA . SER A 1 416 ? -20.032 16.298 7.464 1.00 72.81 416 SER A CA 1
ATOM 3428 C C . SER A 1 416 ? -20.683 16.802 6.177 1.00 72.81 416 SER A C 1
ATOM 3430 O O . SER A 1 416 ? -20.008 17.395 5.339 1.00 72.81 416 SER A O 1
ATOM 3432 N N . THR A 1 417 ? -21.990 16.585 6.012 1.00 75.06 417 THR A N 1
ATOM 3433 C CA . THR A 1 417 ? -22.730 17.063 4.840 1.00 75.06 417 THR A CA 1
ATOM 3434 C C . THR A 1 417 ? -22.929 18.572 4.888 1.00 75.06 417 THR A C 1
ATOM 3436 O O . THR A 1 417 ? -22.545 19.242 3.934 1.00 75.06 417 THR A O 1
ATOM 3439 N N . HIS A 1 418 ? -23.442 19.129 5.987 1.00 77.00 418 HIS A N 1
ATOM 3440 C CA . HIS A 1 418 ? -23.703 20.564 6.120 1.00 77.00 418 HIS A CA 1
ATOM 3441 C C . HIS A 1 418 ? -22.464 21.417 5.800 1.00 77.00 418 HIS A C 1
ATOM 3443 O O . HIS A 1 418 ? -22.521 22.331 4.977 1.00 77.00 418 HIS A O 1
ATOM 3449 N N . PHE A 1 419 ? -21.307 21.073 6.371 1.00 68.31 419 PHE A N 1
ATOM 3450 C CA . PHE A 1 419 ? -20.074 21.835 6.153 1.00 68.31 419 PHE A CA 1
ATOM 3451 C C . PHE A 1 419 ? -19.437 21.594 4.780 1.00 68.31 419 PHE A C 1
ATOM 3453 O O . PHE A 1 419 ? -18.841 22.513 4.206 1.00 68.31 419 PHE A O 1
ATOM 3460 N N . ALA A 1 420 ? -19.589 20.394 4.213 1.00 67.31 420 ALA A N 1
ATOM 3461 C CA . ALA A 1 420 ? -19.177 20.140 2.836 1.00 67.31 420 ALA A CA 1
ATOM 3462 C C . ALA A 1 420 ? -20.015 20.960 1.840 1.00 67.31 420 ALA A C 1
ATOM 3464 O O . ALA A 1 420 ? -19.459 21.509 0.888 1.00 67.31 420 ALA A O 1
ATOM 3465 N N . TRP A 1 421 ? -21.320 21.111 2.083 1.00 66.50 421 TRP A N 1
ATOM 3466 C CA . TRP A 1 421 ? -22.217 21.930 1.262 1.00 66.50 421 TRP A CA 1
ATOM 3467 C C . TRP A 1 421 ? -21.891 23.418 1.371 1.00 66.50 421 TRP A C 1
ATOM 3469 O O . TRP A 1 421 ? -21.713 24.064 0.343 1.00 66.50 421 TRP A O 1
ATOM 3479 N N . GLN A 1 422 ? -21.662 23.928 2.582 1.00 62.62 422 GLN A N 1
ATOM 3480 C CA . GLN A 1 422 ? -21.220 25.311 2.784 1.00 62.62 422 GLN A CA 1
ATOM 3481 C C . GLN A 1 422 ? -19.902 25.602 2.042 1.00 62.62 422 GLN A C 1
ATOM 3483 O O . GLN A 1 422 ? -19.763 26.619 1.374 1.00 62.62 422 GLN A O 1
ATOM 3488 N N . SER A 1 423 ? -18.960 24.650 2.044 1.00 56.09 423 SER A N 1
ATOM 3489 C CA . SER A 1 423 ? -17.716 24.770 1.266 1.00 56.09 423 SER A CA 1
ATOM 3490 C C . SER A 1 423 ? -17.915 24.781 -0.257 1.00 56.09 423 SER A C 1
ATOM 3492 O O . SER A 1 423 ? -17.048 25.258 -0.990 1.00 56.09 423 SER A O 1
ATOM 3494 N N . SER A 1 424 ? -19.035 24.230 -0.739 1.00 52.28 424 SER A N 1
ATOM 3495 C CA . SER A 1 424 ? -19.390 24.185 -2.157 1.00 52.28 424 SER A CA 1
ATOM 3496 C C . SER A 1 424 ? -19.987 25.502 -2.642 1.00 52.28 424 SER A C 1
ATOM 3498 O O . SER A 1 424 ? -19.747 25.875 -3.791 1.00 52.28 424 SER A O 1
ATOM 3500 N N . ASP A 1 425 ? -20.735 26.204 -1.795 1.00 53.59 425 ASP A N 1
ATOM 3501 C CA . ASP A 1 425 ? -21.320 27.504 -2.136 1.00 53.59 425 ASP A CA 1
ATOM 3502 C C . ASP A 1 425 ? -20.270 28.622 -2.184 1.00 53.59 425 ASP A C 1
ATOM 3504 O O . ASP A 1 425 ? -20.370 29.507 -3.033 1.00 53.59 425 ASP A O 1
ATOM 3508 N N . ASP A 1 426 ? -19.195 28.498 -1.399 1.00 52.22 426 ASP A N 1
ATOM 3509 C CA . ASP A 1 426 ? -18.033 29.402 -1.416 1.00 52.22 426 ASP A CA 1
ATOM 3510 C C . ASP A 1 426 ? -17.113 29.222 -2.649 1.00 52.22 426 ASP A C 1
ATOM 3512 O O . ASP A 1 426 ? -16.129 29.946 -2.811 1.00 52.22 426 ASP A O 1
ATOM 3516 N N . SER A 1 427 ? -17.374 28.231 -3.515 1.00 48.06 427 SER A N 1
ATOM 3517 C CA . SER A 1 427 ? -16.525 27.912 -4.676 1.00 48.06 427 SER A CA 1
ATOM 3518 C C . SER A 1 427 ? -17.066 28.502 -5.994 1.00 48.06 427 SER A C 1
ATOM 3520 O O . SER A 1 427 ? -18.283 28.577 -6.186 1.00 48.06 427 SER A O 1
ATOM 3522 N N . PRO A 1 428 ? -16.194 28.946 -6.929 1.00 45.66 428 PRO A N 1
ATOM 3523 C CA . PRO A 1 428 ? -16.616 29.678 -8.124 1.00 45.66 428 PRO A CA 1
ATOM 3524 C C . PRO A 1 428 ? -17.585 28.870 -9.016 1.00 45.66 428 PRO A C 1
ATOM 3526 O O . PRO A 1 428 ? -17.508 27.634 -9.083 1.00 45.66 428 PRO A O 1
ATOM 3529 N N . PRO A 1 429 ? -18.499 29.555 -9.737 1.00 46.19 429 PRO A N 1
ATOM 3530 C CA . PRO A 1 429 ? -19.681 28.952 -10.365 1.00 46.19 429 PRO A CA 1
ATOM 3531 C C . PRO A 1 429 ? -19.392 27.889 -11.440 1.00 46.19 429 PRO A C 1
ATOM 3533 O O . PRO A 1 429 ? -20.276 27.089 -11.745 1.00 46.19 429 PRO A O 1
ATOM 3536 N N . SER A 1 430 ? -18.165 27.800 -11.963 1.00 44.38 430 SER A N 1
ATOM 3537 C CA . SER A 1 430 ? -17.759 26.805 -12.970 1.00 44.38 430 SER A CA 1
ATOM 3538 C C . SER A 1 430 ? -17.736 25.353 -12.465 1.00 44.38 430 SER A C 1
ATOM 3540 O O . SER A 1 430 ? -17.694 24.424 -13.268 1.00 44.38 430 SER A O 1
ATOM 3542 N N . THR A 1 431 ? -17.805 25.122 -11.149 1.00 45.88 431 THR A N 1
ATOM 3543 C CA . THR A 1 431 ? -17.740 23.774 -10.543 1.00 45.88 431 THR A CA 1
ATOM 3544 C C . THR A 1 431 ? -19.106 23.189 -10.141 1.00 45.88 431 THR A C 1
ATOM 3546 O O . THR A 1 431 ? -19.186 22.029 -9.725 1.00 45.88 431 THR A O 1
ATOM 3549 N N . LYS A 1 432 ? -20.200 23.950 -10.305 1.00 42.28 432 LYS A N 1
ATOM 3550 C CA . LYS A 1 432 ? -21.544 23.602 -9.797 1.00 42.28 432 LYS A CA 1
ATOM 3551 C C . LYS A 1 432 ? -22.240 22.457 -10.557 1.00 42.28 432 LYS A C 1
ATOM 3553 O O . LYS A 1 432 ? -23.021 21.717 -9.962 1.00 42.28 432 LYS A O 1
ATOM 3558 N N . GLY A 1 433 ? -21.920 22.244 -11.838 1.00 35.31 433 GLY A N 1
ATOM 3559 C CA . GLY A 1 433 ? -22.633 21.292 -12.711 1.00 35.31 433 GLY A CA 1
ATOM 3560 C C . GLY A 1 433 ? -22.452 19.801 -12.381 1.00 35.31 433 GLY A C 1
ATOM 3561 O O . GLY A 1 433 ? -23.357 19.009 -12.617 1.00 35.31 433 GLY A O 1
ATOM 3562 N N . HIS A 1 434 ? -21.326 19.399 -11.780 1.00 37.41 434 HIS A N 1
ATOM 3563 C CA . HIS A 1 434 ? -21.033 17.980 -11.507 1.00 37.41 434 HIS A CA 1
ATOM 3564 C C . HIS A 1 434 ? -21.539 17.481 -10.138 1.00 37.41 434 HIS A C 1
ATOM 3566 O O . HIS A 1 434 ? -21.468 16.285 -9.857 1.00 37.41 434 HIS A O 1
ATOM 3572 N N . ARG A 1 435 ? -22.042 18.369 -9.267 1.00 45.94 435 ARG A N 1
ATOM 3573 C CA . ARG A 1 435 ? -22.348 18.047 -7.856 1.00 45.94 435 ARG A CA 1
ATOM 3574 C C . ARG A 1 435 ? -23.827 17.763 -7.568 1.00 45.94 435 ARG A C 1
ATOM 3576 O O . ARG A 1 435 ? -24.144 17.213 -6.518 1.00 45.94 435 ARG A O 1
ATOM 3583 N N . VAL A 1 436 ? -24.727 18.035 -8.516 1.00 38.44 436 VAL A N 1
ATOM 3584 C CA . VAL A 1 436 ? -26.177 17.776 -8.377 1.00 38.44 436 VAL A CA 1
ATOM 3585 C C . VAL A 1 436 ? -26.500 16.269 -8.313 1.00 38.44 436 VAL A C 1
ATOM 3587 O O . VAL A 1 436 ? -27.495 15.876 -7.710 1.00 38.44 436 VAL A O 1
ATOM 3590 N N . ALA A 1 437 ? -25.620 15.399 -8.824 1.00 35.06 437 ALA A N 1
ATOM 3591 C CA . ALA A 1 437 ? -25.798 13.942 -8.779 1.00 35.06 437 ALA A CA 1
ATOM 3592 C C . ALA A 1 437 ? -25.651 13.322 -7.370 1.00 35.06 437 ALA A C 1
ATOM 3594 O O . ALA A 1 437 ? -26.137 12.219 -7.135 1.00 35.06 437 ALA A O 1
ATOM 3595 N N . ALA A 1 438 ? -25.036 14.022 -6.406 1.00 38.50 438 ALA A N 1
ATOM 3596 C CA . ALA A 1 438 ? -24.921 13.548 -5.020 1.00 38.50 438 ALA A CA 1
ATOM 3597 C C . ALA A 1 438 ? -26.214 13.741 -4.197 1.00 38.50 438 ALA A C 1
ATOM 3599 O O . ALA A 1 438 ? -26.308 13.256 -3.072 1.00 38.50 438 ALA A O 1
ATOM 3600 N N . LYS A 1 439 ? -27.219 14.426 -4.762 1.00 37.19 439 LYS A N 1
ATOM 3601 C CA . LYS A 1 439 ? -28.494 14.777 -4.114 1.00 37.19 439 LYS A CA 1
ATOM 3602 C C . LYS A 1 439 ? -29.466 13.590 -3.958 1.00 37.19 439 LYS A C 1
ATOM 3604 O O . LYS A 1 439 ? -30.457 13.721 -3.252 1.00 37.19 439 LYS A O 1
ATOM 3609 N N . TYR A 1 440 ? -29.186 12.439 -4.580 1.00 34.38 440 TYR A N 1
ATOM 3610 C CA . TYR A 1 440 ? -30.128 11.311 -4.701 1.00 34.38 440 TYR A CA 1
ATOM 3611 C C . TYR A 1 440 ? -29.567 9.950 -4.252 1.00 34.38 440 TYR A C 1
ATOM 3613 O O . TYR A 1 440 ? -29.866 8.924 -4.859 1.00 34.38 440 TYR A O 1
ATOM 3621 N N . ILE A 1 441 ? -28.767 9.898 -3.184 1.00 36.19 441 ILE A N 1
ATOM 3622 C CA . ILE A 1 441 ? -28.467 8.613 -2.530 1.00 36.19 441 ILE A CA 1
ATOM 3623 C C . ILE A 1 441 ? -29.157 8.604 -1.163 1.00 36.19 441 ILE A C 1
ATOM 3625 O O . ILE A 1 441 ? -28.686 9.281 -0.250 1.00 36.19 441 ILE A O 1
ATOM 3629 N N . PRO A 1 442 ? -30.266 7.864 -0.988 1.00 32.16 442 PRO A N 1
ATOM 3630 C CA . PRO A 1 442 ? -30.860 7.677 0.325 1.00 32.16 442 PRO A CA 1
ATOM 3631 C C . PRO A 1 442 ? -29.953 6.732 1.132 1.00 32.16 442 PRO A C 1
ATOM 3633 O O . PRO A 1 442 ? -29.890 5.534 0.871 1.00 32.16 442 PRO A O 1
ATOM 3636 N N . ILE A 1 443 ? -29.231 7.279 2.116 1.00 42.12 443 ILE A N 1
ATOM 3637 C CA . ILE A 1 443 ? -28.365 6.542 3.060 1.00 42.12 443 ILE A CA 1
ATOM 3638 C C . ILE A 1 443 ? -29.014 6.321 4.461 1.00 42.12 443 ILE A C 1
ATOM 3640 O O . ILE A 1 443 ? -28.307 5.862 5.355 1.00 42.12 443 ILE A O 1
ATOM 3644 N N . PRO A 1 444 ? -30.320 6.556 4.749 1.00 31.16 444 PRO A N 1
ATOM 3645 C CA . PRO A 1 444 ? -30.801 6.448 6.134 1.00 31.16 444 PRO A CA 1
ATOM 3646 C C . PRO A 1 444 ? -30.761 5.016 6.710 1.00 31.16 444 PRO A C 1
ATOM 3648 O O . PRO A 1 444 ? -30.849 4.853 7.920 1.00 31.16 444 PRO A O 1
ATOM 3651 N N . HIS A 1 445 ? -30.532 3.977 5.893 1.00 30.34 445 HIS A N 1
ATOM 3652 C CA . HIS A 1 445 ? -30.397 2.587 6.360 1.00 30.34 445 HIS A CA 1
ATOM 3653 C C . HIS A 1 445 ? -28.952 2.105 6.609 1.00 30.34 445 HIS A C 1
ATOM 3655 O O . HIS A 1 445 ? -28.772 1.003 7.119 1.00 30.34 445 HIS A O 1
ATOM 3661 N N . LEU A 1 446 ? -27.913 2.887 6.275 1.00 33.12 446 LEU A N 1
ATOM 3662 C CA . LEU A 1 446 ? -26.506 2.462 6.434 1.00 33.12 446 LEU A CA 1
ATOM 3663 C C . LEU A 1 446 ? -25.832 2.9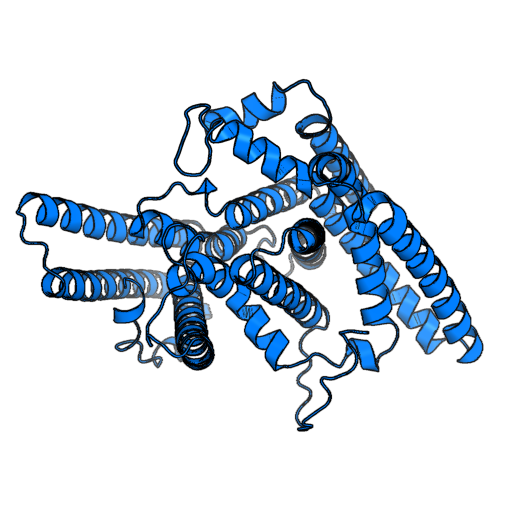58 7.726 1.00 33.12 446 LEU A C 1
ATOM 3665 O O . LEU A 1 446 ? -24.791 2.423 8.103 1.00 33.12 446 LEU A O 1
ATOM 3669 N N . ALA A 1 447 ? -26.406 3.950 8.414 1.00 26.98 447 ALA A N 1
ATOM 3670 C CA . ALA A 1 447 ? -25.801 4.547 9.610 1.00 26.98 447 ALA A CA 1
ATOM 3671 C C . ALA A 1 447 ? -25.728 3.578 10.808 1.00 26.98 447 ALA A C 1
ATOM 3673 O O . ALA A 1 447 ? -24.793 3.661 11.596 1.00 26.98 447 ALA A O 1
ATOM 3674 N N . GLY A 1 448 ? -26.655 2.617 10.909 1.00 29.52 448 GLY A N 1
ATOM 3675 C CA . GLY A 1 448 ? -26.666 1.623 11.991 1.00 29.52 448 GLY A CA 1
ATOM 3676 C C . GLY A 1 448 ? -25.599 0.527 11.875 1.00 29.52 448 GLY A C 1
ATOM 3677 O O . GLY A 1 448 ? -25.365 -0.194 12.834 1.00 29.52 448 GLY A O 1
ATOM 3678 N N . VAL A 1 449 ? -24.939 0.394 10.719 1.00 31.89 449 VAL A N 1
ATOM 3679 C CA . VAL A 1 449 ? -23.984 -0.697 10.452 1.00 31.89 449 VAL A CA 1
ATOM 3680 C C . VAL A 1 449 ? -22.540 -0.309 10.794 1.00 31.89 449 VAL A C 1
ATOM 3682 O O . VAL A 1 449 ? -21.674 -1.170 10.877 1.00 31.89 449 VAL A O 1
ATOM 3685 N N . LEU A 1 450 ? -22.249 0.981 10.990 1.00 29.98 450 LEU A N 1
ATOM 3686 C CA . LEU A 1 450 ? -20.868 1.450 11.148 1.00 29.98 450 LEU A CA 1
ATOM 3687 C C . LEU A 1 450 ? -20.314 1.370 12.580 1.00 29.98 450 LEU A C 1
ATOM 3689 O O . LEU A 1 450 ? -19.131 1.645 12.767 1.00 29.98 450 LEU A O 1
ATOM 3693 N N . ILE A 1 451 ? -21.151 1.081 13.580 1.00 33.03 451 ILE A N 1
ATOM 3694 C CA . ILE A 1 451 ? -20.785 1.168 15.010 1.00 33.03 451 ILE A CA 1
ATOM 3695 C C . ILE A 1 451 ? -21.325 -0.050 15.806 1.00 33.03 451 ILE A C 1
ATOM 3697 O O . ILE A 1 451 ? -21.417 -0.024 17.029 1.00 33.03 451 ILE A O 1
ATOM 3701 N N . VAL A 1 452 ? -21.668 -1.146 15.122 1.00 24.78 452 VAL A N 1
ATOM 3702 C CA . VAL A 1 452 ? -21.765 -2.485 15.736 1.00 24.78 452 VAL A CA 1
ATOM 3703 C C . VAL A 1 452 ? -20.552 -3.270 15.276 1.00 24.78 452 VAL A C 1
ATOM 3705 O O . VAL A 1 452 ? -19.891 -3.878 16.143 1.00 24.78 452 VAL A O 1
#

Sequence (452 aa):
IVFSRFQLFSSQRHVSTQPIETTINHKRKNRMQTMFLMYHYFHGIELYNPIRVMIAAYVWMTGFGNFLWFYSHGSSNDNGNNSYSTVRVLQMLWRLNFSSVCLCLALNVPYLLYYICALHSYFFLLVYGTMRIGHLYNWNHDAKAVRIKLCVFAVFIYVVWDLDNGFLFTTFHGMFLSNQPTVGASSGSLWEWYFRSTLDHWATLWGMVFALHYPVTCLWLQKVEQRLDWRRCVAIKAVVGGVLLMATAWWIRGPFQQERFEYNQTHAYFSIIPLMTYIYFRNLTPWLRSHSLGLLQHLGQTTLETYLLQHHIWMTTNSRTLLTLIPGYPQMNFLMVTAVYVVLSRCLFRVTLTLRSILLPSTSTVWQCFRNLGILTGSFIVCYSAVLFIKDVKVLNLTTLGFLSMAGGSLVHALSTHFAWQSSDDSPPSTKGHRVAAKYIPIPHLAGVLIV

pLDDT: mean 73.85, std 19.51, range [20.0, 95.44]

InterPro domains:
  IPR012419 Cas1p, 10 TM acyl transferase domain [PF07779] (29-365)

Radius of gyration: 24.0 Å; chains: 1; bounding box: 54×60×72 Å

Secondary structure (DSSP, 8-state):
--SS---------------HHHHHHHHHHHHHHHHHHHHHHHT-GGGHHHHHHHHHHHHHHHHHHHHHHHHHHTT--TTS--TT-HHHHHHHHHHHHHHHHHHHHHHT--GGGGHHHHHHHHHHHHHHHHHHTTTTTTTTT-HHHHHHHHHHHHHHHIIIIISTT-HHHHHHHTTT--SS-BTTBTT-HHHHHHHHHHTTHHHHHHHHHHHHHHHHHHHHHHHHHHHS-HHHHHHHHHHHHHHHHHHHHHHHHTGGGS-HHHHHHHHHHHTHHHHHHHHHHHTSSHHHHH---HHHHHHTTSHHHHHHHIIIIIEETTTTEE--SSTT-HHHHHHHHHHHHHHHHHHHHHHHHHHHHHHS-TTS-HHHHHHHHHHHHHHHHHHHHHHHHHHHTT---HHHHHHHHHHHHHHHHHHHHHHHHHHHHTS-GGGGGGSGGGGG---TTTGGGS--

Foldseek 3Di:
DVPDPDDDDDDDDDDDDDPLLLLVLLLLLQVLLVLVLVCLQVVDLLSPLVNLLSLLLNLLCLLQVLLLQCLVCLPCCPPVPRSLAVLVLVLVLLLLPVLLVLVCLQVVFDSCLVVSSVLSNVLNVVSSVLSVVCSVVVLSVDPVSNVVSLVVLVVVLCVQQVPPPCVNLCVVCVVPWPCDAGDVRRRGRSVSNNLVCNQNSLSSSVSNVCNSCVVVVVVVLCCLVPPDDPVSSVVVLCVVLVVLVVLVVVCVVPLSPDDPVSNSVCNNPSSVSVVVSVVSVCPSDPVSSPDDDVVSSVCSLLSSLLNVCSQPQQADDRSPHGDAPDPPDVVVRVVVSVVVSVVLSVLVSVVSVLLSCLLSPPPADPVSNVVLVVQLVVLVVVLSVVVVVVVVVVVDDPVVQLVSQLVSLVVSVVRSNVSSVVRVVVDDPVVPVPCVVVVDDPPSPSSSSSND

Organism: NCBI:txid265554